Protein AF-A0A5C6D8H7-F1 (afdb_monomer)

Foldseek 3Di:
DDDDDDDDDDPDPPPPPPPPPPQDDWPWQQKCLRDVNFVDDPPDDADPDFDPVDPPTPSDQEDDDDAADEAADWGGTRQKIKAKHKAQPVNDFDAQPCPPVDFDADPRFWKMWIKIWMAGNRHRHTLDIDTLDITTDPEGAGRRHGQQYEYWGHDPFWTWGQRAQSWIWIAGNNRHTFEIERPHHLYYGAQAYWDDDDQWIWDWADDDDFTKIWTAGVNAGYYLHPDPDCVNRSTQDMDRDDGEHQAHWDDDDQWIWHAAQQQWIWIARNRRRHTLDIDHPDRQFGARYYWDDDPQWIWGFGQVQWTFIFGHDSDTDTPDIDRNVGHFNYHWHDDPQWIWGDHPVDTDTDHDDPDPDDPPPPLQQFFAEEEAEPPDDPCDVCLPNPQFDQVLVNVVCVVDPDDNDDDFLAPDQAQRLVCQQLVHHCVQQVDDDDPDASCVSPVPRQTPLNVLVVVFAQEAEFDPSHHPVHDDQVSGNDGHDDFDDADDQDDPCQVVLQVVLLVPDDPPDPLNVQADGALEGAHQDDLCSDRLLVRLVVLLVVLLVQLPDPTHYHYYYYHHPPPTSLYAHNVLLVVGDLVPFDFDPDLADDPPDPPPPFDQCVVQCSYSVCVVPGGSPDPDDDDSVVRSRRRSSRSSRSNSNSVSSVSNVVSCVVSVSPVRYDYD

Secondary structure (DSSP, 8-state):
------------------------S---B-STTSGGGS---SS----S---TT-TT-TT-----PPPSB--PPPEEETTEEEEEEEEETTS-------TTS--SPP---S-EEEEEEEEETTT--EEEEEEEEEES-SSPPPTT--SS-SPPEE-SS-EEEE-GGG-EEEE-TT--EEEEE------SPP-SPPEEETTEEEEE--SSS---EEEEETT--EETTS-S-TTTTTEEEEESS---SSSPPEEETTEEEEE-TTSEEEEEETTT--EEEEEE--TT----SPPEEETTEEEEE-TTSEEEEEEPSSS--EEEEEE-SS---SPPEEETTEEEEE-SS-EEEEEPP---S------PPPEEEEEEETT--S-SGGGT-TT---HHHHHHHHTS---TT---SSSSHHHHHHHHHHT--HHHHT--SSS--HHHH-TT---HHHHHHHTT-EEEEEESSS-TTS--GGGSSSPPPPPPP---SSPTTHHHHHHHHHHHS-TT-GGGGS-BS-SEE-----GGGSHHHHHHHHHHHHHHHHTTSSS-EEEEEEE-TTSSSEE--HHHHTTS-GGGS---S--PPPTT--TTSS---TTGGGBGGGTTPPPTTSS----HHHHHHHHHHHHHHHHHHHHHHHHHHHHHHHTT-GGGEEE-

Sequence (664 aa):
MIKLITSSTAFLLATSLFASAFGGENSDWPGFRGPGGRGIATDQVTAKSWDATNPNDKAILWKTDVPGLGHASPTIIGDKIFLATAVAASGKAPLNVGRNGNIDAADDNGEQTWWVLCYDKATGEEKWRKTARKGDPKATRHAKATHANTTIAADANHVVAFFGSEGLYCYDHEGNLLWQRDLGVINDNPTPTPFVHQDRIYITNAHGGPSPIYAIATHARGNLSESDSAAEQGVVWKVDRGGSYMSTPVAWGDYLYLGNTNGIVRCFHAETGEKVYEERLGSGASITASLVASDDKIYCPSEDGMMYVLQAGPDFKILAENEMGSPCFATPAISDGVLYARTTQTLMAIQSEPESGTKTASPSRPNLLFIAVDDLRPSMGCYGDPRAITPNMDGLAANGVLFNRAYCQVAVCNPSRASLMTGLRPDNLGVWTLPIHFREAMPDAVTMPQWFRKFGYTAVSHGKVYHNPTPDPQSWSEPIRDLRSLPDPYPEGTREAVQAAMKELAPSDWRKNNLRNPSTAAPDLADNELLDGARTDMAIEDLRRLGKQSEPFFLAMGYIRPHLAWVAPKKYWDMHDPSKLPVLEDQHVIPNTPAYAPSNNSELSHYVDLINMPKPWDDEELTLEKRRQLVHGYYACASYVDAQIGRLLNALDEEGLAKTSSIA

Structure (mmCIF, N/CA/C/O backbone):
data_AF-A0A5C6D8H7-F1
#
_entry.id   AF-A0A5C6D8H7-F1
#
loop_
_atom_site.group_PDB
_atom_site.id
_atom_site.type_symbol
_atom_site.label_atom_id
_atom_site.label_alt_id
_atom_site.label_comp_id
_atom_site.label_asym_id
_atom_site.label_entity_id
_atom_site.label_seq_id
_atom_site.pdbx_PDB_ins_code
_atom_site.Cartn_x
_atom_site.Cartn_y
_atom_site.Cartn_z
_atom_site.occupancy
_atom_site.B_iso_or_equiv
_atom_site.auth_seq_id
_atom_site.auth_comp_id
_atom_site.auth_asym_id
_atom_site.auth_atom_id
_atom_site.pdbx_PDB_model_num
ATOM 1 N N . MET A 1 1 ? 24.242 77.949 -6.168 1.00 35.06 1 MET A N 1
ATOM 2 C CA . MET A 1 1 ? 23.298 77.289 -7.099 1.00 35.06 1 MET A CA 1
ATOM 3 C C . MET A 1 1 ? 22.975 75.926 -6.498 1.00 35.06 1 MET A C 1
ATOM 5 O O . MET A 1 1 ? 23.869 75.103 -6.450 1.00 35.06 1 MET A O 1
ATOM 9 N N . ILE A 1 2 ? 21.924 75.807 -5.671 1.00 31.92 2 ILE A N 1
ATOM 10 C CA . ILE A 1 2 ? 20.533 75.438 -6.052 1.00 31.92 2 ILE A CA 1
ATOM 11 C C . ILE A 1 2 ? 20.546 74.053 -6.730 1.00 31.92 2 ILE A C 1
ATOM 13 O O . ILE A 1 2 ? 21.121 73.953 -7.800 1.00 31.92 2 ILE A O 1
ATOM 17 N N . LYS A 1 3 ? 19.958 72.956 -6.234 1.00 27.36 3 LYS A N 1
ATOM 18 C CA . LYS A 1 3 ? 19.039 72.656 -5.118 1.00 27.36 3 LYS A CA 1
ATOM 19 C C . LYS A 1 3 ? 19.213 71.154 -4.802 1.00 27.36 3 LYS A C 1
ATOM 21 O O . LYS A 1 3 ? 19.147 70.350 -5.726 1.00 27.36 3 LYS A O 1
ATOM 26 N N . LEU A 1 4 ? 19.393 70.785 -3.531 1.00 27.03 4 LEU A N 1
ATOM 27 C CA . LEU A 1 4 ? 19.162 69.418 -3.044 1.00 27.03 4 LEU A CA 1
ATOM 28 C C . LEU A 1 4 ? 17.652 69.239 -2.826 1.00 27.03 4 LEU A C 1
ATOM 30 O O . LEU A 1 4 ? 17.032 70.081 -2.178 1.00 27.03 4 LEU A O 1
ATOM 34 N N . ILE A 1 5 ? 17.079 68.151 -3.341 1.00 31.70 5 ILE A N 1
ATOM 35 C CA . ILE A 1 5 ? 15.740 67.681 -2.972 1.00 31.70 5 ILE A CA 1
ATOM 36 C C . ILE A 1 5 ? 15.928 66.441 -2.101 1.00 31.70 5 ILE A C 1
ATOM 38 O O . ILE A 1 5 ? 16.517 65.448 -2.517 1.00 31.70 5 ILE A O 1
ATOM 42 N N . THR A 1 6 ? 15.449 66.549 -0.870 1.00 34.09 6 THR A N 1
ATOM 43 C CA . THR A 1 6 ? 15.317 65.494 0.132 1.00 34.09 6 THR A CA 1
ATOM 44 C C . THR A 1 6 ? 14.140 64.581 -0.196 1.00 34.09 6 THR A C 1
ATOM 46 O O . THR A 1 6 ? 13.046 65.077 -0.453 1.00 34.09 6 THR A O 1
ATOM 49 N N . SER A 1 7 ? 14.328 63.268 -0.078 1.00 26.61 7 SER A N 1
ATOM 50 C CA . SER A 1 7 ? 13.232 62.326 0.160 1.00 26.61 7 SER A CA 1
ATOM 51 C C . SER A 1 7 ? 13.728 61.187 1.040 1.00 26.61 7 SER A C 1
ATOM 53 O O . SER A 1 7 ? 14.523 60.346 0.624 1.00 26.61 7 SER A O 1
ATOM 55 N N . SER A 1 8 ? 13.259 61.208 2.281 1.00 31.05 8 SER A N 1
ATOM 56 C CA . SER A 1 8 ? 13.367 60.147 3.271 1.00 31.05 8 SER A CA 1
ATOM 57 C C . SER A 1 8 ? 12.709 58.871 2.750 1.00 31.05 8 SER A C 1
ATOM 59 O O . SER A 1 8 ? 11.559 58.914 2.320 1.00 31.05 8 SER A O 1
ATOM 61 N N . THR A 1 9 ? 13.391 57.731 2.852 1.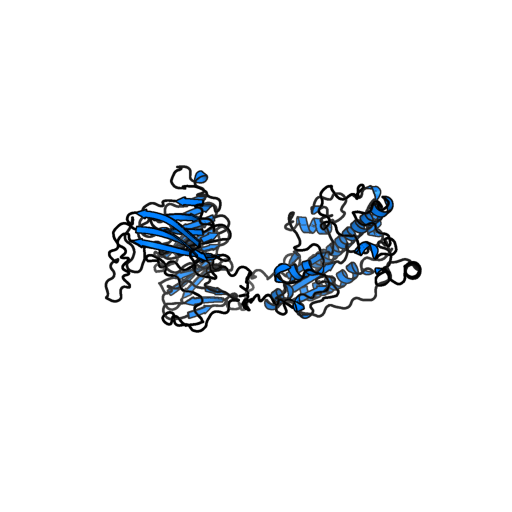00 30.52 9 THR A N 1
ATOM 62 C CA . THR A 1 9 ? 12.732 56.423 2.737 1.00 30.52 9 THR A CA 1
ATOM 63 C C . THR A 1 9 ? 13.110 55.603 3.958 1.00 30.52 9 THR A C 1
ATOM 65 O O . THR A 1 9 ? 14.285 55.350 4.216 1.00 30.52 9 THR A O 1
ATOM 68 N N . ALA A 1 10 ? 12.093 55.294 4.758 1.00 27.95 10 ALA A N 1
ATOM 69 C CA . ALA A 1 10 ? 12.189 54.502 5.965 1.00 27.95 10 ALA A CA 1
ATOM 70 C C . ALA A 1 10 ? 12.632 53.072 5.632 1.00 27.95 10 ALA A C 1
ATOM 72 O O . ALA A 1 10 ? 12.134 52.449 4.696 1.00 27.95 10 ALA A O 1
ATOM 73 N N . PHE A 1 11 ? 13.563 52.563 6.432 1.00 27.66 11 PHE A N 1
ATOM 74 C CA . PHE A 1 11 ? 14.000 51.176 6.427 1.00 27.66 11 PHE A CA 1
ATOM 75 C C . PHE A 1 11 ? 12.874 50.326 7.042 1.00 27.66 11 PHE A C 1
ATOM 77 O O . PHE A 1 11 ? 12.795 50.167 8.259 1.00 27.66 11 PHE A O 1
ATOM 84 N N . LEU A 1 12 ? 11.947 49.840 6.215 1.00 25.64 12 LEU A N 1
ATOM 85 C CA . LEU A 1 12 ? 11.002 48.802 6.619 1.00 25.64 12 LEU A CA 1
ATOM 86 C C . LEU A 1 12 ? 11.730 47.460 6.531 1.00 25.64 12 LEU A C 1
ATOM 88 O O . LEU A 1 12 ? 11.932 46.907 5.452 1.00 25.64 12 LEU A O 1
ATOM 92 N N . LEU A 1 13 ? 12.153 46.968 7.694 1.00 27.20 13 LEU A N 1
ATOM 93 C CA . LEU A 1 13 ? 12.559 45.585 7.898 1.00 27.20 13 LEU A CA 1
ATOM 94 C C . LEU A 1 13 ? 11.328 44.709 7.611 1.00 27.20 13 LEU A C 1
ATOM 96 O O . LEU A 1 13 ? 10.459 44.538 8.463 1.00 27.20 13 LEU A O 1
ATOM 100 N N . ALA A 1 14 ? 11.213 44.201 6.387 1.00 26.47 14 ALA A N 1
ATOM 101 C CA . ALA A 1 14 ? 10.270 43.141 6.079 1.00 26.47 14 ALA A CA 1
ATOM 102 C C . ALA A 1 14 ? 10.816 41.852 6.707 1.00 26.47 14 ALA A C 1
ATOM 104 O O . ALA A 1 14 ? 11.605 41.133 6.099 1.00 26.47 14 ALA A O 1
ATOM 105 N N . THR A 1 15 ? 10.439 41.578 7.955 1.00 28.27 15 THR A N 1
ATOM 106 C CA . THR A 1 15 ? 10.500 40.225 8.509 1.00 28.27 15 THR A CA 1
ATOM 107 C C . THR A 1 15 ? 9.514 39.371 7.726 1.00 28.27 15 THR A C 1
ATOM 109 O O . THR A 1 15 ? 8.324 39.329 8.033 1.00 28.27 15 THR A O 1
ATOM 112 N N . SER A 1 16 ? 10.007 38.727 6.673 1.00 27.12 16 SER A N 1
ATOM 113 C CA . SER A 1 16 ? 9.348 37.606 6.022 1.00 27.12 16 SER A CA 1
ATOM 114 C C . SER A 1 16 ? 9.262 36.458 7.027 1.00 27.12 16 SER A C 1
ATOM 116 O O . SER A 1 16 ? 10.190 35.671 7.198 1.00 27.12 16 SER A O 1
ATOM 118 N N . LEU A 1 17 ? 8.131 36.387 7.730 1.00 27.81 17 LEU A N 1
ATOM 119 C CA . LEU A 1 17 ? 7.649 35.155 8.338 1.00 27.81 17 LEU A CA 1
ATOM 120 C C . LEU A 1 17 ? 7.498 34.135 7.205 1.00 27.81 17 LEU A C 1
ATOM 122 O O . LEU A 1 17 ? 6.520 34.152 6.462 1.00 27.81 17 LEU A O 1
ATOM 126 N N . PHE A 1 18 ? 8.505 33.279 7.044 1.00 29.11 18 PHE A N 1
ATOM 127 C CA . PHE A 1 18 ? 8.352 32.023 6.329 1.00 29.11 18 PHE A CA 1
ATOM 128 C C . PHE A 1 18 ? 7.317 31.204 7.101 1.00 29.11 18 PHE A C 1
ATOM 130 O O . PHE A 1 18 ? 7.629 30.559 8.099 1.00 29.11 18 PHE A O 1
ATOM 137 N N . ALA A 1 19 ? 6.062 31.273 6.662 1.00 28.02 19 ALA A N 1
ATOM 138 C CA . ALA A 1 19 ? 5.100 30.227 6.940 1.00 28.02 19 ALA A CA 1
ATOM 139 C C . ALA A 1 19 ? 5.620 28.978 6.223 1.00 28.02 19 ALA A C 1
ATOM 141 O O . ALA A 1 19 ? 5.493 28.839 5.007 1.00 28.02 19 ALA A O 1
ATOM 142 N N . SER A 1 20 ? 6.298 28.115 6.973 1.00 28.70 20 SER A N 1
ATOM 143 C CA . SER A 1 20 ? 6.646 26.773 6.536 1.00 28.70 20 SER A CA 1
ATOM 144 C C . SER A 1 20 ? 5.345 26.041 6.220 1.00 28.70 20 SER A C 1
ATOM 146 O O . SER A 1 20 ? 4.656 25.566 7.121 1.00 28.70 20 SER A O 1
ATOM 148 N N . ALA A 1 21 ? 4.978 25.984 4.942 1.00 29.45 21 ALA A N 1
ATOM 149 C CA . ALA A 1 21 ? 3.945 25.084 4.465 1.00 29.45 21 ALA A CA 1
ATOM 150 C C . ALA A 1 21 ? 4.498 23.655 4.567 1.00 29.45 21 ALA A C 1
ATOM 152 O O . ALA A 1 21 ? 5.076 23.119 3.625 1.00 29.45 21 ALA A O 1
ATOM 153 N N . PHE A 1 22 ? 4.378 23.063 5.755 1.00 30.72 22 PHE A N 1
ATOM 154 C CA . PHE A 1 22 ? 4.551 21.633 5.973 1.00 30.72 22 PHE A CA 1
ATOM 155 C C . PHE A 1 22 ? 3.371 20.904 5.318 1.00 30.72 22 PHE A C 1
ATOM 157 O O . PHE A 1 22 ? 2.375 20.593 5.968 1.00 30.72 22 PHE A O 1
ATOM 164 N N . GLY A 1 23 ? 3.467 20.654 4.013 1.00 27.86 23 GLY A N 1
ATOM 165 C CA . GLY A 1 23 ? 2.635 19.665 3.330 1.00 27.86 23 GLY A CA 1
ATOM 166 C C . GLY A 1 23 ? 3.134 18.269 3.687 1.00 27.86 23 GLY A C 1
ATOM 167 O O . GLY A 1 23 ? 3.904 17.685 2.936 1.00 27.86 23 GLY A O 1
ATOM 168 N N . GLY A 1 24 ? 2.786 17.792 4.883 1.00 32.38 24 GLY A N 1
ATOM 169 C CA . GLY A 1 24 ? 3.145 16.459 5.358 1.00 32.38 24 GLY A CA 1
ATOM 170 C C . GLY A 1 24 ? 2.297 15.367 4.706 1.00 32.38 24 GLY A C 1
ATOM 171 O O . GLY A 1 24 ? 1.098 15.543 4.496 1.00 32.38 24 GLY A O 1
ATOM 172 N N . GLU A 1 25 ? 2.936 14.229 4.444 1.00 44.50 25 GLU A N 1
ATOM 173 C CA . GLU A 1 25 ? 2.309 12.921 4.238 1.00 44.50 25 GLU A CA 1
ATOM 174 C C . GLU A 1 25 ? 1.186 12.679 5.274 1.00 44.50 25 GLU A C 1
ATOM 176 O O . GLU A 1 25 ? 1.317 13.097 6.428 1.00 44.50 25 GLU A O 1
ATOM 181 N N . ASN A 1 26 ? 0.067 12.055 4.867 1.00 55.84 26 ASN A N 1
ATOM 182 C CA . ASN A 1 26 ? -1.176 11.934 5.654 1.00 55.84 26 ASN A CA 1
ATOM 183 C C . ASN A 1 26 ? -0.952 11.431 7.096 1.00 55.84 26 ASN A C 1
ATOM 185 O O . ASN A 1 26 ? -0.930 10.233 7.373 1.00 55.84 26 ASN A O 1
ATOM 189 N N . SER A 1 27 ? -0.876 12.380 8.029 1.00 71.62 27 SER A N 1
ATOM 190 C CA . SER A 1 27 ? -0.901 12.205 9.489 1.00 71.62 27 SER A CA 1
ATOM 191 C C . SER A 1 27 ? -2.334 12.337 10.009 1.00 71.62 27 SER A C 1
ATOM 193 O O . SER A 1 27 ? -2.620 13.066 10.961 1.00 71.62 27 SER A O 1
ATOM 195 N N . ASP A 1 28 ? -3.255 11.671 9.322 1.00 88.00 28 ASP A N 1
ATOM 196 C CA . ASP A 1 28 ? -4.676 11.760 9.621 1.00 88.00 28 ASP A CA 1
ATOM 197 C C . ASP A 1 28 ? -5.007 11.041 10.935 1.00 88.00 28 ASP A C 1
ATOM 199 O O . ASP A 1 28 ? -4.411 10.028 11.305 1.00 88.00 28 ASP A O 1
ATOM 203 N N . TRP A 1 29 ? -6.011 11.555 11.638 1.00 89.56 29 TRP A N 1
ATOM 204 C CA . TRP A 1 29 ? -6.627 10.934 12.805 1.00 89.56 29 TRP A CA 1
ATOM 205 C C . TRP A 1 29 ? -8.132 10.789 12.528 1.00 89.56 29 TRP A C 1
ATOM 207 O O . TRP A 1 29 ? -8.929 11.577 13.039 1.00 89.56 29 TRP A O 1
ATOM 217 N N . PRO A 1 30 ? -8.534 9.817 11.683 1.00 89.00 30 PRO A N 1
ATOM 218 C CA . PRO A 1 30 ? -9.839 9.793 11.007 1.00 89.00 30 PRO A CA 1
ATOM 219 C C . PRO A 1 30 ? -11.053 9.505 11.906 1.00 89.00 30 PRO A C 1
ATOM 221 O O . PRO A 1 30 ? -12.183 9.480 11.430 1.00 89.00 30 PRO A O 1
ATOM 224 N N . GLY A 1 31 ? -10.860 9.293 13.206 1.00 87.75 31 GLY A N 1
ATOM 225 C CA . GLY A 1 31 ? -11.968 9.088 14.131 1.00 87.75 31 GLY A CA 1
ATOM 226 C C . GLY A 1 31 ? -11.506 8.721 15.532 1.00 87.75 31 GLY A C 1
ATOM 227 O O . GLY A 1 31 ? -10.362 8.977 15.928 1.00 87.75 31 GLY A O 1
ATOM 228 N N . PHE A 1 32 ? -12.399 8.103 16.307 1.00 83.44 32 PHE A N 1
ATOM 229 C CA . PHE A 1 32 ? -12.080 7.673 17.665 1.00 83.44 32 PHE A CA 1
ATOM 230 C C . PHE A 1 32 ? -10.887 6.714 17.642 1.00 83.44 32 PHE A C 1
ATOM 232 O O . PHE A 1 32 ? -10.902 5.703 16.947 1.00 83.44 32 PHE A O 1
ATOM 239 N N . ARG A 1 33 ? -9.839 7.053 18.402 1.00 79.00 33 ARG A N 1
ATOM 240 C CA . ARG A 1 33 ? -8.558 6.327 18.428 1.00 79.00 33 ARG A CA 1
ATOM 241 C C . ARG A 1 33 ? -7.788 6.301 17.087 1.00 79.00 33 ARG A C 1
ATOM 243 O O . ARG A 1 33 ? -6.882 5.491 16.934 1.00 79.00 33 ARG A O 1
ATOM 250 N N . GLY A 1 34 ? -8.053 7.203 16.146 1.00 80.75 34 GLY A N 1
ATOM 251 C CA . GLY A 1 34 ? -7.143 7.462 15.023 1.00 80.75 34 GLY A CA 1
ATOM 252 C C . GLY A 1 34 ? -7.047 6.328 13.990 1.00 80.75 34 GLY A C 1
ATOM 253 O O . GLY A 1 34 ? -8.013 5.582 13.817 1.00 80.75 34 GLY A O 1
ATOM 254 N N . PRO A 1 35 ? -5.912 6.191 13.272 1.00 72.44 35 PRO A N 1
ATOM 255 C CA . PRO A 1 35 ? -5.765 5.240 12.167 1.00 72.44 35 PRO A CA 1
ATOM 256 C C . PRO A 1 35 ? -6.045 3.788 12.572 1.00 72.44 35 PRO A C 1
ATOM 258 O O . PRO A 1 35 ? -5.367 3.212 13.433 1.00 72.44 35 PRO A O 1
ATOM 261 N N . GLY A 1 36 ? -7.065 3.194 11.948 1.00 69.38 36 GLY A N 1
ATOM 262 C CA . GLY A 1 36 ? -7.529 1.839 12.257 1.00 69.38 36 GLY A CA 1
ATOM 263 C C . GLY A 1 36 ? -8.081 1.664 13.680 1.00 69.38 36 GLY A C 1
ATOM 264 O O . GLY A 1 36 ? -8.119 0.541 14.169 1.00 69.38 36 GLY A O 1
ATOM 265 N N . GLY A 1 37 ? -8.436 2.748 14.387 1.00 70.31 37 GLY A N 1
ATOM 266 C CA . GLY A 1 37 ? -9.021 2.700 15.737 1.00 70.31 37 GLY A CA 1
ATOM 267 C C . GLY A 1 37 ? -8.056 2.278 16.858 1.00 70.31 37 GLY A C 1
ATOM 268 O O . GLY A 1 37 ? -8.480 1.955 17.971 1.00 70.31 37 GLY A O 1
ATOM 269 N N . ARG A 1 38 ? -6.743 2.268 16.603 1.00 63.97 38 ARG A N 1
ATOM 270 C CA . ARG A 1 38 ? -5.749 1.672 17.519 1.00 63.97 38 ARG A CA 1
ATOM 271 C C . ARG A 1 38 ? -5.339 2.587 18.673 1.00 63.97 38 ARG A C 1
ATOM 273 O O . ARG A 1 38 ? -5.026 2.117 19.765 1.00 63.97 38 ARG A O 1
ATOM 280 N N . GLY A 1 39 ? -5.397 3.894 18.467 1.00 68.62 39 GLY A N 1
ATOM 281 C CA . GLY A 1 39 ? -4.928 4.927 19.392 1.00 68.62 39 GLY A CA 1
ATOM 282 C C . GLY A 1 39 ? -3.413 5.108 19.332 1.00 68.62 39 GLY A C 1
ATOM 283 O O . GLY A 1 39 ? -2.822 5.566 20.302 1.00 68.62 39 GLY A O 1
ATOM 284 N N . ILE A 1 40 ? -2.791 4.698 18.224 1.00 66.75 40 ILE A N 1
ATOM 285 C CA . ILE A 1 40 ? -1.341 4.670 18.027 1.00 66.75 40 ILE A CA 1
ATOM 286 C C . ILE A 1 40 ? -1.010 5.470 16.766 1.00 66.75 40 ILE A C 1
ATOM 288 O O . ILE A 1 40 ? -1.546 5.179 15.697 1.00 66.75 40 ILE A O 1
ATOM 292 N N . ALA A 1 41 ? -0.093 6.427 16.898 1.00 68.81 41 ALA A N 1
ATOM 293 C CA . ALA A 1 41 ? 0.632 7.038 15.789 1.00 68.81 41 ALA A CA 1
ATOM 294 C C . ALA A 1 41 ? 2.109 6.643 15.925 1.00 68.81 41 ALA A C 1
ATOM 296 O O . ALA A 1 41 ? 2.697 6.844 16.985 1.00 68.81 41 ALA A O 1
ATOM 297 N N . THR A 1 42 ? 2.681 6.023 14.894 1.00 59.12 42 THR A N 1
ATOM 298 C CA . THR A 1 42 ? 4.016 5.403 14.958 1.00 59.12 42 THR A CA 1
ATOM 299 C C . THR A 1 42 ? 5.158 6.398 14.772 1.00 59.12 42 THR A C 1
ATOM 301 O O . THR A 1 42 ? 6.239 6.170 15.302 1.00 59.12 42 THR A O 1
ATOM 304 N N . ASP A 1 43 ? 4.896 7.532 14.115 1.00 67.00 43 ASP A N 1
ATOM 305 C CA . ASP A 1 43 ? 5.939 8.438 13.612 1.00 67.00 43 ASP A CA 1
ATOM 306 C C . ASP A 1 43 ? 5.657 9.910 13.966 1.00 67.00 43 ASP A C 1
ATOM 308 O O . ASP A 1 43 ? 5.908 10.824 13.185 1.00 67.00 43 ASP A O 1
ATOM 312 N N . GLN A 1 44 ? 5.074 10.155 15.146 1.00 71.31 44 GLN A N 1
ATOM 313 C CA . GLN A 1 44 ? 4.690 11.495 15.602 1.00 71.31 44 GLN A CA 1
ATOM 314 C C . GLN A 1 44 ? 5.373 11.831 16.930 1.00 71.31 44 GLN A C 1
ATOM 316 O O . GLN A 1 44 ? 5.113 11.206 17.958 1.00 71.31 44 GLN A O 1
ATOM 321 N N . VAL A 1 45 ? 6.240 12.846 16.924 1.00 77.19 45 VAL A N 1
ATOM 322 C CA . VAL A 1 45 ? 6.860 13.370 18.149 1.00 77.19 45 VAL A CA 1
ATOM 323 C C . VAL A 1 45 ? 5.909 14.378 18.786 1.00 77.19 45 VAL A C 1
ATOM 325 O O . VAL A 1 45 ? 5.718 15.478 18.274 1.00 77.19 45 VAL A O 1
ATOM 328 N N . THR A 1 46 ? 5.312 14.016 19.919 1.00 82.50 46 THR A N 1
ATOM 329 C CA . THR A 1 46 ? 4.378 14.881 20.653 1.00 82.50 46 THR A CA 1
ATOM 330 C C . THR A 1 46 ? 5.052 15.583 21.831 1.00 82.50 46 THR A C 1
ATOM 332 O O . THR A 1 46 ? 6.048 15.102 22.377 1.00 82.50 46 THR A O 1
ATOM 335 N N . ALA A 1 47 ? 4.491 16.714 22.268 1.00 78.75 47 ALA A N 1
ATOM 336 C CA . ALA A 1 47 ? 4.970 17.421 23.454 1.00 78.75 47 ALA A CA 1
ATOM 337 C C . ALA A 1 47 ? 4.973 16.498 24.689 1.00 78.75 47 ALA A C 1
ATOM 339 O O . ALA A 1 47 ? 4.046 15.720 24.898 1.00 78.75 47 ALA A O 1
ATOM 340 N N . LYS A 1 48 ? 6.020 16.587 25.518 1.00 81.44 48 LYS A N 1
ATOM 341 C CA . LYS A 1 48 ? 6.155 15.788 26.752 1.00 81.44 48 LYS A CA 1
ATOM 342 C C . LYS A 1 48 ? 5.482 16.439 27.967 1.00 81.44 48 LYS A C 1
ATOM 344 O O . LYS A 1 48 ? 5.105 15.740 28.901 1.00 81.44 48 LYS A O 1
ATOM 349 N N . SER A 1 49 ? 5.388 17.768 27.987 1.00 82.44 49 SER A N 1
ATOM 350 C CA . SER A 1 49 ? 4.835 18.555 29.093 1.00 82.44 49 SER A CA 1
ATOM 351 C C . SER A 1 49 ? 4.266 19.862 28.554 1.00 82.44 49 SER A C 1
ATOM 353 O O . SER A 1 49 ? 4.883 20.470 27.682 1.00 82.44 49 SER A O 1
ATOM 355 N N . TRP A 1 50 ? 3.124 20.281 29.091 1.00 90.69 50 TRP A N 1
ATOM 356 C CA . TRP A 1 50 ? 2.446 21.545 28.797 1.00 90.69 50 TRP A CA 1
ATOM 357 C C . TRP A 1 50 ? 1.539 21.928 29.977 1.00 90.69 50 TRP A C 1
ATOM 359 O O . TRP A 1 50 ? 1.096 21.057 30.728 1.00 90.69 50 TRP A O 1
ATOM 369 N N . ASP A 1 51 ? 1.227 23.212 30.124 1.00 86.12 51 ASP A N 1
ATOM 370 C CA . ASP A 1 51 ? 0.268 23.752 31.089 1.00 86.12 51 ASP A CA 1
ATOM 371 C C . ASP A 1 51 ? -0.809 24.578 30.370 1.00 86.12 51 ASP A C 1
ATOM 373 O O . ASP A 1 51 ? -0.602 25.732 29.998 1.00 86.12 51 ASP A O 1
ATOM 377 N N . ALA A 1 52 ? -2.002 23.994 30.219 1.00 80.81 52 ALA A N 1
ATOM 378 C CA . ALA A 1 52 ? -3.147 24.619 29.546 1.00 80.81 52 ALA A CA 1
ATOM 379 C C . ALA A 1 52 ? -3.730 25.857 30.257 1.00 80.81 52 ALA A C 1
ATOM 381 O O . ALA A 1 52 ? -4.610 26.529 29.696 1.00 80.81 52 ALA A O 1
ATOM 382 N N . THR A 1 53 ? -3.274 26.142 31.481 1.00 87.94 53 THR A N 1
ATOM 383 C CA . THR A 1 53 ? -3.642 27.333 32.257 1.00 87.94 53 THR A CA 1
ATOM 384 C C . THR A 1 53 ? -2.634 28.470 32.110 1.00 87.94 53 THR A C 1
ATOM 386 O O . THR A 1 53 ? -2.993 29.624 32.345 1.00 87.94 53 THR A O 1
ATOM 389 N N . ASN A 1 54 ? -1.410 28.177 31.662 1.00 86.94 54 ASN A N 1
ATOM 390 C CA . ASN A 1 54 ? -0.395 29.178 31.370 1.00 86.94 54 ASN A CA 1
ATOM 391 C C . ASN A 1 54 ? -0.528 29.655 29.911 1.00 86.94 54 ASN A C 1
ATOM 393 O O . ASN A 1 54 ? -0.159 28.922 28.993 1.00 86.94 54 ASN A O 1
ATOM 397 N N . PRO A 1 55 ? -0.983 30.895 29.655 1.00 84.50 55 PRO A N 1
ATOM 398 C CA . PRO A 1 55 ? -1.169 31.392 28.290 1.00 84.50 55 PRO A CA 1
ATOM 399 C C . PRO A 1 55 ? 0.146 31.573 27.513 1.00 84.50 55 PRO A C 1
ATOM 401 O O . PRO A 1 55 ? 0.106 31.794 26.309 1.00 84.50 55 PRO A O 1
ATOM 404 N N . ASN A 1 56 ? 1.301 31.499 28.185 1.00 89.69 56 ASN A N 1
ATOM 405 C CA . ASN A 1 56 ? 2.623 31.653 27.576 1.00 89.69 56 ASN A CA 1
ATOM 406 C C . ASN A 1 56 ? 3.359 30.314 27.383 1.00 89.69 56 ASN A C 1
ATOM 408 O O . ASN A 1 56 ? 4.558 30.318 27.086 1.00 89.69 56 ASN A O 1
ATOM 412 N N . ASP A 1 57 ? 2.698 29.173 27.605 1.00 86.62 57 ASP A N 1
ATOM 413 C CA . ASP A 1 57 ? 3.317 27.869 27.378 1.00 86.62 57 ASP A CA 1
ATOM 414 C C . ASP A 1 57 ? 3.548 27.636 25.878 1.00 86.62 57 ASP A C 1
ATOM 416 O O . ASP A 1 57 ? 2.613 27.541 25.087 1.00 86.62 57 ASP A O 1
ATOM 420 N N . LYS A 1 58 ? 4.821 27.518 25.486 1.00 87.94 58 LYS A N 1
ATOM 421 C CA . LYS A 1 58 ? 5.234 27.358 24.085 1.00 87.94 58 LYS A CA 1
ATOM 422 C C . LYS A 1 58 ? 4.859 26.001 23.484 1.00 87.94 58 LYS A C 1
ATOM 424 O O . LYS A 1 58 ? 4.938 25.859 22.268 1.00 87.94 58 LYS A O 1
ATOM 429 N N . ALA A 1 59 ? 4.503 25.008 24.302 1.00 83.38 59 ALA A N 1
ATOM 430 C CA . ALA A 1 59 ? 4.006 23.723 23.817 1.00 83.38 59 ALA A CA 1
ATOM 431 C C . ALA A 1 59 ? 2.557 23.815 23.304 1.00 83.38 59 ALA A C 1
ATOM 433 O O . ALA A 1 59 ? 2.115 22.932 22.570 1.00 83.38 59 ALA A O 1
ATOM 434 N N . ILE A 1 60 ? 1.821 24.873 23.666 1.00 85.94 60 ILE A N 1
ATOM 435 C CA . ILE A 1 60 ? 0.459 25.129 23.195 1.00 85.94 60 ILE A CA 1
ATOM 436 C C . ILE A 1 60 ? 0.536 26.045 21.978 1.00 85.94 60 ILE A C 1
ATOM 438 O O . ILE A 1 60 ? 0.829 27.231 22.098 1.00 85.94 60 ILE A O 1
ATOM 442 N N . LEU A 1 61 ? 0.275 25.486 20.796 1.00 87.81 61 LEU A N 1
ATOM 443 C CA . LEU A 1 61 ? 0.363 26.225 19.533 1.00 87.81 61 LEU A CA 1
ATOM 444 C C . LEU A 1 61 ? -0.761 27.258 19.383 1.00 87.81 61 LEU A C 1
ATOM 446 O O . LEU A 1 61 ? -0.527 28.373 18.926 1.00 87.81 61 LEU A O 1
ATOM 450 N N . TRP A 1 62 ? -1.974 26.883 19.780 1.00 94.00 62 TRP A N 1
ATOM 451 C CA . TRP A 1 62 ? -3.164 27.726 19.756 1.00 94.00 62 TRP A CA 1
ATOM 452 C C . TRP A 1 62 ? -4.213 27.171 20.725 1.00 94.00 62 TRP A C 1
ATOM 454 O O . TRP A 1 62 ? -4.126 26.027 21.182 1.00 94.00 62 TRP A O 1
ATOM 464 N N . LYS A 1 63 ? -5.207 27.997 21.060 1.00 88.69 63 LYS A N 1
ATOM 465 C CA . LYS A 1 63 ? -6.347 27.624 21.902 1.00 88.69 63 LYS A CA 1
ATOM 466 C C . LYS A 1 63 ? -7.600 28.306 21.368 1.00 88.69 63 LYS A C 1
ATOM 468 O O . LYS A 1 63 ? -7.640 29.531 21.294 1.00 88.69 63 LYS A O 1
ATOM 473 N N . THR A 1 64 ? -8.609 27.506 21.045 1.00 90.44 64 THR A N 1
ATOM 474 C CA . THR A 1 64 ? -9.881 27.978 20.490 1.00 90.44 64 THR A CA 1
ATOM 475 C C . THR A 1 64 ? -11.017 27.562 21.408 1.00 90.44 64 THR A C 1
ATOM 477 O O . THR A 1 64 ? -11.105 26.398 21.803 1.00 90.44 64 THR A O 1
ATOM 480 N N . ASP A 1 65 ? -11.890 28.508 21.744 1.00 92.12 65 ASP A N 1
ATOM 481 C CA . ASP A 1 65 ? -13.090 28.215 22.520 1.00 92.12 65 ASP A CA 1
ATOM 482 C C . ASP A 1 65 ? -14.107 27.473 21.642 1.00 92.12 65 ASP A C 1
ATOM 484 O O . ASP A 1 65 ? -14.557 27.973 20.608 1.00 92.12 65 ASP A O 1
ATOM 488 N N . VAL A 1 66 ? -14.481 26.266 22.064 1.00 92.44 66 VAL A N 1
ATOM 489 C CA . VAL A 1 66 ? -15.530 25.475 21.412 1.00 92.44 66 VAL A CA 1
ATOM 490 C C . VAL A 1 66 ? -16.877 25.843 22.044 1.00 92.44 66 VAL A C 1
ATOM 492 O O . VAL A 1 66 ? -17.012 25.761 23.266 1.00 92.44 66 VAL A O 1
ATOM 495 N N . PRO A 1 67 ? -17.891 26.248 21.260 1.00 91.19 67 PRO A N 1
ATOM 496 C CA . PRO A 1 67 ? -19.192 26.606 21.809 1.00 91.19 67 PRO A CA 1
ATOM 497 C C . PRO A 1 67 ? -19.941 25.380 22.345 1.00 91.19 67 PRO A C 1
ATOM 499 O O . PRO A 1 67 ? -19.884 24.298 21.760 1.00 91.19 67 PRO A O 1
ATOM 502 N N . GLY A 1 68 ? -20.727 25.578 23.403 1.00 91.81 68 GLY A N 1
ATOM 503 C CA . GLY A 1 68 ? -21.600 24.543 23.960 1.00 91.81 68 GLY A CA 1
ATOM 504 C C . GLY A 1 68 ? -20.871 23.508 24.811 1.00 91.81 68 GLY A C 1
ATOM 505 O O . GLY A 1 68 ? -19.914 23.826 25.514 1.00 91.81 68 GLY A O 1
ATOM 506 N N . LEU A 1 69 ? -21.375 22.274 24.779 1.00 90.50 69 LEU A N 1
ATOM 507 C CA . LEU A 1 69 ? -20.852 21.136 25.525 1.00 90.50 69 LEU A CA 1
ATOM 508 C C . LEU A 1 69 ? -20.819 19.891 24.627 1.00 90.50 69 LEU A C 1
ATOM 510 O O . LEU A 1 69 ? -21.825 19.519 24.020 1.00 90.50 69 LEU A O 1
ATOM 514 N N . GLY A 1 70 ? -19.673 19.215 24.590 1.00 89.50 70 GLY A N 1
ATOM 515 C CA . GLY A 1 70 ? -19.472 17.980 23.835 1.00 89.50 70 GLY A CA 1
ATOM 516 C C . GLY A 1 70 ? -18.358 17.126 24.435 1.00 89.50 70 GLY A C 1
ATOM 517 O O . GLY A 1 70 ? -17.464 17.641 25.107 1.00 89.50 70 GLY A O 1
ATOM 518 N N . HIS A 1 71 ? -18.426 15.815 24.200 1.00 88.00 71 HIS A N 1
ATOM 519 C CA . HIS A 1 71 ? -17.385 14.845 24.574 1.00 88.00 71 HIS A CA 1
ATOM 520 C C . HIS A 1 71 ? -16.702 14.200 23.360 1.00 88.00 71 HIS A C 1
ATOM 522 O O . HIS A 1 71 ? -15.750 13.437 23.535 1.00 88.00 71 HIS A O 1
ATOM 528 N N . ALA A 1 72 ? -17.175 14.498 22.147 1.00 86.56 72 ALA A N 1
ATOM 529 C CA . ALA A 1 72 ? -16.588 14.011 20.910 1.00 86.56 72 ALA A CA 1
ATOM 530 C C . ALA A 1 72 ? -15.076 14.287 20.870 1.00 86.56 72 ALA A C 1
ATOM 532 O O . ALA A 1 72 ? -14.627 15.414 21.080 1.00 86.56 72 ALA A O 1
ATOM 533 N N . SER A 1 73 ? -14.282 13.252 20.590 1.00 90.06 73 SER A N 1
ATOM 534 C CA . SER A 1 73 ? -12.851 13.445 20.325 1.00 90.06 73 SER A CA 1
ATOM 535 C C . SER A 1 73 ? -12.655 14.176 18.987 1.00 90.06 73 SER A C 1
ATOM 537 O O . SER A 1 73 ? -13.474 13.998 18.081 1.00 90.06 73 SER A O 1
ATOM 539 N N . PRO A 1 74 ? -11.577 14.961 18.823 1.00 92.19 74 PRO A N 1
ATOM 540 C CA . PRO A 1 74 ? -11.273 15.593 17.545 1.00 92.19 74 PRO A CA 1
ATOM 541 C C . PRO A 1 74 ? -10.947 14.544 16.475 1.00 92.19 74 PRO A C 1
ATOM 543 O O . PRO A 1 74 ? -10.309 13.528 16.755 1.00 92.19 74 PRO A O 1
ATOM 546 N N . THR A 1 75 ? -11.378 14.818 15.246 1.00 93.75 75 THR A N 1
ATOM 547 C CA . THR A 1 75 ? -11.054 14.039 14.042 1.00 93.75 75 THR A CA 1
ATOM 548 C C . THR A 1 75 ? -10.236 14.901 13.101 1.00 93.75 75 THR A C 1
ATOM 550 O O . THR A 1 75 ? -10.583 16.057 12.895 1.00 93.75 75 THR A O 1
ATOM 553 N N . ILE A 1 76 ? -9.149 14.374 12.547 1.00 94.38 76 ILE A N 1
ATOM 554 C CA . ILE A 1 76 ? -8.197 15.146 11.744 1.00 94.38 76 ILE A CA 1
ATOM 555 C C . ILE A 1 76 ? -8.065 14.498 10.373 1.00 94.38 76 ILE A C 1
ATOM 557 O O . ILE A 1 76 ? -7.701 13.327 10.303 1.00 94.38 76 ILE A O 1
ATOM 561 N N . ILE A 1 77 ? -8.324 15.259 9.310 1.00 91.44 77 ILE A N 1
ATOM 562 C CA . ILE A 1 77 ? -8.016 14.868 7.929 1.00 91.44 77 ILE A CA 1
ATOM 563 C C . ILE A 1 77 ? -7.302 16.037 7.251 1.00 91.44 77 ILE A C 1
ATOM 565 O O . ILE A 1 77 ? -7.819 17.157 7.225 1.00 91.44 77 ILE A O 1
ATOM 569 N N . GLY A 1 78 ? -6.097 15.797 6.736 1.00 89.81 78 GLY A N 1
ATOM 570 C CA . GLY A 1 78 ? -5.275 16.811 6.085 1.00 89.81 78 GLY A CA 1
ATOM 571 C C . GLY A 1 78 ? -5.013 18.023 6.986 1.00 89.81 78 GLY A C 1
ATOM 572 O O . GLY A 1 78 ? -4.376 17.922 8.040 1.00 89.81 78 GLY A O 1
ATOM 573 N N . ASP A 1 79 ? -5.488 19.192 6.558 1.00 93.38 79 ASP A N 1
ATOM 574 C CA . ASP A 1 79 ? -5.359 20.486 7.240 1.00 93.38 79 ASP A CA 1
ATOM 575 C C . ASP A 1 79 ? -6.580 20.853 8.109 1.00 93.38 79 ASP A C 1
ATOM 577 O O . ASP A 1 79 ? -6.690 21.997 8.565 1.00 93.38 79 ASP A O 1
ATOM 581 N N . LYS A 1 80 ? -7.518 19.919 8.323 1.00 95.75 80 LYS A N 1
ATOM 582 C CA . LYS A 1 80 ? -8.797 20.180 8.998 1.00 95.75 80 LYS A CA 1
ATOM 583 C C . LYS A 1 80 ? -8.967 19.349 10.261 1.00 95.75 80 LYS A C 1
ATOM 585 O O . LYS A 1 80 ? -8.584 18.181 10.312 1.00 95.75 80 LYS A O 1
ATOM 590 N N . ILE A 1 81 ? -9.586 19.962 11.266 1.00 96.25 81 ILE A N 1
ATOM 591 C CA . ILE A 1 81 ? -10.055 19.307 12.487 1.00 96.25 81 ILE A CA 1
ATOM 592 C C . ILE A 1 81 ? -11.579 19.385 12.514 1.00 96.25 81 ILE A C 1
ATOM 594 O O . ILE A 1 81 ? -12.134 20.482 12.537 1.00 96.25 81 ILE A O 1
ATOM 598 N N . PHE A 1 82 ? -12.250 18.240 12.566 1.00 96.81 82 PHE A N 1
ATOM 599 C CA . PHE A 1 82 ? -13.698 18.133 12.708 1.00 96.81 82 PHE A CA 1
ATOM 600 C C . PHE A 1 82 ? -14.083 17.808 14.152 1.00 96.81 82 PHE A C 1
ATOM 602 O O . PHE A 1 82 ? -13.460 16.960 14.801 1.00 96.81 82 PHE A O 1
ATOM 609 N N . LEU A 1 83 ? -15.129 18.469 14.651 1.00 94.81 83 LEU A N 1
ATOM 610 C CA . LEU A 1 83 ? -15.636 18.287 16.010 1.00 94.81 83 LEU A CA 1
ATOM 611 C C . LEU A 1 83 ? -17.167 18.372 16.055 1.00 94.81 83 LEU A C 1
ATOM 613 O O . LEU A 1 83 ? -17.779 19.132 15.306 1.00 94.81 83 LEU A O 1
ATOM 617 N N . ALA A 1 84 ? -17.786 17.611 16.955 1.00 94.38 84 ALA A N 1
ATOM 618 C CA . ALA A 1 84 ? -19.221 17.655 17.217 1.00 94.38 84 ALA A CA 1
ATOM 619 C C . ALA A 1 84 ? -19.502 18.355 18.557 1.00 94.38 84 ALA A C 1
ATOM 621 O O . ALA A 1 84 ? -18.828 18.086 19.551 1.00 94.38 84 ALA A O 1
ATOM 622 N N . THR A 1 85 ? -20.507 19.235 18.601 1.00 95.06 85 THR A N 1
ATOM 623 C CA . THR A 1 85 ? -20.942 19.915 19.837 1.00 95.06 85 THR A CA 1
ATOM 624 C C . THR A 1 85 ? -22.456 20.132 19.873 1.00 95.06 85 THR A C 1
ATOM 626 O O . THR A 1 85 ? -23.122 20.103 18.835 1.00 95.06 85 THR A O 1
ATOM 629 N N . ALA A 1 86 ? -23.000 20.379 21.064 1.00 94.31 86 ALA A N 1
ATOM 630 C CA . ALA A 1 86 ? -24.381 20.798 21.269 1.00 94.31 86 ALA A CA 1
ATOM 631 C C . ALA A 1 86 ? -24.442 22.071 22.125 1.00 94.31 86 ALA A C 1
ATOM 633 O O . ALA A 1 86 ? -23.756 22.191 23.142 1.00 94.31 86 ALA A O 1
ATOM 634 N N . VAL A 1 87 ? -25.274 23.027 21.713 1.00 94.75 87 VAL A N 1
ATOM 635 C CA . VAL A 1 87 ? -25.422 24.333 22.365 1.00 94.75 87 VAL A CA 1
ATOM 636 C C . VAL A 1 87 ? -26.851 24.521 22.850 1.00 94.75 87 VAL A C 1
ATOM 638 O O . VAL A 1 87 ? -27.777 24.574 22.041 1.00 94.75 87 VAL A O 1
ATOM 641 N N . ALA A 1 88 ? -27.016 24.700 24.159 1.00 93.88 88 ALA A N 1
ATOM 642 C CA . ALA A 1 88 ? -28.306 25.009 24.761 1.00 93.88 88 ALA A CA 1
ATOM 643 C C . ALA A 1 88 ? -28.719 26.450 24.455 1.00 93.88 88 ALA A C 1
ATOM 645 O O . ALA A 1 88 ? -27.935 27.379 24.667 1.00 93.88 88 ALA A O 1
ATOM 646 N N . ALA A 1 89 ? -29.972 26.661 24.046 1.00 92.69 89 ALA A N 1
ATOM 647 C CA . ALA A 1 89 ? -30.530 27.997 23.821 1.00 92.69 89 ALA A CA 1
ATOM 648 C C . ALA A 1 89 ? -30.507 28.863 25.096 1.00 92.69 89 ALA A C 1
ATOM 650 O O . ALA A 1 89 ? -30.382 30.083 25.026 1.00 92.69 89 ALA A O 1
ATOM 651 N N . SER A 1 90 ? -30.563 28.230 26.272 1.00 89.44 90 SER A N 1
ATOM 652 C CA . SER A 1 90 ? -30.428 28.888 27.578 1.00 89.44 90 SER A CA 1
ATOM 653 C C . SER A 1 90 ? -29.010 29.407 27.870 1.00 89.44 90 SER A C 1
ATOM 655 O O . SER A 1 90 ? -28.813 30.124 28.852 1.00 89.44 90 SER A O 1
ATOM 657 N N . GLY A 1 91 ? -28.010 28.991 27.083 1.00 83.50 91 GLY A N 1
ATOM 658 C CA . GLY A 1 91 ? -26.584 29.204 27.345 1.00 83.50 91 GLY A CA 1
ATOM 659 C C . GLY A 1 91 ? -26.020 28.352 28.489 1.00 83.50 91 GLY A C 1
ATOM 660 O O . GLY A 1 91 ? -24.821 28.407 28.757 1.00 83.50 91 GLY A O 1
ATOM 661 N N . LYS A 1 92 ? -26.854 27.555 29.170 1.00 80.06 92 LYS A N 1
ATOM 662 C CA . LYS A 1 92 ? -26.445 26.658 30.256 1.00 80.06 92 LYS A CA 1
ATOM 663 C C . LYS A 1 92 ? -26.417 25.219 29.754 1.00 80.06 92 LYS A C 1
ATOM 665 O O . LYS A 1 92 ? -27.459 24.665 29.429 1.00 80.06 92 LYS A O 1
ATOM 670 N N . ALA A 1 93 ? -25.239 24.606 29.768 1.00 80.38 93 ALA A N 1
ATOM 671 C CA . ALA A 1 93 ? -25.054 23.185 29.485 1.00 80.38 93 ALA A CA 1
ATOM 672 C C . ALA A 1 93 ? -24.393 22.507 30.702 1.00 80.38 93 ALA A C 1
ATOM 674 O O . ALA A 1 93 ? -23.169 22.365 30.745 1.00 80.38 93 ALA A O 1
ATOM 675 N N . PRO A 1 94 ? -25.159 22.185 31.762 1.00 85.75 94 PRO A N 1
ATOM 676 C CA . PRO A 1 94 ? -24.601 21.594 32.972 1.00 85.75 94 PRO A CA 1
ATOM 677 C C . PRO A 1 94 ? -24.070 20.176 32.716 1.00 85.75 94 PRO A C 1
ATOM 679 O O . PRO A 1 94 ? -24.731 19.351 32.092 1.00 85.75 94 PRO A O 1
ATOM 682 N N . LEU A 1 95 ? -22.898 19.851 33.262 1.00 83.94 95 LEU A N 1
ATOM 683 C CA . LEU A 1 95 ? -22.341 18.496 33.242 1.00 83.94 95 LEU A CA 1
ATOM 684 C C . LEU A 1 95 ? -22.355 17.905 34.656 1.00 83.94 95 LEU A C 1
ATOM 686 O O . LEU A 1 95 ? -21.710 18.439 35.560 1.00 83.94 95 LEU A O 1
ATOM 690 N N . ASN A 1 96 ? -23.047 16.778 34.846 1.00 81.25 96 ASN A N 1
ATOM 691 C CA . ASN A 1 96 ? -22.984 16.023 36.094 1.00 81.25 96 ASN A CA 1
ATOM 692 C C . ASN A 1 96 ? -21.927 14.913 35.987 1.00 81.25 96 ASN A C 1
ATOM 694 O O . ASN A 1 96 ? -22.147 13.851 35.418 1.00 81.25 96 ASN A O 1
ATOM 698 N N . VAL A 1 97 ? -20.756 15.140 36.580 1.00 75.19 97 VAL A N 1
ATOM 699 C CA . VAL A 1 97 ? -19.677 14.136 36.616 1.00 75.19 97 VAL A CA 1
ATOM 700 C C . VAL A 1 97 ? -19.843 13.099 37.740 1.00 75.19 97 VAL A C 1
ATOM 702 O O . VAL A 1 97 ? -18.972 12.247 37.922 1.00 75.19 97 VAL A O 1
ATOM 705 N N . GLY A 1 98 ? -20.937 13.155 38.512 1.00 71.12 98 GLY A N 1
ATOM 706 C CA . GLY A 1 98 ? -21.272 12.186 39.563 1.00 71.12 98 GLY A CA 1
ATOM 707 C C . GLY A 1 98 ? -20.418 12.275 40.834 1.00 71.12 98 GLY A C 1
ATOM 708 O O . GLY A 1 98 ? -20.482 11.386 41.679 1.00 71.12 98 GLY A O 1
ATOM 709 N N . ARG A 1 99 ? -19.620 13.340 41.006 1.00 66.88 99 ARG A N 1
ATOM 710 C CA . ARG A 1 99 ? -18.697 13.510 42.153 1.00 66.88 99 ARG A CA 1
ATOM 711 C C . ARG A 1 99 ? -19.390 13.565 43.521 1.00 66.88 99 ARG A C 1
ATOM 713 O O . ARG A 1 99 ? -18.741 13.307 44.526 1.00 66.88 99 ARG A O 1
ATOM 720 N N . ASN A 1 100 ? -20.691 13.848 43.548 1.00 73.56 100 ASN A N 1
ATOM 721 C CA . ASN A 1 100 ? -21.475 14.007 44.775 1.00 73.56 100 ASN A CA 1
ATOM 722 C C . ASN A 1 100 ? -22.427 12.821 45.032 1.00 73.56 100 ASN A C 1
ATOM 724 O O . ASN A 1 100 ? -23.355 12.951 45.822 1.00 73.56 100 ASN A O 1
ATOM 728 N N . GLY A 1 101 ? -22.260 11.697 44.321 1.00 73.88 101 GLY A N 1
ATOM 729 C CA . GLY A 1 101 ? -23.161 10.537 44.406 1.00 73.88 101 GLY A CA 1
ATOM 730 C C . GLY A 1 101 ? -24.482 10.688 43.639 1.00 73.88 101 GLY A C 1
ATOM 731 O O . GLY A 1 101 ? -25.249 9.735 43.570 1.00 73.88 101 GLY A O 1
ATOM 732 N N . ASN A 1 102 ? -24.735 11.851 43.027 1.00 76.94 102 ASN A N 1
ATOM 733 C CA . ASN A 1 102 ? -25.877 12.058 42.140 1.00 76.94 102 ASN A CA 1
ATOM 734 C C . ASN A 1 102 ? -25.636 11.367 40.784 1.00 76.94 102 ASN A C 1
ATOM 736 O O . ASN A 1 102 ? -24.744 11.778 40.037 1.00 76.94 102 ASN A O 1
ATOM 740 N N . ILE A 1 103 ? -26.442 10.348 40.482 1.00 76.56 103 ILE A N 1
ATOM 741 C CA . ILE A 1 103 ? -26.407 9.568 39.235 1.00 76.56 103 ILE A CA 1
ATOM 742 C C . ILE A 1 103 ? -27.454 10.019 38.209 1.00 76.56 103 ILE A C 1
ATOM 744 O O . ILE A 1 103 ? -27.557 9.404 37.150 1.00 76.56 103 ILE A O 1
ATOM 748 N N . ASP A 1 104 ? -28.206 11.076 38.506 1.00 82.31 104 ASP A N 1
ATOM 749 C CA . ASP A 1 104 ? -29.209 11.625 37.604 1.00 82.31 104 ASP A CA 1
ATOM 750 C C . ASP A 1 104 ? -28.557 12.453 36.492 1.00 82.31 104 ASP A C 1
ATOM 752 O O . ASP A 1 104 ? -27.495 13.076 36.662 1.00 82.31 104 ASP A O 1
ATOM 756 N N . ALA A 1 105 ? -29.226 12.481 35.340 1.00 79.69 105 ALA A N 1
ATOM 757 C CA . ALA A 1 105 ? -28.910 13.405 34.261 1.00 79.69 105 ALA A CA 1
ATOM 758 C C . ALA A 1 105 ? -28.953 14.854 34.756 1.00 79.69 105 ALA A C 1
ATOM 760 O O . ALA A 1 105 ? -29.786 15.213 35.590 1.00 79.69 105 ALA A O 1
ATOM 761 N N . ALA A 1 106 ? -28.041 15.693 34.259 1.00 83.31 106 ALA A N 1
ATOM 762 C CA . ALA A 1 106 ? -28.160 17.118 34.533 1.00 83.31 106 ALA A CA 1
ATOM 763 C C . ALA A 1 106 ? -29.391 17.668 33.800 1.00 83.31 106 ALA A C 1
ATOM 765 O O . ALA A 1 106 ? -29.718 17.197 32.715 1.00 83.31 106 ALA A O 1
ATOM 766 N N . ASP A 1 107 ? -30.056 18.656 34.392 1.00 84.00 107 ASP A N 1
ATOM 767 C CA . ASP A 1 107 ? -31.221 19.284 33.774 1.00 84.00 107 ASP A CA 1
ATOM 768 C C . ASP A 1 107 ? -30.781 20.248 32.664 1.00 84.00 107 ASP A C 1
ATOM 770 O O . ASP A 1 107 ? -30.428 21.403 32.911 1.00 84.00 107 ASP A O 1
ATOM 774 N N . ASP A 1 108 ? -30.743 19.733 31.439 1.00 83.25 108 ASP A N 1
ATOM 775 C CA . ASP A 1 108 ? -30.553 20.480 30.196 1.00 83.25 108 ASP A CA 1
ATOM 776 C C . ASP A 1 108 ? -31.736 20.310 29.234 1.00 83.25 108 ASP A C 1
ATOM 778 O O . ASP A 1 108 ? -31.595 20.444 28.016 1.00 83.25 108 ASP A O 1
ATOM 782 N N . ASN A 1 109 ? -32.923 20.075 29.804 1.00 80.38 109 ASN A N 1
ATOM 783 C CA . ASN A 1 109 ? -34.175 20.053 29.063 1.00 80.38 109 ASN A CA 1
ATOM 784 C C . ASN A 1 109 ? -34.449 21.432 28.435 1.00 80.38 109 ASN A C 1
ATOM 786 O O . ASN A 1 109 ? -34.366 22.470 29.097 1.00 80.38 109 ASN A O 1
ATOM 790 N N . GLY A 1 110 ? -34.797 21.435 27.149 1.00 87.38 110 GLY A N 1
ATOM 791 C CA . GLY A 1 110 ? -35.066 22.636 26.358 1.00 87.38 110 GLY A CA 1
ATOM 792 C C . GLY A 1 110 ? -34.211 22.713 25.096 1.00 87.38 110 GLY A C 1
ATOM 793 O O . GLY A 1 110 ? -33.315 21.896 24.889 1.00 87.38 110 GLY A O 1
ATOM 794 N N . GLU A 1 111 ? -34.509 23.697 24.249 1.00 95.31 111 GLU A N 1
ATOM 795 C CA . GLU A 1 111 ? -33.993 23.763 22.881 1.00 95.31 111 GLU A CA 1
ATOM 796 C C . GLU A 1 111 ? -32.457 23.722 22.826 1.00 95.31 111 GLU A C 1
ATOM 798 O O . GLU A 1 111 ? -31.763 24.529 23.453 1.00 95.31 111 GLU A O 1
ATOM 803 N N . GLN A 1 112 ? -31.929 22.804 22.016 1.00 95.19 112 GLN A N 1
ATOM 804 C CA . GLN A 1 112 ? -30.509 22.664 21.714 1.00 95.19 112 GLN A CA 1
ATOM 805 C C . GLN A 1 112 ? -30.258 22.892 20.219 1.00 95.19 112 GLN A C 1
ATOM 807 O O . GLN A 1 112 ? -31.139 22.722 19.372 1.00 95.19 112 GLN A O 1
ATOM 812 N N . THR A 1 113 ? -29.024 23.251 19.878 1.00 97.00 113 THR A N 1
ATOM 813 C CA . THR A 1 113 ? -28.521 23.247 18.500 1.00 97.00 113 THR A CA 1
ATOM 814 C C . THR A 1 113 ? -27.300 22.339 18.405 1.00 97.00 113 THR A C 1
ATOM 816 O O . THR A 1 113 ? -26.311 22.565 19.100 1.00 97.00 113 THR A O 1
ATOM 819 N N . TRP A 1 114 ? -27.362 21.328 17.541 1.00 96.62 114 TRP A N 1
ATOM 820 C CA . TRP A 1 114 ? -26.271 20.397 17.262 1.00 96.62 114 TRP A CA 1
ATOM 821 C C . TRP A 1 114 ? -25.451 20.890 16.080 1.00 96.62 114 TRP A C 1
ATOM 823 O O . TRP A 1 114 ? -25.981 21.110 14.984 1.00 96.62 114 TRP A O 1
ATOM 833 N N . TRP A 1 115 ? -24.151 21.047 16.309 1.00 97.38 115 TRP A N 1
ATOM 834 C CA . TRP A 1 115 ? -23.209 21.550 15.322 1.00 97.38 115 TRP A CA 1
ATOM 835 C C . TRP A 1 115 ? -22.133 20.534 14.980 1.00 97.38 115 TRP A C 1
ATOM 837 O O . TRP A 1 115 ? -21.584 19.859 15.852 1.00 97.38 115 TRP A O 1
ATOM 847 N N . VAL A 1 116 ? -21.800 20.510 13.691 1.00 97.81 116 VAL A N 1
ATOM 848 C CA . VAL A 1 116 ? -20.530 19.996 13.183 1.00 97.81 116 VAL A CA 1
ATOM 849 C C . VAL A 1 116 ? -19.641 21.197 12.896 1.00 97.81 116 VAL A C 1
ATOM 851 O O . VAL A 1 116 ? -20.046 22.133 12.200 1.00 97.81 116 VAL A O 1
ATOM 854 N N . LEU A 1 117 ? -18.453 21.189 13.481 1.00 97.88 117 LEU A N 1
ATOM 855 C CA . LEU A 1 117 ? -17.479 22.269 13.438 1.00 97.88 117 LEU A CA 1
ATOM 856 C C . LEU A 1 117 ? -16.258 21.809 12.648 1.00 97.88 117 LEU A C 1
ATOM 858 O O . LEU A 1 117 ? -15.849 20.654 12.775 1.00 97.88 117 LEU A O 1
ATOM 862 N N . CYS A 1 118 ? -15.660 22.721 11.888 1.00 98.19 118 CYS A N 1
ATOM 863 C CA . CYS A 1 118 ? -14.380 22.516 11.228 1.00 98.19 118 CYS A CA 1
ATOM 864 C C . CYS A 1 118 ? -13.418 23.643 11.587 1.00 98.19 118 CYS A C 1
ATOM 866 O O . CYS A 1 118 ? -13.713 24.818 11.361 1.00 98.19 118 CYS A O 1
ATOM 868 N N . TYR A 1 119 ? -12.238 23.268 12.062 1.00 97.12 119 TYR A N 1
ATOM 869 C CA . TYR A 1 119 ? -11.143 24.173 12.387 1.00 97.12 119 TYR A CA 1
ATOM 870 C C . TYR A 1 119 ? -9.943 23.930 11.474 1.00 97.12 119 TYR A C 1
ATOM 872 O O . TYR A 1 119 ? -9.732 22.820 10.980 1.00 97.12 119 TYR A O 1
ATOM 880 N N . ASP A 1 120 ? -9.146 24.967 11.251 1.00 95.88 120 ASP A N 1
ATOM 881 C CA . ASP A 1 120 ? -7.817 24.837 10.672 1.00 95.88 120 ASP A CA 1
ATOM 882 C C . ASP A 1 120 ? -6.869 24.154 11.667 1.00 95.88 120 ASP A C 1
ATOM 884 O O . ASP A 1 120 ? -6.760 24.567 12.821 1.00 95.88 120 ASP A O 1
ATOM 888 N N . LYS A 1 121 ? -6.166 23.106 11.229 1.00 92.38 121 LYS A N 1
ATOM 889 C CA . LYS A 1 121 ? -5.250 22.349 12.093 1.00 92.38 121 LYS A CA 1
ATOM 890 C C . LYS A 1 121 ? -4.066 23.187 12.586 1.00 92.38 121 LYS A C 1
ATOM 892 O O . LYS A 1 121 ? -3.578 22.966 13.694 1.00 92.38 121 LYS A O 1
ATOM 897 N N . ALA A 1 122 ? -3.569 24.106 11.763 1.00 90.69 122 ALA A N 1
ATOM 898 C CA . ALA A 1 122 ? -2.366 24.873 12.052 1.00 90.69 122 ALA A CA 1
ATOM 899 C C . ALA A 1 122 ? -2.655 26.097 12.927 1.00 90.69 122 ALA A C 1
ATOM 901 O O . ALA A 1 122 ? -1.833 26.420 13.783 1.00 90.69 122 ALA A O 1
ATOM 902 N N . THR A 1 123 ? -3.800 26.756 12.737 1.00 95.00 123 THR A N 1
ATOM 903 C CA . THR A 1 123 ? -4.136 28.006 13.440 1.00 95.00 123 THR A CA 1
ATOM 904 C C . THR A 1 123 ? -5.197 27.846 14.526 1.00 95.00 123 THR A C 1
ATOM 906 O O . THR A 1 123 ? -5.298 28.701 15.403 1.00 95.00 123 THR A O 1
ATOM 909 N N . GLY A 1 124 ? -6.000 26.778 14.482 1.00 91.25 124 GLY A N 1
ATOM 910 C CA . GLY A 1 124 ? -7.163 26.603 15.351 1.00 91.25 124 GLY A CA 1
ATOM 911 C C . GLY A 1 124 ? -8.354 27.492 14.983 1.00 91.25 124 GLY A C 1
ATOM 912 O O . GLY A 1 124 ? -9.369 27.460 15.681 1.00 91.25 124 GLY A O 1
ATOM 913 N N . GLU A 1 125 ? -8.266 28.290 13.917 1.00 96.88 125 GLU A N 1
ATOM 914 C CA . GLU A 1 125 ? -9.356 29.159 13.471 1.00 96.88 125 GLU A CA 1
ATOM 915 C C . GLU A 1 125 ? -10.516 28.340 12.899 1.00 96.88 125 GLU A C 1
ATOM 917 O O . GLU A 1 125 ? -10.319 27.330 12.223 1.00 96.88 125 GLU A O 1
ATOM 922 N N . GLU A 1 126 ? -11.751 28.770 13.157 1.00 97.94 126 GLU A N 1
ATOM 923 C CA . GLU A 1 126 ? -12.923 28.109 12.589 1.00 97.94 126 GLU A CA 1
ATOM 924 C C . GLU A 1 126 ? -13.021 28.386 11.085 1.00 97.94 126 GLU A C 1
ATOM 926 O O . GLU A 1 126 ? -13.132 29.536 10.662 1.00 97.94 126 GLU A O 1
ATOM 931 N N . LYS A 1 127 ? -13.031 27.321 10.279 1.00 97.06 127 LYS A N 1
ATOM 932 C CA . LYS A 1 127 ? -13.253 27.390 8.828 1.00 97.06 127 LYS A CA 1
ATOM 933 C C . LYS A 1 127 ? -14.738 27.444 8.503 1.00 97.06 127 LYS A C 1
ATOM 935 O O . LYS A 1 127 ? -15.172 28.237 7.671 1.00 97.06 127 LYS A O 1
ATOM 940 N N . TRP A 1 128 ? -15.519 26.583 9.148 1.00 98.25 128 TRP A N 1
ATOM 941 C CA . TRP A 1 128 ? -16.966 26.556 8.996 1.00 98.25 128 TRP A CA 1
ATOM 942 C C . TRP A 1 128 ? -17.637 25.867 10.182 1.00 98.25 128 TRP A C 1
ATOM 944 O O . TRP A 1 128 ? -17.045 25.044 10.881 1.00 98.25 128 TRP A O 1
ATOM 954 N N . ARG A 1 129 ? -18.929 26.156 10.352 1.00 97.75 129 ARG A N 1
ATOM 955 C CA . ARG A 1 129 ? -19.843 25.399 11.211 1.00 97.75 129 ARG A CA 1
ATOM 956 C C . ARG A 1 129 ? -21.137 25.095 10.475 1.00 97.75 129 ARG A C 1
ATOM 958 O O . ARG A 1 129 ? -21.613 25.913 9.685 1.00 97.75 129 ARG A O 1
ATOM 965 N N . LYS A 1 130 ? -21.722 23.930 10.739 1.00 98.25 130 LYS A N 1
ATOM 966 C CA . LYS A 1 130 ? -22.981 23.491 10.127 1.00 98.25 130 LYS A CA 1
ATOM 967 C C . LYS A 1 130 ? -23.965 23.049 11.193 1.00 98.25 130 LYS A C 1
ATOM 969 O O . LYS A 1 130 ? -23.608 22.335 12.126 1.00 98.25 130 LYS A O 1
ATOM 974 N N . THR A 1 131 ? -25.213 23.486 11.035 1.00 97.88 131 THR A N 1
ATOM 975 C CA . THR A 1 131 ? -26.325 23.024 11.870 1.00 97.88 131 THR A CA 1
ATOM 976 C C . THR A 1 131 ? -26.803 21.683 11.359 1.00 97.88 131 THR A C 1
ATOM 978 O O . THR A 1 131 ? -27.349 21.609 10.264 1.00 97.88 131 THR A O 1
ATOM 981 N N . ALA A 1 132 ? -26.563 20.644 12.156 1.00 96.44 132 ALA A N 1
ATOM 982 C CA . ALA A 1 132 ? -27.091 19.310 11.924 1.00 96.44 132 ALA A CA 1
ATOM 983 C C . ALA A 1 132 ? -28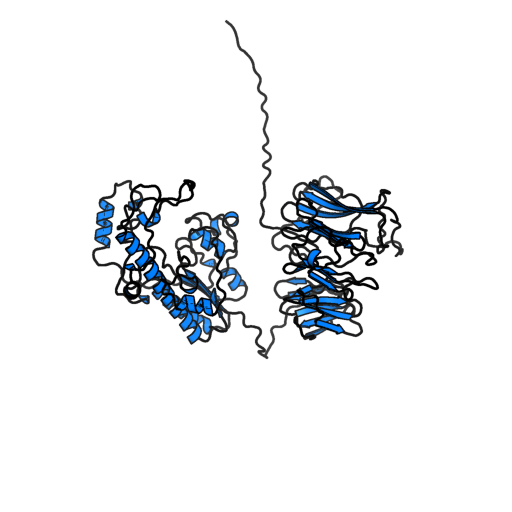.572 19.276 12.320 1.00 96.44 132 ALA A C 1
ATOM 985 O O . ALA A 1 132 ? -29.440 19.003 11.501 1.00 96.44 132 ALA A O 1
ATOM 986 N N . ARG A 1 133 ? -28.877 19.677 13.560 1.00 95.12 133 ARG A N 1
ATOM 987 C CA . ARG A 1 133 ? -30.249 19.771 14.066 1.00 95.12 133 ARG A CA 1
ATOM 988 C C . ARG A 1 133 ? -30.414 20.963 14.996 1.00 95.12 133 ARG A C 1
ATOM 990 O O . ARG A 1 133 ? -29.470 21.369 15.671 1.00 95.12 133 ARG A O 1
ATOM 997 N N . LYS A 1 134 ? -31.638 21.475 15.080 1.00 96.62 134 LYS A N 1
ATOM 998 C CA . LYS A 1 134 ? -32.080 22.378 16.139 1.00 96.62 134 LYS A CA 1
ATOM 999 C C . LYS A 1 134 ? -33.434 21.916 16.683 1.00 96.62 134 LYS A C 1
ATOM 1001 O O . LYS A 1 134 ? -34.307 21.551 15.898 1.00 96.62 134 LYS A O 1
ATOM 1006 N N . GLY A 1 135 ? -33.597 21.923 18.000 1.00 95.06 135 GLY A N 1
ATOM 1007 C CA . GLY A 1 135 ? -34.852 21.583 18.669 1.00 95.06 135 GLY A CA 1
ATOM 1008 C C . GLY A 1 135 ? -34.636 21.026 20.070 1.00 95.06 135 GLY A C 1
ATOM 1009 O O . GLY A 1 135 ? -33.505 20.899 20.534 1.00 95.06 135 GLY A O 1
ATOM 1010 N N . ASP A 1 136 ? -35.725 20.664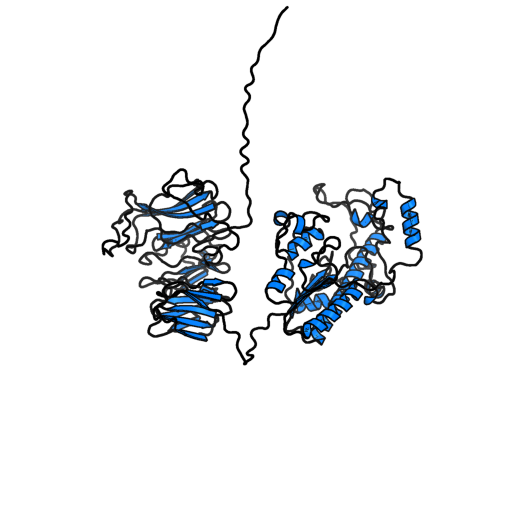 20.738 1.00 93.44 136 ASP A N 1
ATOM 1011 C CA . ASP A 1 136 ? -35.638 19.973 22.024 1.00 93.44 136 ASP A CA 1
ATOM 1012 C C . ASP A 1 136 ? -35.010 18.574 21.839 1.00 93.44 136 ASP A C 1
ATOM 1014 O O . ASP A 1 136 ? -35.258 17.928 20.803 1.00 93.44 136 ASP A O 1
ATOM 1018 N N . PRO A 1 137 ? -34.190 18.098 22.799 1.00 90.94 137 PRO A N 1
ATOM 1019 C CA . PRO A 1 137 ? -33.696 16.727 22.815 1.00 90.94 137 PRO A CA 1
ATOM 1020 C C . PRO A 1 137 ? -34.848 15.727 22.811 1.00 90.94 137 PRO A C 1
ATOM 1022 O O . PRO A 1 137 ? -35.779 15.826 23.608 1.00 90.94 137 PRO A O 1
ATOM 1025 N N . LYS A 1 138 ? -34.777 14.732 21.928 1.00 88.44 138 LYS A N 1
ATOM 1026 C CA . LYS A 1 138 ? -35.793 13.679 21.813 1.00 88.44 138 LYS A CA 1
ATOM 1027 C C . LYS A 1 138 ? -35.692 12.629 22.924 1.00 88.44 138 LYS A C 1
ATOM 1029 O O . LYS A 1 138 ? -36.627 11.853 23.107 1.00 88.44 138 LYS A O 1
ATOM 1034 N N . ALA A 1 139 ? -34.564 12.569 23.632 1.00 83.62 139 ALA A N 1
ATOM 1035 C CA . ALA A 1 139 ? -34.315 11.623 24.714 1.00 83.62 139 ALA A CA 1
ATOM 1036 C C . ALA A 1 139 ? -33.433 12.233 25.814 1.00 83.62 139 ALA A C 1
ATOM 1038 O O . ALA A 1 139 ? -32.565 13.069 25.550 1.00 83.62 139 ALA A O 1
ATOM 1039 N N . THR A 1 140 ? -33.631 11.768 27.049 1.00 83.50 140 THR A N 1
ATOM 1040 C CA . THR A 1 140 ? -32.754 12.088 28.180 1.00 83.50 140 THR A CA 1
ATOM 1041 C C . THR A 1 140 ? -31.404 11.393 28.006 1.00 83.50 140 THR A C 1
ATOM 1043 O O . THR A 1 140 ? -31.338 10.208 27.679 1.00 83.50 140 THR A O 1
ATOM 1046 N N . ARG A 1 141 ? -30.310 12.122 28.237 1.00 82.62 141 ARG A N 1
ATOM 1047 C CA . ARG A 1 141 ? -28.949 11.572 28.179 1.00 82.62 141 ARG A CA 1
ATOM 1048 C C . ARG A 1 141 ? -28.546 10.878 29.481 1.00 82.62 141 ARG A C 1
ATOM 1050 O O . ARG A 1 141 ? -29.048 11.203 30.552 1.00 82.62 141 ARG A O 1
ATOM 1057 N N . HIS A 1 142 ? -27.551 9.995 29.409 1.00 80.38 142 HIS A N 1
ATOM 1058 C CA . HIS A 1 142 ? -26.885 9.457 30.597 1.00 80.38 142 HIS A CA 1
ATOM 1059 C C . HIS A 1 142 ? -26.210 10.577 31.419 1.00 80.38 142 HIS A C 1
ATOM 1061 O O . HIS A 1 142 ? -25.705 11.551 30.855 1.00 80.38 142 HIS A O 1
ATOM 1067 N N . ALA A 1 143 ? -26.120 10.421 32.746 1.00 80.56 143 ALA A N 1
ATOM 1068 C CA . ALA A 1 143 ? -25.597 11.451 33.654 1.00 80.56 143 ALA A CA 1
ATOM 1069 C C . ALA A 1 143 ? -24.221 12.006 33.271 1.00 80.56 143 ALA A C 1
ATOM 1071 O O . ALA A 1 143 ? -24.002 13.216 33.295 1.00 80.56 143 ALA A O 1
ATOM 1072 N N . LYS A 1 144 ? -23.325 11.115 32.837 1.00 79.06 144 LYS A N 1
ATOM 1073 C CA . LYS A 1 144 ? -21.959 11.448 32.399 1.00 79.06 144 LYS A CA 1
ATOM 1074 C C . LYS A 1 144 ? -21.826 11.738 30.895 1.00 79.06 144 LYS A C 1
ATOM 1076 O O . LYS A 1 144 ? -20.707 11.856 30.408 1.00 79.06 144 LYS A O 1
ATOM 1081 N N . ALA A 1 145 ? -22.923 11.787 30.143 1.00 82.31 145 ALA A N 1
ATOM 1082 C CA . ALA A 1 145 ? -22.919 12.088 28.710 1.00 82.31 145 ALA A CA 1
ATOM 1083 C C . ALA A 1 145 ? -23.158 13.584 28.442 1.00 82.31 145 ALA A C 1
ATOM 1085 O O . ALA A 1 145 ? -23.409 14.355 29.355 1.00 82.31 145 ALA A O 1
ATOM 1086 N N . THR A 1 146 ? -23.112 13.980 27.180 1.00 88.19 146 THR A N 1
ATOM 1087 C CA . THR A 1 146 ? -23.462 15.286 26.603 1.00 88.19 146 THR A CA 1
ATOM 1088 C C . THR A 1 146 ? -24.311 15.026 25.367 1.00 88.19 146 THR A C 1
ATOM 1090 O O . THR A 1 146 ? -24.245 13.930 24.813 1.00 88.19 146 THR A O 1
ATOM 1093 N N . HIS A 1 147 ? -25.049 16.017 24.873 1.00 89.06 147 HIS A N 1
ATOM 1094 C CA . HIS A 1 147 ? -25.812 15.881 23.628 1.00 89.06 147 HIS A CA 1
ATOM 1095 C C . HIS A 1 147 ? -24.944 15.731 22.355 1.00 89.06 147 HIS A C 1
ATOM 1097 O O . HIS A 1 147 ? -25.494 15.513 21.280 1.00 89.06 147 HIS A O 1
ATOM 1103 N N . ALA A 1 148 ? -23.610 15.777 22.467 1.00 90.19 148 ALA A N 1
ATOM 1104 C CA . ALA A 1 148 ? -22.649 15.537 21.387 1.00 90.19 148 ALA A CA 1
ATOM 1105 C C . ALA A 1 148 ? -21.518 14.597 21.855 1.00 90.19 148 ALA A C 1
ATOM 1107 O O . ALA A 1 148 ? -20.363 14.993 22.035 1.00 90.19 148 ALA A O 1
ATOM 1108 N N . ASN A 1 149 ? -21.886 13.342 22.124 1.00 85.69 149 ASN A N 1
ATOM 1109 C CA . ASN A 1 149 ? -20.984 12.339 22.694 1.00 85.69 149 ASN A CA 1
ATOM 1110 C C . ASN A 1 149 ? -20.103 11.619 21.673 1.00 85.69 149 ASN A C 1
ATOM 1112 O O . ASN A 1 149 ? -18.962 11.288 21.982 1.00 85.69 149 ASN A O 1
ATOM 1116 N N . THR A 1 150 ? -20.649 11.315 20.501 1.00 85.88 150 THR A N 1
ATOM 1117 C CA . THR A 1 150 ? -19.978 10.467 19.519 1.00 85.88 150 THR A CA 1
ATOM 1118 C C . THR A 1 150 ? -18.869 11.245 18.821 1.00 85.88 150 THR A C 1
ATOM 1120 O O . THR A 1 150 ? -19.031 12.397 18.416 1.00 85.88 150 THR A O 1
ATOM 1123 N N . THR A 1 151 ? -17.716 10.605 18.672 1.00 89.75 151 THR A N 1
ATOM 1124 C CA . THR A 1 151 ? -16.652 11.130 17.822 1.00 89.75 151 THR A CA 1
ATOM 1125 C C . THR A 1 151 ? -17.080 11.045 16.360 1.00 89.75 151 THR A C 1
ATOM 1127 O O . THR A 1 151 ? -17.637 10.034 15.931 1.00 89.75 151 THR A O 1
ATOM 1130 N N . ILE A 1 152 ? -16.803 12.110 15.608 1.00 91.69 152 ILE A N 1
ATOM 1131 C CA . ILE A 1 152 ? -16.958 12.134 14.152 1.00 91.69 152 ILE A CA 1
ATOM 1132 C C . ILE A 1 152 ? -16.087 11.036 13.528 1.00 91.69 152 ILE A C 1
ATOM 1134 O O . ILE A 1 152 ? -14.994 10.756 14.007 1.00 91.69 152 ILE A O 1
ATOM 1138 N N . ALA A 1 153 ? -16.570 10.407 12.463 1.00 90.44 153 ALA A N 1
ATOM 1139 C CA . ALA A 1 153 ? -15.755 9.539 11.622 1.00 90.44 153 ALA A CA 1
ATOM 1140 C C . ALA A 1 153 ? -15.551 10.226 10.274 1.00 90.44 153 ALA A C 1
ATOM 1142 O O . ALA A 1 153 ? -16.510 10.744 9.704 1.00 90.44 153 ALA A O 1
ATOM 1143 N N . ALA A 1 154 ? -14.325 10.248 9.769 1.00 90.31 154 ALA A N 1
ATOM 1144 C CA . ALA A 1 154 ? -14.011 10.864 8.493 1.00 90.31 154 ALA A CA 1
ATOM 1145 C C . ALA A 1 154 ? -13.096 9.979 7.645 1.00 90.31 154 ALA A C 1
ATOM 1147 O O . ALA A 1 154 ? -12.269 9.231 8.163 1.00 90.31 154 ALA A O 1
ATOM 1148 N N . ASP A 1 155 ? -13.249 10.084 6.332 1.00 84.06 155 ASP A N 1
ATOM 1149 C CA . ASP A 1 155 ? -12.355 9.485 5.344 1.00 84.06 155 ASP A CA 1
ATOM 1150 C C . ASP A 1 155 ? -11.877 10.565 4.355 1.00 84.06 155 ASP A C 1
ATOM 1152 O O . ASP A 1 155 ? -12.017 11.762 4.612 1.00 84.06 155 ASP A O 1
ATOM 1156 N N . ALA A 1 156 ? -11.311 10.156 3.219 1.00 84.44 156 ALA A N 1
ATOM 1157 C CA . ALA A 1 156 ? -10.819 11.073 2.192 1.00 84.44 156 ALA A CA 1
ATOM 1158 C C . ALA A 1 156 ? -11.890 12.018 1.605 1.00 84.44 156 ALA A C 1
ATOM 1160 O O . ALA A 1 156 ? -11.526 13.036 1.029 1.00 84.44 156 ALA A O 1
ATOM 1161 N N . ASN A 1 157 ? -13.181 11.696 1.728 1.00 84.50 157 ASN A N 1
ATOM 1162 C CA . ASN A 1 157 ? -14.282 12.421 1.087 1.00 84.50 157 ASN A CA 1
ATOM 1163 C C . ASN A 1 157 ? -15.428 12.790 2.044 1.00 84.50 157 ASN A C 1
ATOM 1165 O O . ASN A 1 157 ? -16.223 13.672 1.728 1.00 84.50 157 ASN A O 1
ATOM 1169 N N . HIS A 1 158 ? -15.551 12.112 3.185 1.00 89.19 158 HIS A N 1
ATOM 1170 C CA . HIS A 1 158 ? -16.738 12.160 4.035 1.00 89.19 158 HIS A CA 1
ATOM 1171 C C . HIS A 1 158 ? -16.397 12.550 5.472 1.00 89.19 158 HIS A C 1
ATOM 1173 O O . HIS A 1 158 ? -15.354 12.176 6.002 1.00 89.19 158 HIS A O 1
ATOM 1179 N N . VAL A 1 159 ? -17.331 13.247 6.120 1.00 94.38 159 VAL A N 1
ATOM 1180 C CA . VAL A 1 159 ? -17.340 13.598 7.545 1.00 94.38 159 VAL A CA 1
ATOM 1181 C C . VAL A 1 159 ? -18.701 13.210 8.110 1.00 94.38 159 VAL A C 1
ATOM 1183 O O . VAL A 1 159 ? -19.708 13.847 7.805 1.00 94.38 159 VAL A O 1
ATOM 1186 N N . VAL A 1 160 ? -18.753 12.156 8.918 1.00 93.19 160 VAL A N 1
ATOM 1187 C CA . VAL A 1 160 ? -19.986 11.568 9.453 1.00 93.19 160 VAL A CA 1
ATOM 1188 C C . VAL A 1 160 ? -20.129 11.903 10.935 1.00 93.19 160 VAL A C 1
ATOM 1190 O O . VAL A 1 160 ? -19.291 11.528 11.756 1.00 93.19 160 VAL A O 1
ATOM 1193 N N . ALA A 1 161 ? -21.222 12.578 11.284 1.00 93.00 161 ALA A N 1
ATOM 1194 C CA . ALA A 1 161 ? -21.583 12.940 12.649 1.00 93.00 161 ALA A CA 1
ATOM 1195 C C . ALA A 1 161 ? -22.877 12.232 13.072 1.00 93.00 161 ALA A C 1
ATOM 1197 O O . ALA A 1 161 ? -23.896 12.315 12.381 1.00 93.00 161 ALA A O 1
ATOM 1198 N N . PHE A 1 162 ? -22.848 11.555 14.224 1.00 90.19 162 PHE A N 1
ATOM 1199 C CA . PHE A 1 162 ? -23.972 10.764 14.728 1.00 90.19 162 PHE A CA 1
ATOM 1200 C C . PHE A 1 162 ? -24.483 11.277 16.078 1.00 90.19 162 PHE A C 1
ATOM 1202 O O . PHE A 1 162 ? -23.934 10.960 17.125 1.00 90.19 162 PHE A O 1
ATOM 1209 N N . PHE A 1 163 ? -25.593 12.005 16.098 1.00 89.69 163 PHE A N 1
ATOM 1210 C CA . PHE A 1 163 ? -26.125 12.620 17.318 1.00 89.69 163 PHE A CA 1
ATOM 1211 C C . PHE A 1 163 ? -27.212 11.778 18.009 1.00 89.69 163 PHE A C 1
ATOM 1213 O O . PHE A 1 163 ? -28.119 12.308 18.646 1.00 89.69 163 PHE A O 1
ATOM 1220 N N . GLY A 1 164 ? -27.154 10.449 17.892 1.00 85.06 164 GLY A N 1
ATOM 1221 C CA . GLY A 1 164 ? -28.144 9.568 18.515 1.00 85.06 164 GLY A CA 1
ATOM 1222 C C . GLY A 1 164 ? -29.548 9.767 17.948 1.00 85.06 164 GLY A C 1
ATOM 1223 O O . GLY A 1 164 ? -29.740 9.760 16.732 1.00 85.06 164 GLY A O 1
ATOM 1224 N N . SER A 1 165 ? -30.527 9.962 18.836 1.00 86.50 165 SER A N 1
ATOM 1225 C CA . SER A 1 165 ? -31.925 10.247 18.462 1.00 86.50 165 SER A CA 1
ATOM 1226 C C . SER A 1 165 ? -32.076 11.520 17.613 1.00 86.50 165 SER A C 1
ATOM 1228 O O . SER A 1 165 ? -33.082 11.721 16.931 1.00 86.50 165 SER A O 1
ATOM 1230 N N . GLU A 1 166 ? -31.054 12.372 17.602 1.00 90.44 166 GLU A N 1
ATOM 1231 C CA . GLU A 1 166 ? -31.041 13.631 16.858 1.00 90.44 166 GLU A CA 1
ATOM 1232 C C . GLU A 1 166 ? -30.614 13.467 15.399 1.00 90.44 166 GLU A C 1
ATOM 1234 O O . GLU A 1 166 ? -30.663 14.426 14.626 1.00 90.44 166 GLU A O 1
ATOM 1239 N N . GLY A 1 167 ? -30.266 12.244 15.003 1.00 89.94 167 GLY A N 1
ATOM 1240 C CA . GLY A 1 167 ? -30.035 11.862 13.621 1.00 89.94 167 GLY A CA 1
ATOM 1241 C C . GLY A 1 167 ? -28.565 11.735 13.251 1.00 89.94 167 GLY A C 1
ATOM 1242 O O . GLY A 1 167 ? -27.649 11.829 14.075 1.00 89.94 167 GLY A O 1
ATOM 1243 N N . LEU A 1 168 ? -28.369 11.486 11.967 1.00 90.44 168 LEU A N 1
ATOM 1244 C CA . LEU A 1 168 ? -27.097 11.176 11.349 1.00 90.44 168 LEU A CA 1
ATOM 1245 C C . LEU A 1 168 ? -26.878 12.089 10.150 1.00 90.44 168 LEU A C 1
ATOM 1247 O O . LEU A 1 168 ? -27.777 12.255 9.328 1.00 90.44 168 LEU A O 1
ATOM 1251 N N . TYR A 1 169 ? -25.683 12.653 10.050 1.00 94.19 169 TYR A N 1
ATOM 1252 C CA . TYR A 1 169 ? -25.374 13.692 9.078 1.00 94.19 169 TYR A CA 1
ATOM 1253 C C . TYR A 1 169 ? -24.008 13.419 8.468 1.00 94.19 169 TYR A C 1
ATOM 1255 O O . TYR A 1 169 ? -23.053 13.136 9.192 1.00 94.19 169 TYR A O 1
ATOM 1263 N N . CYS A 1 170 ? -23.914 13.517 7.148 1.00 94.38 170 CYS A N 1
ATOM 1264 C CA . CYS A 1 170 ? -22.666 13.372 6.421 1.00 94.38 170 CYS A CA 1
ATOM 1265 C C . CYS A 1 170 ? -22.397 14.603 5.575 1.00 94.38 170 CYS A C 1
ATOM 1267 O O . CYS A 1 170 ? -23.245 15.026 4.789 1.00 94.38 170 CYS A O 1
ATOM 1269 N N . TYR A 1 171 ? -21.200 15.148 5.731 1.00 96.12 171 TYR A N 1
ATOM 1270 C CA . TYR A 1 171 ? -20.709 16.300 4.998 1.00 96.12 171 TYR A CA 1
ATOM 1271 C C . TYR A 1 171 ? -19.482 15.914 4.172 1.00 96.12 171 TYR A C 1
ATOM 1273 O O . TYR A 1 171 ? -18.834 14.908 4.462 1.00 96.12 171 TYR A O 1
ATOM 1281 N N . ASP A 1 172 ? -19.149 16.720 3.170 1.00 95.19 172 ASP A N 1
ATOM 1282 C CA . ASP A 1 172 ? -17.783 16.761 2.645 1.00 95.19 172 ASP A CA 1
ATOM 1283 C C . ASP A 1 172 ? -16.877 17.618 3.552 1.00 95.19 172 ASP A C 1
ATOM 1285 O O . ASP A 1 172 ? -17.304 18.154 4.584 1.00 95.19 172 ASP A O 1
ATOM 1289 N N . HIS A 1 173 ? -15.599 17.740 3.194 1.00 95.44 173 HIS A N 1
ATOM 1290 C CA . HIS A 1 173 ? -14.610 18.473 3.995 1.00 95.44 173 HIS A CA 1
ATOM 1291 C C . HIS A 1 173 ? -14.808 20.000 3.937 1.00 95.44 173 HIS A C 1
ATOM 1293 O O . HIS A 1 173 ? -14.300 20.733 4.793 1.00 95.44 173 HIS A O 1
ATOM 1299 N N . GLU A 1 174 ? -15.587 20.486 2.971 1.00 96.62 174 GLU A N 1
ATOM 1300 C CA . GLU A 1 174 ? -16.019 21.877 2.802 1.00 96.62 174 GLU A CA 1
ATOM 1301 C C . GLU A 1 174 ? -17.307 22.191 3.592 1.00 96.62 174 GLU A C 1
ATOM 1303 O O . GLU A 1 174 ? -17.743 23.346 3.669 1.00 96.62 174 GLU A O 1
ATOM 1308 N N . GLY A 1 175 ? -17.907 21.180 4.225 1.00 96.50 175 GLY A N 1
ATOM 1309 C CA . GLY A 1 175 ? -19.108 21.314 5.039 1.00 96.50 175 GLY A CA 1
ATOM 1310 C C . GLY A 1 175 ? -20.395 21.390 4.214 1.00 96.50 175 GLY A C 1
ATOM 1311 O O . GLY A 1 175 ? -21.410 21.904 4.701 1.00 96.50 175 GLY A O 1
ATOM 1312 N N . ASN A 1 176 ? -20.388 20.924 2.968 1.00 96.94 176 ASN A N 1
ATOM 1313 C CA . ASN A 1 176 ? -21.612 20.709 2.207 1.00 96.94 176 ASN A CA 1
ATOM 1314 C C . ASN A 1 176 ? -22.282 19.432 2.709 1.00 96.94 1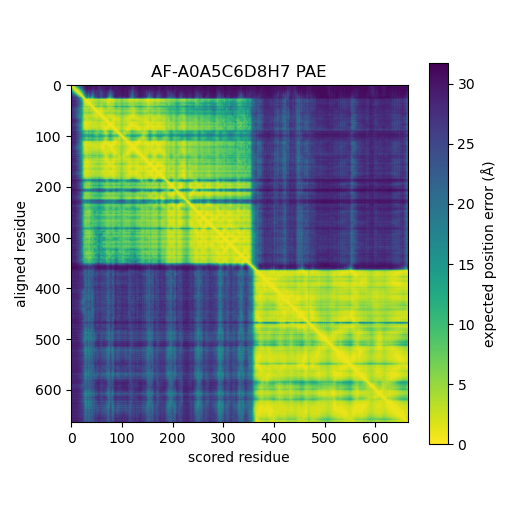76 ASN A C 1
ATOM 1316 O O . ASN A 1 176 ? -21.643 18.392 2.835 1.00 96.94 176 ASN A O 1
ATOM 1320 N N . LEU A 1 177 ? -23.577 19.515 3.018 1.00 95.94 177 LEU A N 1
ATOM 1321 C CA . LEU A 1 177 ? -24.354 18.357 3.446 1.00 95.94 177 LEU A CA 1
ATOM 1322 C C . LEU A 1 177 ? -24.518 17.405 2.258 1.00 95.94 177 LEU A C 1
ATOM 1324 O O . LEU A 1 177 ? -25.174 17.748 1.276 1.00 95.94 177 LEU A O 1
ATOM 1328 N N . LEU A 1 178 ? -23.931 16.216 2.360 1.00 92.75 178 LEU A N 1
ATOM 1329 C CA . LEU A 1 178 ? -24.058 15.164 1.358 1.00 92.75 178 LEU A CA 1
ATOM 1330 C C . LEU A 1 178 ? -25.352 14.399 1.572 1.00 92.75 178 LEU A C 1
ATOM 1332 O O . LEU A 1 178 ? -26.129 14.237 0.633 1.00 92.75 178 LEU A O 1
ATOM 1336 N N . TRP A 1 179 ? -25.594 13.957 2.805 1.00 92.00 179 TRP A N 1
ATOM 1337 C CA . TRP A 1 179 ? -26.828 13.282 3.175 1.00 92.00 179 TRP A CA 1
ATOM 1338 C C . TRP A 1 179 ? -27.131 13.398 4.670 1.00 92.00 179 TRP A C 1
ATOM 1340 O O . TRP A 1 179 ? -26.245 13.647 5.489 1.00 92.00 179 TRP A O 1
ATOM 1350 N N . GLN A 1 180 ? -28.401 13.209 5.030 1.00 92.56 180 GLN A N 1
ATOM 1351 C CA . GLN A 1 180 ? -28.859 13.157 6.421 1.00 92.56 180 GLN A CA 1
ATOM 1352 C C . GLN A 1 180 ? -29.918 12.078 6.624 1.00 92.56 180 GLN A C 1
ATOM 1354 O O . GLN A 1 180 ? -30.646 11.743 5.691 1.00 92.56 180 GLN A O 1
ATOM 1359 N N . ARG A 1 181 ? -30.046 11.566 7.847 1.00 87.38 181 ARG A N 1
ATOM 1360 C CA . ARG A 1 181 ? -31.069 10.587 8.215 1.00 87.38 181 ARG A CA 1
ATOM 1361 C C . ARG A 1 181 ? -31.587 10.818 9.631 1.00 87.38 181 ARG A C 1
ATOM 1363 O O . ARG A 1 181 ? -30.809 10.800 10.585 1.00 87.38 181 ARG A O 1
ATOM 1370 N N . ASP A 1 182 ? -32.902 10.955 9.775 1.00 87.31 182 ASP A N 1
ATOM 1371 C CA . ASP A 1 182 ? -33.573 10.844 11.068 1.00 87.31 182 ASP A CA 1
ATOM 1372 C C . ASP A 1 182 ? -33.759 9.358 11.404 1.00 87.31 182 ASP A C 1
ATOM 1374 O O . ASP A 1 182 ? -34.321 8.584 10.628 1.00 87.31 182 ASP A O 1
ATOM 1378 N N . LEU A 1 183 ? -33.249 8.945 12.562 1.00 78.56 183 LEU A N 1
ATOM 1379 C CA . LEU A 1 183 ? -33.354 7.568 13.044 1.00 78.56 183 LEU A CA 1
ATOM 1380 C C . LEU A 1 183 ? -34.559 7.362 13.973 1.00 78.56 183 LEU A C 1
ATOM 1382 O O . LEU A 1 183 ? -34.788 6.245 14.436 1.00 78.56 183 LEU A O 1
ATOM 1386 N N . GLY A 1 184 ? -35.326 8.420 14.244 1.00 80.69 184 GLY A N 1
ATOM 1387 C CA . GLY A 1 184 ? -36.350 8.441 15.277 1.00 80.69 184 GLY A CA 1
ATOM 1388 C C . GLY A 1 184 ? -35.746 8.435 16.682 1.00 80.69 184 GLY A C 1
ATOM 1389 O O . GLY A 1 184 ? -34.565 8.710 16.888 1.00 80.69 184 GLY A O 1
ATOM 1390 N N . VAL A 1 185 ? -36.577 8.126 17.677 1.00 81.62 185 VAL A N 1
ATOM 1391 C CA . VAL A 1 185 ? -36.120 7.979 19.063 1.00 81.62 185 VAL A CA 1
ATOM 1392 C C . VAL A 1 185 ? -35.445 6.617 19.213 1.00 81.62 185 VAL A C 1
ATOM 1394 O O . VAL A 1 185 ? -36.117 5.588 19.244 1.00 81.62 185 VAL A O 1
ATOM 1397 N N . ILE A 1 186 ? -34.115 6.613 19.313 1.00 72.75 186 ILE A N 1
ATOM 1398 C CA . ILE A 1 186 ? -33.291 5.407 19.500 1.00 72.75 186 ILE A CA 1
ATOM 1399 C C . ILE A 1 186 ? -32.782 5.252 20.946 1.00 72.75 186 ILE A C 1
ATOM 1401 O O . ILE A 1 186 ? -31.887 4.449 21.186 1.00 72.75 186 ILE A O 1
ATOM 1405 N N . ASN A 1 187 ? -33.420 5.961 21.892 1.00 67.06 187 ASN A N 1
ATOM 1406 C CA . ASN A 1 187 ? -33.146 6.008 23.340 1.00 67.06 187 ASN A CA 1
ATOM 1407 C C . ASN A 1 187 ? -31.904 6.855 23.716 1.00 67.06 187 ASN A C 1
ATOM 1409 O O . ASN A 1 187 ? -31.570 7.767 22.954 1.00 67.06 187 ASN A O 1
ATOM 1413 N N . ASP A 1 188 ? -31.312 6.650 24.906 1.00 64.06 188 ASP A N 1
ATOM 1414 C CA . ASP A 1 188 ? -30.174 7.431 25.426 1.00 64.06 188 ASP A CA 1
ATOM 1415 C C . ASP A 1 188 ? -28.966 7.478 24.462 1.00 64.06 188 ASP A C 1
ATOM 1417 O O . ASP A 1 188 ? -28.908 6.794 23.436 1.00 64.06 188 ASP A O 1
ATOM 1421 N N . ASN A 1 189 ? -28.015 8.378 24.741 1.00 62.53 189 ASN A N 1
ATOM 1422 C CA . ASN A 1 189 ? -26.961 8.707 23.782 1.00 62.53 189 ASN A CA 1
ATOM 1423 C C . ASN A 1 189 ? -26.112 7.482 23.400 1.00 62.53 189 ASN A C 1
ATOM 1425 O O . ASN A 1 189 ? -25.565 6.823 24.287 1.00 62.53 189 ASN A O 1
ATOM 1429 N N . PRO A 1 190 ? -25.922 7.227 22.093 1.00 66.12 190 PRO A N 1
ATOM 1430 C CA . PRO A 1 190 ? -25.160 6.083 21.618 1.00 66.12 190 PRO A CA 1
ATOM 1431 C C . PRO A 1 190 ? -23.697 6.183 22.059 1.00 66.12 190 PRO A C 1
ATOM 1433 O O . PRO A 1 190 ? -23.054 7.228 21.924 1.00 66.12 190 PRO A O 1
ATOM 1436 N N . THR A 1 191 ? -23.174 5.068 22.562 1.00 71.06 191 THR A N 1
ATOM 1437 C CA . THR A 1 191 ? -21.740 4.864 22.812 1.00 71.06 191 THR A CA 1
ATOM 1438 C C . THR A 1 191 ? -20.975 4.382 21.565 1.00 71.06 191 THR A C 1
ATOM 1440 O O . THR A 1 191 ? -19.847 4.843 21.378 1.00 71.06 191 THR A O 1
ATOM 1443 N N . PRO A 1 192 ? -21.528 3.521 20.679 1.00 77.69 192 PRO A N 1
ATOM 1444 C CA . PRO A 1 192 ? -20.800 3.030 19.518 1.00 77.69 192 PRO A CA 1
ATOM 1445 C C . PRO A 1 192 ? -20.577 4.148 18.502 1.00 77.69 192 PRO A C 1
ATOM 1447 O O . PRO A 1 192 ? -21.471 4.946 18.208 1.00 77.69 192 PRO A O 1
ATOM 1450 N N . THR A 1 193 ? -19.375 4.187 17.942 1.00 78.25 193 THR A N 1
ATOM 1451 C CA . THR A 1 193 ? -18.994 5.169 16.926 1.00 78.25 193 THR A CA 1
ATOM 1452 C C . THR A 1 193 ? -19.244 4.616 15.523 1.00 78.25 193 THR A C 1
ATOM 1454 O O . THR A 1 193 ? -18.965 3.434 15.297 1.00 78.25 193 THR A O 1
ATOM 1457 N N . PRO A 1 194 ? -19.704 5.437 14.561 1.00 82.19 194 PRO A N 1
ATOM 1458 C CA . PRO A 1 194 ? -19.728 5.043 13.157 1.00 82.19 194 PRO A CA 1
ATOM 1459 C C . PRO A 1 194 ? -18.334 4.636 12.669 1.00 82.19 194 PRO A C 1
ATOM 1461 O O . PRO A 1 194 ? -17.334 5.219 13.092 1.00 82.19 194 PRO A O 1
ATOM 1464 N N . PHE A 1 195 ? -18.265 3.669 11.759 1.00 82.12 195 PHE A N 1
ATOM 1465 C CA . PHE A 1 195 ? -17.022 3.306 11.080 1.00 82.12 195 PHE A CA 1
ATOM 1466 C C . PHE A 1 195 ? -17.287 2.905 9.630 1.00 82.12 195 PHE A C 1
ATOM 1468 O O . PHE A 1 195 ? -18.397 2.511 9.269 1.00 82.12 195 PHE A O 1
ATOM 1475 N N . VAL A 1 196 ? -16.258 3.026 8.795 1.00 80.94 196 VAL A N 1
ATOM 1476 C CA . VAL A 1 196 ? -16.309 2.658 7.378 1.00 80.94 196 VAL A CA 1
ATOM 1477 C C . VAL A 1 196 ? -15.653 1.294 7.201 1.00 80.94 196 VAL A C 1
ATOM 1479 O O . VAL A 1 196 ? -14.563 1.063 7.723 1.00 80.94 196 VAL A O 1
ATOM 1482 N N . HIS A 1 197 ? -16.299 0.401 6.457 1.00 79.81 197 HIS A N 1
ATOM 1483 C CA . HIS A 1 197 ? -15.694 -0.836 5.960 1.00 79.81 197 HIS A CA 1
ATOM 1484 C C . HIS A 1 197 ? -16.144 -1.053 4.518 1.00 79.81 197 HIS A C 1
ATOM 1486 O O . HIS A 1 197 ? -17.340 -1.002 4.226 1.00 79.81 197 HIS A O 1
ATOM 1492 N N . GLN A 1 198 ? -15.181 -1.262 3.617 1.00 81.56 198 GLN A N 1
ATOM 1493 C CA . GLN A 1 198 ? -15.400 -1.233 2.167 1.00 81.56 198 GLN A CA 1
ATOM 1494 C C . GLN A 1 198 ? -16.083 0.084 1.729 1.00 81.56 198 GLN A C 1
ATOM 1496 O O . GLN A 1 198 ? -15.607 1.170 2.050 1.00 81.56 198 GLN A O 1
ATOM 1501 N N . ASP A 1 199 ? -17.192 0.009 1.001 1.00 82.75 199 ASP A N 1
ATOM 1502 C CA . ASP A 1 199 ? -17.982 1.124 0.474 1.00 82.75 199 ASP A CA 1
ATOM 1503 C C . ASP A 1 199 ? -19.195 1.482 1.358 1.00 82.75 199 ASP A C 1
ATOM 1505 O O . ASP A 1 199 ? -20.150 2.115 0.893 1.00 82.75 199 ASP A O 1
ATOM 1509 N N . ARG A 1 200 ? -19.172 1.085 2.640 1.00 86.94 200 ARG A N 1
ATOM 1510 C CA . ARG A 1 200 ? -20.312 1.198 3.560 1.00 86.94 200 ARG A CA 1
ATOM 1511 C C . ARG A 1 200 ? -19.921 1.825 4.897 1.00 86.94 200 ARG A C 1
ATOM 1513 O O . ARG A 1 200 ? -18.853 1.568 5.448 1.00 86.94 200 ARG A O 1
ATOM 1520 N N . ILE A 1 201 ? -20.833 2.627 5.431 1.00 86.81 201 ILE A N 1
ATOM 1521 C CA . ILE A 1 201 ? -20.776 3.268 6.743 1.00 86.81 201 ILE A CA 1
ATOM 1522 C C . ILE A 1 201 ? -21.695 2.482 7.676 1.00 86.81 201 ILE A C 1
ATOM 1524 O O . ILE A 1 201 ? -22.905 2.422 7.445 1.00 86.81 201 ILE A O 1
ATOM 1528 N N . TYR A 1 202 ? -21.123 1.894 8.724 1.00 88.00 202 TYR A N 1
ATOM 1529 C CA . TYR A 1 202 ? -21.832 1.061 9.692 1.00 88.00 202 TYR A CA 1
ATOM 1530 C C . TYR A 1 202 ? -22.158 1.840 10.950 1.00 88.00 202 TYR A C 1
ATOM 1532 O O . TYR A 1 202 ? -21.300 2.509 11.532 1.00 88.00 202 TYR A O 1
ATOM 1540 N N . ILE A 1 203 ? -23.413 1.738 11.377 1.00 86.25 203 ILE A N 1
ATOM 1541 C CA . ILE A 1 203 ? -23.924 2.421 12.562 1.00 86.25 203 ILE A CA 1
ATOM 1542 C C . ILE A 1 203 ? -24.785 1.455 13.343 1.00 86.25 203 ILE A C 1
ATOM 1544 O O . ILE A 1 203 ? -25.642 0.769 12.788 1.00 86.25 203 ILE A O 1
ATOM 1548 N N . THR A 1 204 ? -24.570 1.437 14.649 1.00 84.88 204 THR A N 1
ATOM 1549 C CA . THR A 1 204 ? -25.321 0.605 15.576 1.00 84.88 204 THR A CA 1
ATOM 1550 C C . THR A 1 204 ? -25.657 1.392 16.831 1.00 84.88 204 THR A C 1
ATOM 1552 O O . THR A 1 204 ? -24.899 2.259 17.268 1.00 84.88 204 THR A O 1
ATOM 1555 N N . ASN A 1 205 ? -26.799 1.069 17.422 1.00 75.25 205 ASN A N 1
ATOM 1556 C CA . ASN A 1 205 ? -27.172 1.484 18.766 1.00 75.25 205 ASN A CA 1
ATOM 1557 C C . ASN A 1 205 ? -28.029 0.374 19.383 1.00 75.25 205 ASN A C 1
ATOM 1559 O O . ASN A 1 205 ? -28.740 -0.311 18.649 1.00 75.25 205 ASN A O 1
ATOM 1563 N N . ALA A 1 206 ? -28.000 0.187 20.704 1.00 66.50 206 ALA A N 1
ATOM 1564 C CA . ALA A 1 206 ? -28.800 -0.859 21.342 1.00 66.50 206 ALA A CA 1
ATOM 1565 C C . ALA A 1 206 ? -29.323 -0.570 22.746 1.00 66.50 206 ALA A C 1
ATOM 1567 O O . ALA A 1 206 ? -29.580 -1.513 23.497 1.00 66.50 206 ALA A O 1
ATOM 1568 N N . HIS A 1 207 ? -29.547 0.691 23.114 1.00 63.25 207 HIS A N 1
ATOM 1569 C CA . HIS A 1 207 ? -30.297 0.938 24.342 1.00 63.25 207 HIS A CA 1
ATOM 1570 C C . HIS A 1 207 ? -31.813 0.851 24.108 1.00 63.25 207 HIS A C 1
ATOM 1572 O O . HIS A 1 207 ? -32.405 1.661 23.403 1.00 63.25 207 HIS A O 1
ATOM 1578 N N . GLY A 1 208 ? -32.485 -0.118 24.733 1.00 56.66 208 GLY A N 1
ATOM 1579 C CA . GLY A 1 208 ? -33.938 -0.300 24.614 1.00 56.66 208 GLY A CA 1
ATOM 1580 C C . GLY A 1 208 ? -34.402 -1.045 23.350 1.00 56.66 208 GLY A C 1
ATOM 1581 O O . GLY A 1 208 ? -33.622 -1.689 22.658 1.00 56.66 208 GLY A O 1
ATOM 1582 N N . GLY A 1 209 ? -35.716 -1.007 23.097 1.00 64.31 209 GLY A N 1
ATOM 1583 C CA . GLY A 1 209 ? -36.430 -1.960 22.232 1.00 64.31 209 GLY A CA 1
ATOM 1584 C C . GLY A 1 209 ? -35.922 -2.141 20.789 1.00 64.31 209 GLY A C 1
ATOM 1585 O O . GLY A 1 209 ? -35.719 -3.290 20.399 1.00 64.31 209 GLY A O 1
ATOM 1586 N N . PRO A 1 210 ? -35.775 -1.081 19.965 1.00 68.69 210 PRO A N 1
ATOM 1587 C CA . PRO A 1 210 ? -35.441 -1.236 18.548 1.00 68.69 210 PRO A CA 1
ATOM 1588 C C . PRO A 1 210 ? -34.018 -1.763 18.330 1.00 68.69 210 PRO A C 1
ATOM 1590 O O . PRO A 1 210 ? -33.871 -2.854 17.822 1.00 68.69 210 PRO A O 1
ATOM 1593 N N . SER A 1 211 ? -32.961 -1.103 18.804 1.00 81.94 211 SER A N 1
ATOM 1594 C CA . SER A 1 211 ? -31.556 -1.524 18.595 1.00 81.94 211 SER A CA 1
ATOM 1595 C C . SER A 1 211 ? -31.112 -1.754 17.124 1.00 81.94 211 SER A C 1
ATOM 1597 O O . SER A 1 211 ? -30.659 -2.852 16.782 1.00 81.94 211 SER A O 1
ATOM 1599 N N . PRO A 1 212 ? -31.265 -0.765 16.222 1.00 85.06 212 PRO A N 1
ATOM 1600 C CA . PRO A 1 212 ? -31.042 -0.972 14.795 1.00 85.06 212 PRO A CA 1
ATOM 1601 C C . PRO A 1 212 ? -29.557 -1.003 14.399 1.00 85.06 212 PRO A C 1
ATOM 1603 O O . PRO A 1 212 ? -28.713 -0.357 15.027 1.00 85.06 212 PRO A O 1
ATOM 1606 N N . ILE A 1 213 ? -29.279 -1.683 13.285 1.00 89.31 213 ILE A N 1
ATOM 1607 C CA . ILE A 1 213 ? -28.006 -1.643 12.556 1.00 89.31 213 ILE A CA 1
ATOM 1608 C C . ILE A 1 213 ? -28.281 -1.069 11.166 1.00 89.31 213 ILE A C 1
ATOM 1610 O O . ILE A 1 213 ? -29.202 -1.516 10.479 1.00 89.31 213 ILE A O 1
ATOM 1614 N N . TYR A 1 214 ? -27.479 -0.098 10.747 1.00 88.31 214 TYR A N 1
ATOM 1615 C CA . TYR A 1 214 ? -27.546 0.496 9.417 1.00 88.31 214 TYR A CA 1
ATOM 1616 C C . TYR A 1 214 ? -26.223 0.309 8.688 1.00 88.31 214 TYR A C 1
ATOM 1618 O O . TYR A 1 214 ? -25.168 0.567 9.271 1.00 88.31 214 TYR A O 1
ATOM 1626 N N . ALA A 1 215 ? -26.305 -0.053 7.408 1.00 90.88 215 ALA A N 1
ATOM 1627 C CA . ALA A 1 215 ? -25.219 0.099 6.454 1.00 90.88 215 ALA A CA 1
ATOM 1628 C C . ALA A 1 215 ? -25.640 1.113 5.389 1.00 90.88 215 ALA A C 1
ATOM 1630 O O . ALA A 1 215 ? -26.587 0.892 4.631 1.00 90.88 215 ALA A O 1
ATOM 1631 N N . ILE A 1 216 ? -24.954 2.250 5.358 1.00 89.00 216 ILE A N 1
ATOM 1632 C CA . ILE A 1 216 ? -25.224 3.341 4.419 1.00 89.00 216 ILE A CA 1
ATOM 1633 C C . ILE A 1 216 ? -24.099 3.374 3.400 1.00 89.00 216 ILE A C 1
ATOM 1635 O O . ILE A 1 216 ? -22.928 3.312 3.766 1.00 89.00 216 ILE A O 1
ATOM 1639 N N . ALA A 1 217 ? -24.437 3.463 2.123 1.00 87.62 217 ALA A N 1
ATOM 1640 C CA . ALA A 1 217 ? -23.447 3.536 1.071 1.00 87.62 217 ALA A CA 1
ATOM 1641 C C . ALA A 1 217 ? -22.662 4.849 1.177 1.00 87.62 217 ALA A C 1
ATOM 1643 O O . ALA A 1 217 ? -23.241 5.917 1.380 1.00 87.62 217 ALA A O 1
ATOM 1644 N N . THR A 1 218 ? -21.349 4.804 0.971 1.00 83.75 218 THR A N 1
ATOM 1645 C CA . THR A 1 218 ? -20.506 6.016 0.974 1.00 83.75 218 THR A CA 1
ATOM 1646 C C . THR A 1 218 ? -20.934 7.026 -0.101 1.00 83.75 218 THR A C 1
ATOM 1648 O O . THR A 1 218 ? -20.789 8.235 0.061 1.00 83.75 218 THR A O 1
ATOM 1651 N N . HIS A 1 219 ? -21.557 6.559 -1.184 1.00 84.31 219 HIS A N 1
ATOM 1652 C CA . HIS A 1 219 ? -22.067 7.397 -2.269 1.00 84.31 219 HIS A CA 1
ATOM 1653 C C . HIS A 1 219 ? -23.513 7.900 -2.070 1.00 84.31 219 HIS A C 1
ATOM 1655 O O . HIS A 1 219 ? -24.042 8.551 -2.971 1.00 84.31 219 HIS A O 1
ATOM 1661 N N . ALA A 1 220 ? -24.156 7.647 -0.920 1.00 87.25 220 ALA A N 1
ATOM 1662 C CA . ALA A 1 220 ? -25.509 8.136 -0.623 1.00 87.25 220 ALA A CA 1
ATOM 1663 C C . ALA A 1 220 ? -25.600 9.671 -0.718 1.00 87.25 220 ALA A C 1
ATOM 1665 O O . ALA A 1 220 ? -24.620 10.366 -0.449 1.00 87.25 220 ALA A O 1
ATOM 1666 N N . ARG A 1 221 ? -26.756 10.226 -1.104 1.00 86.94 221 ARG A N 1
ATOM 1667 C CA . ARG A 1 221 ? -26.978 11.682 -1.213 1.00 86.94 221 ARG A CA 1
ATOM 1668 C C . ARG A 1 221 ? -28.413 12.055 -0.814 1.00 86.94 221 ARG A C 1
ATOM 1670 O O . ARG A 1 221 ? -29.329 11.270 -1.025 1.00 86.94 221 ARG A O 1
ATOM 1677 N N . GLY A 1 222 ? -28.611 13.268 -0.296 1.00 88.25 222 GLY A N 1
ATOM 1678 C CA . GLY A 1 222 ? -29.930 13.839 0.013 1.00 88.25 222 GLY A CA 1
ATOM 1679 C C . GLY A 1 222 ? -30.487 13.493 1.402 1.00 88.25 222 GLY A C 1
ATOM 1680 O O . GLY A 1 222 ? -29.775 13.023 2.289 1.00 88.25 222 GLY A O 1
ATOM 1681 N N . ASN A 1 223 ? -31.776 13.770 1.626 1.00 87.62 223 ASN A N 1
ATOM 1682 C CA . ASN A 1 223 ? -32.450 13.384 2.864 1.00 87.62 223 ASN A CA 1
ATOM 1683 C C . ASN A 1 223 ? -32.912 11.927 2.774 1.00 87.62 223 ASN A C 1
ATOM 1685 O O . ASN A 1 223 ? -33.910 11.607 2.133 1.00 87.62 223 ASN A O 1
ATOM 1689 N N . LEU A 1 224 ? -32.211 11.047 3.482 1.00 85.81 224 LEU A N 1
ATOM 1690 C CA . LEU A 1 224 ? -32.457 9.609 3.482 1.00 85.81 224 LEU A CA 1
ATOM 1691 C C . LEU A 1 224 ? -33.729 9.224 4.256 1.00 85.81 224 LEU A C 1
ATOM 1693 O O . LEU A 1 224 ? -34.007 8.042 4.414 1.00 85.81 224 LEU A O 1
ATOM 1697 N N . SER A 1 225 ? -34.477 10.197 4.779 1.00 81.94 225 SER A N 1
ATOM 1698 C CA . SER A 1 225 ? -35.716 9.990 5.544 1.00 81.94 225 SER A CA 1
ATOM 1699 C C . SER A 1 225 ? -36.983 10.297 4.732 1.00 81.94 225 SER A C 1
ATOM 1701 O O . SER A 1 225 ? -38.076 10.106 5.249 1.00 81.94 225 SER A O 1
ATOM 1703 N N . GLU A 1 226 ? -36.849 10.813 3.503 1.00 75.56 226 GLU A N 1
ATOM 1704 C CA . GLU A 1 226 ? -37.967 11.339 2.691 1.00 75.56 226 GLU A CA 1
ATOM 1705 C C . GLU A 1 226 ? -38.433 10.411 1.557 1.00 75.56 226 GLU A C 1
ATOM 1707 O O . GLU A 1 226 ? -39.450 10.689 0.926 1.00 75.56 226 GLU A O 1
ATOM 1712 N N . SER A 1 227 ? -37.722 9.315 1.288 1.00 64.12 227 SER A N 1
ATOM 1713 C CA . SER A 1 227 ? -38.190 8.258 0.378 1.00 64.12 227 SER A CA 1
ATOM 1714 C C . SER A 1 227 ? -38.692 7.072 1.201 1.00 64.12 227 SER A C 1
ATOM 1716 O O . SER A 1 227 ? -38.241 6.884 2.324 1.00 64.12 227 SER A O 1
ATOM 1718 N N . ASP A 1 228 ? -39.578 6.243 0.657 1.00 59.97 228 ASP A N 1
ATOM 1719 C CA . ASP A 1 228 ? -39.940 4.942 1.243 1.00 59.97 228 ASP A CA 1
ATOM 1720 C C . ASP A 1 228 ? -39.057 3.796 0.694 1.00 59.97 228 ASP A C 1
ATOM 1722 O O . ASP A 1 228 ? -39.112 2.665 1.179 1.00 59.97 228 ASP A O 1
ATOM 1726 N N . SER A 1 229 ? -38.206 4.076 -0.303 1.00 62.19 229 SER A N 1
ATOM 1727 C CA . SER A 1 229 ? -37.306 3.109 -0.941 1.00 62.19 229 SER A CA 1
ATOM 1728 C C . SER A 1 229 ? -35.900 3.165 -0.337 1.00 62.19 229 SER A C 1
ATOM 1730 O O . SER A 1 229 ? -35.160 4.126 -0.539 1.00 62.19 229 SER A O 1
ATOM 1732 N N . ALA A 1 230 ? -35.484 2.105 0.364 1.00 60.44 230 ALA A N 1
ATOM 1733 C CA . ALA A 1 230 ? -34.153 2.014 0.980 1.00 60.44 230 ALA A CA 1
ATOM 1734 C C . ALA A 1 230 ? -32.996 2.194 -0.031 1.00 60.44 230 ALA A C 1
ATOM 1736 O O . ALA A 1 230 ? -31.993 2.833 0.289 1.00 60.44 230 ALA A O 1
ATOM 1737 N N . ALA A 1 231 ? -33.169 1.712 -1.268 1.00 58.72 231 ALA A N 1
ATOM 1738 C CA . ALA A 1 231 ? -32.179 1.850 -2.338 1.00 58.72 231 ALA A CA 1
ATOM 1739 C C . ALA A 1 231 ? -32.021 3.306 -2.814 1.00 58.72 231 ALA A C 1
ATOM 1741 O O . ALA A 1 231 ? -30.905 3.764 -3.046 1.00 58.72 231 ALA A O 1
ATOM 1742 N N . GLU A 1 232 ? -33.119 4.063 -2.903 1.00 59.59 232 GLU A N 1
ATOM 1743 C CA . GLU A 1 232 ? -33.087 5.493 -3.254 1.00 59.59 232 GLU A CA 1
ATOM 1744 C C . GLU A 1 232 ? -32.513 6.354 -2.120 1.00 59.59 232 GLU A C 1
ATOM 1746 O O . GLU A 1 232 ? -31.985 7.436 -2.364 1.00 59.59 232 GLU A O 1
ATOM 1751 N N . GLN A 1 233 ? -32.566 5.853 -0.882 1.00 65.50 233 GLN A N 1
ATOM 1752 C CA . GLN A 1 233 ? -31.970 6.474 0.301 1.00 65.50 233 GLN A CA 1
ATOM 1753 C C . GLN A 1 233 ? -30.472 6.162 0.461 1.00 65.50 233 GLN A C 1
ATOM 1755 O O . GLN A 1 233 ? -29.877 6.555 1.460 1.00 65.50 233 GLN A O 1
ATOM 1760 N N . GLY A 1 234 ? -29.848 5.384 -0.431 1.00 76.25 234 GLY A N 1
ATOM 1761 C CA . GLY A 1 234 ? -28.467 4.928 -0.230 1.00 76.25 234 GLY A CA 1
ATOM 1762 C C . GLY A 1 234 ? -28.263 4.111 1.058 1.00 76.25 234 GLY A C 1
ATOM 1763 O O . GLY A 1 234 ? -27.133 3.963 1.518 1.00 76.25 234 GLY A O 1
ATOM 1764 N N . VAL A 1 235 ? -29.338 3.580 1.652 1.00 84.25 235 VAL A N 1
ATOM 1765 C CA . VAL A 1 235 ? -29.276 2.585 2.724 1.00 84.25 235 VAL A CA 1
ATOM 1766 C C . VAL A 1 235 ? -29.107 1.239 2.037 1.00 84.25 235 VAL A C 1
ATOM 1768 O O . VAL A 1 235 ? -30.049 0.730 1.435 1.00 84.25 235 VAL A O 1
ATOM 1771 N N . VAL A 1 236 ? -27.902 0.668 2.107 1.00 85.25 236 VAL A N 1
ATOM 1772 C CA . VAL A 1 236 ? -27.617 -0.636 1.488 1.00 85.25 236 VAL A CA 1
ATOM 1773 C C . VAL A 1 236 ? -28.482 -1.704 2.143 1.00 85.25 236 VAL A C 1
ATOM 1775 O O . VAL A 1 236 ? -29.131 -2.491 1.461 1.00 85.25 236 VAL A O 1
ATOM 1778 N N . TRP A 1 237 ? -28.536 -1.684 3.473 1.00 90.00 237 TRP A N 1
ATOM 1779 C CA . TRP A 1 237 ? -29.434 -2.519 4.253 1.00 90.00 237 TRP A CA 1
ATOM 1780 C C . TRP A 1 237 ? -29.638 -1.949 5.657 1.00 90.00 237 TRP A C 1
ATOM 1782 O O . TRP A 1 237 ? -28.877 -1.112 6.156 1.00 90.00 237 TRP A O 1
ATOM 1792 N N . LYS A 1 238 ? -30.695 -2.435 6.309 1.00 87.75 238 LYS A N 1
ATOM 1793 C CA . LYS A 1 238 ? -31.028 -2.145 7.702 1.00 87.75 238 LYS A CA 1
ATOM 1794 C C . LYS A 1 238 ? -31.456 -3.433 8.389 1.00 87.75 238 LYS A C 1
ATOM 1796 O O . LYS A 1 238 ? -32.288 -4.166 7.863 1.00 87.75 238 LYS A O 1
ATOM 1801 N N . VAL A 1 239 ? -30.965 -3.636 9.604 1.00 89.06 239 VAL A N 1
ATOM 1802 C CA . VAL A 1 239 ? -31.522 -4.617 10.535 1.00 89.06 239 VAL A CA 1
ATOM 1803 C C . VAL A 1 239 ? -32.234 -3.856 11.648 1.00 89.06 239 VAL A C 1
ATOM 1805 O O . VAL A 1 239 ? -31.651 -2.977 12.279 1.00 89.06 239 VAL A O 1
ATOM 1808 N N . ASP A 1 240 ? -33.509 -4.168 11.887 1.00 84.44 240 ASP A N 1
ATOM 1809 C CA . ASP A 1 240 ? -34.323 -3.435 12.865 1.00 84.44 240 ASP A CA 1
ATOM 1810 C C . ASP A 1 240 ? -33.913 -3.688 14.314 1.00 84.44 240 ASP A C 1
ATOM 1812 O O . ASP A 1 240 ? -34.117 -2.798 15.134 1.00 84.44 240 ASP A O 1
ATOM 1816 N N . ARG A 1 241 ? -33.376 -4.882 14.618 1.00 84.81 241 ARG A N 1
ATOM 1817 C CA . ARG A 1 241 ? -32.963 -5.317 15.959 1.00 84.81 241 ARG A CA 1
ATOM 1818 C C . ARG A 1 241 ? -31.660 -6.102 15.946 1.00 84.81 241 ARG A C 1
ATOM 1820 O O . ARG A 1 241 ? -31.452 -6.928 15.064 1.00 84.81 241 ARG A O 1
ATOM 1827 N N . GLY A 1 242 ? -30.859 -5.948 16.997 1.00 82.50 242 GLY A N 1
ATOM 1828 C CA . GLY A 1 242 ? -29.653 -6.752 17.212 1.00 82.50 242 GLY A CA 1
ATOM 1829 C C . GLY A 1 242 ? -28.347 -5.963 17.219 1.00 82.50 242 GLY A C 1
ATOM 1830 O O . GLY A 1 242 ? -27.289 -6.585 17.274 1.00 82.50 242 GLY A O 1
ATOM 1831 N N . GLY A 1 243 ? -28.405 -4.629 17.202 1.00 87.50 243 GLY A N 1
ATOM 1832 C CA . GLY A 1 243 ? -27.240 -3.773 17.409 1.00 87.50 243 GLY A CA 1
ATOM 1833 C C . GLY A 1 243 ? -26.552 -3.987 18.763 1.00 87.50 243 GLY A C 1
ATOM 1834 O O . GLY A 1 243 ? -27.085 -4.633 19.673 1.00 87.50 243 GLY A O 1
ATOM 1835 N N . SER A 1 244 ? -25.366 -3.405 18.920 1.00 84.50 244 SER A N 1
ATOM 1836 C CA . SER A 1 244 ? -24.614 -3.311 20.178 1.00 84.50 244 SER A CA 1
ATOM 1837 C C . SER A 1 244 ? -24.860 -1.979 20.906 1.00 84.50 244 SER A C 1
ATOM 1839 O O . SER A 1 244 ? -25.088 -0.944 20.276 1.00 84.50 244 SER A O 1
ATOM 1841 N N . TYR A 1 245 ? -24.851 -2.012 22.249 1.00 79.19 245 TYR A N 1
ATOM 1842 C CA . TYR A 1 245 ? -25.123 -0.837 23.098 1.00 79.19 245 TYR A CA 1
ATOM 1843 C C . TYR A 1 245 ? -23.844 -0.080 23.452 1.00 79.19 245 TYR A C 1
ATOM 1845 O O . TYR A 1 245 ? -23.765 1.112 23.202 1.00 79.19 245 TYR A O 1
ATOM 1853 N N . MET A 1 246 ? -22.856 -0.761 24.039 1.00 81.19 246 MET A N 1
ATOM 1854 C CA . MET A 1 246 ? -21.604 -0.136 24.498 1.00 81.19 246 MET A CA 1
ATOM 1855 C C . MET A 1 246 ? -20.432 -0.436 23.562 1.00 81.19 246 MET A C 1
ATOM 1857 O O . MET A 1 246 ? -19.638 0.445 23.252 1.00 81.19 246 MET A O 1
ATOM 1861 N N . SER A 1 247 ? -20.353 -1.683 23.101 1.00 86.00 247 SER A N 1
ATOM 1862 C CA . SER A 1 247 ? -19.291 -2.193 22.238 1.00 86.00 247 SER A CA 1
ATOM 1863 C C . SER A 1 247 ? -19.428 -1.636 20.817 1.00 86.00 247 SER A C 1
ATOM 1865 O O . SER A 1 247 ? -20.501 -1.745 20.219 1.00 86.00 247 SER A O 1
ATOM 1867 N N . THR A 1 248 ? -18.362 -1.073 20.245 1.00 87.31 248 THR A N 1
ATOM 1868 C CA . THR A 1 248 ? -18.309 -0.840 18.793 1.00 87.31 248 THR A CA 1
ATOM 1869 C C . THR A 1 248 ? -18.081 -2.190 18.089 1.00 87.31 248 THR A C 1
ATOM 1871 O O . THR A 1 248 ? -17.182 -2.929 18.504 1.00 87.31 248 THR A O 1
ATOM 1874 N N . PRO A 1 249 ? -18.870 -2.533 17.050 1.00 90.25 249 PRO A N 1
ATOM 1875 C CA . PRO A 1 249 ? -18.660 -3.730 16.236 1.00 90.25 249 PRO A CA 1
ATOM 1876 C C . PRO A 1 249 ? -17.295 -3.757 15.550 1.00 90.25 249 PRO A C 1
ATOM 1878 O O . PRO A 1 249 ? -16.655 -2.720 15.382 1.00 90.25 249 PRO A O 1
ATOM 1881 N N . VAL A 1 250 ? -16.906 -4.933 15.062 1.00 91.31 250 VAL A N 1
ATOM 1882 C CA . VAL A 1 250 ? -15.752 -5.092 14.169 1.00 91.31 250 VAL A CA 1
ATOM 1883 C C . VAL A 1 250 ? -16.193 -5.747 12.865 1.00 91.31 250 VAL A C 1
ATOM 1885 O O . VAL A 1 250 ? -16.988 -6.685 12.882 1.00 91.31 250 VAL A O 1
ATOM 1888 N N . ALA A 1 251 ? -15.694 -5.253 11.735 1.00 91.25 251 ALA A N 1
ATOM 1889 C CA . ALA A 1 251 ? -15.839 -5.916 10.444 1.00 91.25 251 ALA A CA 1
ATOM 1890 C C . ALA A 1 251 ? -14.531 -6.636 10.083 1.00 91.25 251 ALA A C 1
ATOM 1892 O O . ALA A 1 251 ? -13.448 -6.077 10.257 1.00 91.25 251 ALA A O 1
ATOM 1893 N N . TRP A 1 252 ? -14.628 -7.876 9.602 1.00 87.50 252 TRP A N 1
ATOM 1894 C CA . TRP A 1 252 ? -13.489 -8.682 9.153 1.00 87.50 252 TRP A CA 1
ATOM 1895 C C . TRP A 1 252 ? -13.889 -9.509 7.933 1.00 87.50 252 TRP A C 1
ATOM 1897 O O . TRP A 1 252 ? -14.829 -10.305 8.001 1.00 87.50 252 TRP A O 1
ATOM 1907 N N . GLY A 1 253 ? -13.180 -9.309 6.818 1.00 87.06 253 GLY A N 1
ATOM 1908 C CA . GLY A 1 253 ? -13.572 -9.868 5.524 1.00 87.06 253 GLY A CA 1
ATOM 1909 C C . GLY A 1 253 ? -14.981 -9.415 5.132 1.00 87.06 253 GLY A C 1
ATOM 1910 O O . GLY A 1 253 ? -15.281 -8.218 5.166 1.00 87.06 253 GLY A O 1
ATOM 1911 N N . ASP A 1 254 ? -15.842 -10.382 4.825 1.00 91.88 254 ASP A N 1
ATOM 1912 C CA . ASP A 1 254 ? -17.225 -10.161 4.383 1.00 91.88 254 ASP A CA 1
ATOM 1913 C C . ASP A 1 254 ? -18.239 -10.118 5.539 1.00 91.88 254 ASP A C 1
ATOM 1915 O O . ASP A 1 254 ? -19.448 -10.124 5.311 1.00 91.88 254 ASP A O 1
ATOM 1919 N N . TYR A 1 255 ? -17.775 -10.070 6.793 1.00 94.88 255 TYR A N 1
ATOM 1920 C CA . TYR A 1 255 ? -18.620 -10.254 7.974 1.00 94.88 255 TYR A CA 1
ATOM 1921 C C . TYR A 1 255 ? -18.496 -9.113 8.988 1.00 94.88 255 TYR A C 1
ATOM 1923 O O . TYR A 1 255 ? -17.426 -8.533 9.186 1.00 94.88 255 TYR A O 1
ATOM 1931 N N . LEU A 1 256 ? -19.606 -8.823 9.666 1.00 95.19 256 LEU A N 1
ATOM 1932 C CA . LEU A 1 256 ? -19.748 -7.840 10.737 1.00 95.19 256 LEU A CA 1
ATOM 1933 C C . LEU A 1 256 ? -20.093 -8.551 12.052 1.00 95.19 256 LEU A C 1
ATOM 1935 O O . LEU A 1 256 ? -21.119 -9.224 12.131 1.00 95.19 256 LEU A O 1
ATOM 1939 N N . TYR A 1 257 ? -19.289 -8.337 13.094 1.00 95.75 257 TYR A N 1
ATOM 1940 C CA . TYR A 1 257 ? -19.421 -8.991 14.399 1.00 95.75 257 TYR A CA 1
ATOM 1941 C C . TYR A 1 257 ? -19.803 -7.988 15.484 1.00 95.75 257 TYR A C 1
ATOM 1943 O O . TYR A 1 257 ? -19.168 -6.941 15.632 1.00 95.75 257 TYR A O 1
ATOM 1951 N N . LEU A 1 258 ? -20.823 -8.324 16.273 1.00 94.00 258 LEU A N 1
ATOM 1952 C CA . LEU A 1 258 ? -21.340 -7.489 17.354 1.00 94.00 258 LEU A CA 1
ATOM 1953 C C . LEU A 1 258 ? -21.345 -8.266 18.666 1.00 94.00 258 LEU A C 1
ATOM 1955 O O . LEU A 1 258 ? -21.890 -9.366 18.727 1.00 94.00 258 LEU A O 1
ATOM 1959 N N . GLY A 1 259 ? -20.775 -7.667 19.713 1.00 90.94 259 GLY A N 1
ATOM 1960 C CA . GLY A 1 259 ? -20.852 -8.166 21.083 1.00 90.94 259 GLY A CA 1
ATOM 1961 C C . GLY A 1 259 ? -21.896 -7.404 21.895 1.00 90.94 259 GLY A C 1
ATOM 1962 O O . GLY A 1 259 ? -21.999 -6.176 21.803 1.00 90.94 259 GLY A O 1
ATOM 1963 N N . ASN A 1 260 ? -22.672 -8.125 22.705 1.00 89.56 260 ASN A N 1
ATOM 1964 C CA . ASN A 1 260 ? -23.730 -7.546 23.527 1.00 89.56 260 ASN A CA 1
ATOM 1965 C C . ASN A 1 260 ? -23.528 -7.802 25.028 1.00 89.56 260 ASN A C 1
ATOM 1967 O O . ASN A 1 260 ? -22.993 -8.823 25.457 1.00 89.56 260 ASN A O 1
ATOM 1971 N N . THR A 1 261 ? -24.074 -6.902 25.847 1.00 88.50 261 THR A N 1
ATOM 1972 C CA . THR A 1 261 ? -24.048 -6.969 27.322 1.00 88.50 261 THR A CA 1
ATOM 1973 C C . THR A 1 261 ? -24.789 -8.174 27.901 1.00 88.50 261 THR A C 1
ATOM 1975 O O . THR A 1 261 ? -24.585 -8.551 29.047 1.00 88.50 261 THR A O 1
ATOM 1978 N N . ASN A 1 262 ? -25.652 -8.818 27.117 1.00 88.12 262 ASN A N 1
ATOM 1979 C CA . ASN A 1 262 ? -26.321 -10.056 27.510 1.00 88.12 262 ASN A CA 1
ATOM 1980 C C . ASN A 1 262 ? -25.524 -11.322 27.139 1.00 88.12 262 ASN A C 1
ATOM 1982 O O . ASN A 1 262 ? -26.068 -12.420 27.271 1.00 88.12 262 ASN A O 1
ATOM 1986 N N . GLY A 1 263 ? -24.292 -11.178 26.640 1.00 90.31 263 GLY A N 1
ATOM 1987 C CA . GLY A 1 263 ? -23.385 -12.260 26.245 1.00 90.31 263 GLY A CA 1
ATOM 1988 C C . GLY A 1 263 ? -23.730 -12.996 24.962 1.00 90.31 263 GLY A C 1
ATOM 1989 O O . GLY A 1 263 ? -23.248 -14.107 24.739 1.00 90.31 263 GLY A O 1
ATOM 1990 N N . ILE A 1 264 ? -24.565 -12.384 24.124 1.00 93.38 264 ILE A N 1
ATOM 1991 C CA . ILE A 1 264 ? -24.815 -12.837 22.758 1.00 93.38 264 ILE A CA 1
ATOM 1992 C C . ILE A 1 264 ? -23.818 -12.151 21.819 1.00 93.38 264 ILE A C 1
ATOM 1994 O O . ILE A 1 264 ? -23.631 -10.936 21.900 1.00 93.38 264 ILE A O 1
ATOM 1998 N N . VAL A 1 265 ? -23.219 -12.925 20.915 1.00 94.94 265 VAL A N 1
ATOM 1999 C CA . VAL A 1 265 ? -22.500 -12.417 19.745 1.00 94.94 265 VAL A CA 1
ATOM 2000 C C . VAL A 1 265 ? -23.342 -12.662 18.505 1.00 94.94 265 VAL A C 1
ATOM 2002 O O . VAL A 1 265 ? -23.916 -13.736 18.319 1.00 94.94 265 VAL A O 1
ATOM 2005 N N . ARG A 1 266 ? -23.416 -11.651 17.643 1.00 95.25 266 ARG A N 1
ATOM 2006 C CA . ARG A 1 266 ? -24.090 -11.738 16.347 1.00 95.25 266 ARG A CA 1
ATOM 2007 C C . ARG A 1 266 ? -23.093 -11.537 15.228 1.00 95.25 266 ARG A C 1
ATOM 2009 O O . ARG A 1 266 ? -22.215 -10.683 15.340 1.00 95.25 266 ARG A O 1
ATOM 2016 N N . CYS A 1 267 ? -23.277 -12.291 14.155 1.00 96.44 267 CYS A N 1
ATOM 2017 C CA . CYS A 1 267 ? -22.576 -12.092 12.901 1.00 96.44 267 CYS A CA 1
ATOM 2018 C C . CYS A 1 267 ? -23.586 -11.814 11.793 1.00 96.44 267 CYS A C 1
ATOM 2020 O O . CYS A 1 267 ? -24.612 -12.491 11.685 1.00 96.44 267 CYS A O 1
ATOM 2022 N N . PHE A 1 268 ? -23.289 -10.809 10.981 1.00 96.44 268 PHE A N 1
ATOM 2023 C CA . PHE A 1 268 ? -24.052 -10.458 9.794 1.00 96.44 268 PHE A CA 1
ATOM 2024 C C . PHE A 1 268 ? -23.124 -10.438 8.586 1.00 96.44 268 PHE A C 1
ATOM 2026 O O . PHE A 1 268 ? -21.963 -10.044 8.705 1.00 96.44 268 PHE A O 1
ATOM 2033 N N . HIS A 1 269 ? -23.635 -10.809 7.417 1.00 95.44 269 HIS A N 1
ATOM 2034 C CA . HIS A 1 269 ? -22.927 -10.573 6.169 1.00 95.44 269 HIS A CA 1
ATOM 2035 C C . HIS A 1 269 ? -22.853 -9.059 5.944 1.00 95.44 269 HIS A C 1
ATOM 2037 O O . HIS A 1 269 ? -23.879 -8.376 5.884 1.00 95.44 269 HIS A O 1
ATOM 2043 N N . ALA A 1 270 ? -21.641 -8.520 5.857 1.00 90.69 270 ALA A N 1
ATOM 2044 C CA . ALA A 1 270 ? -21.383 -7.085 5.831 1.00 90.69 270 ALA A CA 1
ATOM 2045 C C . ALA A 1 270 ? -22.044 -6.414 4.613 1.00 90.69 270 ALA A C 1
ATOM 2047 O O . ALA A 1 270 ? -22.580 -5.313 4.709 1.00 90.69 270 ALA A O 1
ATOM 2048 N N . GLU A 1 271 ? -22.094 -7.107 3.474 1.00 89.38 271 GLU A N 1
ATOM 2049 C CA . GLU A 1 271 ? -22.687 -6.567 2.250 1.00 89.38 271 GLU A CA 1
ATOM 2050 C C . GLU A 1 271 ? -24.220 -6.572 2.235 1.00 89.38 271 GLU A C 1
ATOM 2052 O O . GLU A 1 271 ? -24.805 -5.643 1.682 1.00 89.38 271 GLU A O 1
ATOM 2057 N N . THR A 1 272 ? -24.875 -7.570 2.836 1.00 92.00 272 THR A N 1
ATOM 2058 C CA . THR A 1 272 ? -26.327 -7.787 2.668 1.00 92.00 272 THR A CA 1
ATOM 2059 C C . THR A 1 272 ? -27.134 -7.515 3.935 1.00 92.00 272 THR A C 1
ATOM 2061 O O . THR A 1 272 ? -28.348 -7.339 3.860 1.00 92.00 272 THR A O 1
ATOM 2064 N N . GLY A 1 273 ? -26.487 -7.501 5.103 1.00 92.50 273 GLY A N 1
ATOM 2065 C CA . GLY A 1 273 ? -27.160 -7.420 6.397 1.00 92.50 273 GLY A CA 1
ATOM 2066 C C . GLY A 1 273 ? -27.862 -8.718 6.797 1.00 92.50 273 GLY A C 1
ATOM 2067 O O . GLY A 1 273 ? -28.590 -8.734 7.789 1.00 92.50 273 GLY A O 1
ATOM 2068 N N . GLU A 1 274 ? -27.665 -9.809 6.051 1.00 95.38 274 GLU A N 1
ATOM 2069 C CA . GLU A 1 274 ? -28.198 -11.120 6.408 1.00 95.38 274 GLU A CA 1
ATOM 2070 C C . GLU A 1 274 ? -27.552 -11.607 7.705 1.00 95.38 274 GLU A C 1
ATOM 2072 O O . GLU A 1 274 ? -26.328 -11.603 7.845 1.00 95.38 274 GLU A O 1
ATOM 2077 N N . LYS A 1 275 ? -28.375 -12.022 8.672 1.00 96.50 275 LYS A N 1
ATOM 2078 C CA . LYS A 1 275 ? -27.873 -12.574 9.929 1.00 96.50 275 LYS A CA 1
ATOM 2079 C C . LYS A 1 275 ? -27.339 -13.979 9.686 1.00 96.50 275 LYS A C 1
ATOM 2081 O O . LYS A 1 275 ? -28.114 -14.883 9.396 1.00 96.50 275 LYS A O 1
ATOM 2086 N N . VAL A 1 276 ? -26.036 -14.142 9.868 1.00 97.06 276 VAL A N 1
ATOM 2087 C CA . VAL A 1 276 ? -25.324 -15.409 9.690 1.00 97.06 276 VAL A CA 1
ATOM 2088 C C . VAL A 1 276 ? -25.529 -16.296 10.913 1.00 97.06 276 VAL A C 1
ATOM 2090 O O . VAL A 1 276 ? -25.977 -17.431 10.794 1.00 97.06 276 VAL A O 1
ATOM 2093 N N . TYR A 1 277 ? -25.266 -15.758 12.107 1.00 97.56 277 TYR A N 1
ATOM 2094 C CA . TYR A 1 277 ? -25.516 -16.459 13.365 1.00 97.56 277 TYR A CA 1
ATOM 2095 C C . TYR A 1 277 ? -25.796 -15.493 14.522 1.00 97.56 277 TYR A C 1
ATOM 2097 O O . TYR A 1 277 ? -25.449 -14.309 14.489 1.00 97.56 277 TYR A O 1
ATOM 2105 N N . GLU A 1 278 ? -26.435 -16.018 15.567 1.00 96.19 278 GLU A N 1
ATOM 2106 C CA . GLU A 1 278 ? -26.690 -15.339 16.837 1.00 96.19 278 GLU A CA 1
ATOM 2107 C C . GLU A 1 278 ? -26.526 -16.350 17.967 1.00 96.19 278 GLU A C 1
ATOM 2109 O O . GLU A 1 278 ? -27.407 -17.175 18.190 1.00 96.19 278 GLU A O 1
ATOM 2114 N N . GLU A 1 279 ? -25.398 -16.282 18.667 1.00 96.81 279 GLU A N 1
ATOM 2115 C CA . GLU A 1 279 ? -24.984 -17.330 19.597 1.00 96.81 279 GLU A CA 1
ATOM 2116 C C . GLU A 1 279 ? -24.537 -16.750 20.933 1.00 96.81 279 GLU A C 1
ATOM 2118 O O . GLU A 1 279 ? -24.095 -15.603 21.035 1.00 96.81 279 GLU A O 1
ATOM 2123 N N . ARG A 1 280 ? -24.675 -17.548 21.992 1.00 95.00 280 ARG A N 1
ATOM 2124 C CA . ARG A 1 280 ? -24.261 -17.170 23.345 1.00 95.00 280 ARG A CA 1
ATOM 2125 C C . ARG A 1 280 ? -22.840 -17.659 23.599 1.00 95.00 280 ARG A C 1
ATOM 2127 O O . ARG A 1 280 ? -22.577 -18.843 23.439 1.00 95.00 280 ARG A O 1
ATOM 2134 N N . LEU A 1 281 ? -21.967 -16.764 24.062 1.00 93.06 281 LEU A N 1
ATOM 2135 C CA . LEU A 1 281 ? -20.606 -17.124 24.475 1.00 93.06 281 LEU A CA 1
ATOM 2136 C C . LEU A 1 281 ? -20.629 -17.936 25.776 1.00 93.06 281 LEU A C 1
ATOM 2138 O O . LEU A 1 281 ? -20.281 -19.107 25.798 1.00 93.06 281 LEU A O 1
ATOM 2142 N N . GLY A 1 282 ? -21.124 -17.320 26.850 1.00 86.31 282 GLY A N 1
ATOM 2143 C CA . GLY A 1 282 ? -21.207 -17.913 28.181 1.00 86.31 282 GLY A CA 1
ATOM 2144 C C . GLY A 1 282 ? -22.343 -17.303 29.000 1.00 86.31 282 GLY A C 1
ATOM 2145 O O . GLY A 1 282 ? -22.920 -16.272 28.636 1.00 86.31 282 GLY A O 1
ATOM 2146 N N . SER A 1 283 ? -22.706 -17.939 30.118 1.00 80.62 283 SER A N 1
ATOM 2147 C CA . SER A 1 283 ? -23.805 -17.468 30.979 1.00 80.62 283 SER A CA 1
ATOM 2148 C C . SER A 1 283 ? -23.513 -16.131 31.673 1.00 80.62 283 SER A C 1
ATOM 2150 O O . SER A 1 283 ? -24.457 -15.447 32.058 1.00 80.62 283 SER A O 1
ATOM 2152 N N . GLY A 1 284 ? -22.236 -15.752 31.812 1.00 82.50 284 GLY A N 1
ATOM 2153 C CA . GLY A 1 284 ? -21.779 -14.487 32.404 1.00 82.50 284 GLY A CA 1
ATOM 2154 C C . GLY A 1 284 ? -21.163 -13.494 31.412 1.00 82.50 284 GLY A C 1
ATOM 2155 O O . GLY A 1 284 ? -20.683 -12.447 31.836 1.00 82.50 284 GLY A O 1
ATOM 2156 N N . ALA A 1 285 ? -21.190 -13.799 30.110 1.00 89.19 285 ALA A N 1
ATOM 2157 C CA . ALA A 1 285 ? -20.300 -13.202 29.117 1.00 89.19 285 ALA A CA 1
ATOM 2158 C C . ALA A 1 285 ? -20.664 -11.769 28.660 1.00 89.19 285 ALA A C 1
ATOM 2160 O O . ALA A 1 285 ? -20.775 -11.517 27.466 1.00 89.19 285 ALA A O 1
ATOM 2161 N N . SER A 1 286 ? -20.932 -10.829 29.567 1.00 93.31 286 SER A N 1
ATOM 2162 C CA . SER A 1 286 ? -21.318 -9.455 29.205 1.00 93.31 286 SER A CA 1
ATOM 2163 C C . SER A 1 286 ? -20.204 -8.749 28.420 1.00 93.31 286 SER A C 1
ATOM 2165 O O . SER A 1 286 ? -19.096 -8.579 28.928 1.00 93.31 286 SER A O 1
ATOM 2167 N N . ILE A 1 287 ? -20.498 -8.319 27.185 1.00 92.06 287 ILE A N 1
ATOM 2168 C CA . ILE A 1 287 ? -19.548 -7.606 26.320 1.00 92.06 287 ILE A CA 1
ATOM 2169 C C . ILE A 1 287 ? -19.868 -6.109 26.306 1.00 92.06 287 ILE A C 1
ATOM 2171 O O . ILE A 1 287 ? -20.815 -5.660 25.650 1.00 92.06 287 ILE A O 1
ATOM 2175 N N . THR A 1 288 ? -19.056 -5.324 27.014 1.00 90.19 288 THR A N 1
ATOM 2176 C CA . THR A 1 288 ? -19.096 -3.850 26.972 1.00 90.19 288 THR A CA 1
ATOM 2177 C C . THR A 1 288 ? -17.922 -3.229 26.231 1.00 90.19 288 THR A C 1
ATOM 2179 O O . THR A 1 288 ? -18.091 -2.179 25.613 1.00 90.19 288 THR A O 1
ATOM 2182 N N . ALA A 1 289 ? -16.757 -3.873 26.243 1.00 89.44 289 ALA A N 1
ATOM 2183 C CA . ALA A 1 289 ? -15.613 -3.467 25.438 1.00 89.44 289 ALA A CA 1
ATOM 2184 C C . ALA A 1 289 ? -15.857 -3.729 23.940 1.00 89.44 289 ALA A C 1
ATOM 2186 O O . ALA A 1 289 ? -16.563 -4.668 23.561 1.00 89.44 289 ALA A O 1
ATOM 2187 N N . SER A 1 290 ? -15.276 -2.892 23.076 1.00 91.50 290 SER A N 1
ATOM 2188 C CA . SER A 1 290 ? -15.331 -3.095 21.626 1.00 91.50 290 SER A CA 1
ATOM 2189 C C . SER A 1 290 ? -14.593 -4.373 21.235 1.00 91.50 290 SER A C 1
ATOM 2191 O O . SER A 1 290 ? -13.576 -4.725 21.841 1.00 91.50 290 SER A O 1
ATOM 2193 N N . LEU A 1 291 ? -15.119 -5.065 20.227 1.00 93.19 291 LEU A N 1
ATOM 2194 C CA . LEU A 1 291 ? -14.460 -6.235 19.654 1.00 93.19 291 LEU A CA 1
ATOM 2195 C C . LEU A 1 291 ? -13.234 -5.799 18.844 1.00 93.19 291 LEU A C 1
ATOM 2197 O O . LEU A 1 291 ? -13.216 -4.708 18.272 1.00 93.19 291 LEU A O 1
ATOM 2201 N N . VAL A 1 292 ? -12.225 -6.664 18.756 1.00 93.00 292 VAL A N 1
ATOM 2202 C CA . VAL A 1 292 ? -11.089 -6.478 17.838 1.00 93.00 292 VAL A CA 1
ATOM 2203 C C . VAL A 1 292 ? -10.842 -7.750 17.043 1.00 93.00 292 VAL A C 1
ATOM 2205 O O . VAL A 1 292 ? -11.144 -8.845 17.515 1.00 93.00 292 VAL A O 1
ATOM 2208 N N . ALA A 1 293 ? -10.298 -7.611 15.838 1.00 90.81 293 ALA A N 1
ATOM 2209 C CA . ALA A 1 293 ? -10.067 -8.726 14.931 1.00 90.81 293 ALA A CA 1
ATOM 2210 C C . ALA A 1 293 ? -8.643 -8.708 14.367 1.00 90.81 293 ALA A C 1
ATOM 2212 O O . ALA A 1 293 ? -8.091 -7.639 14.104 1.00 90.81 293 ALA A O 1
ATOM 2213 N N . SER A 1 294 ? -8.051 -9.891 14.206 1.00 85.19 294 SER A N 1
ATOM 2214 C CA . SER A 1 294 ? -6.769 -10.115 13.527 1.00 85.19 294 SER A CA 1
ATOM 2215 C C . SER A 1 294 ? -6.583 -11.608 13.266 1.00 85.19 294 SER A C 1
ATOM 2217 O O . SER A 1 294 ? -7.019 -12.412 14.082 1.00 85.19 294 SER A O 1
ATOM 2219 N N . ASP A 1 295 ? -5.867 -11.980 12.199 1.00 83.38 295 ASP A N 1
ATOM 2220 C CA . ASP A 1 295 ? -5.453 -13.374 11.935 1.00 83.38 295 ASP A CA 1
ATOM 2221 C C . ASP A 1 295 ? -6.631 -14.371 11.983 1.00 83.38 295 ASP A C 1
ATOM 2223 O O . ASP A 1 295 ? -6.587 -15.391 12.678 1.00 83.38 295 ASP A O 1
ATOM 2227 N N . ASP A 1 296 ? -7.731 -13.994 11.318 1.00 87.00 296 ASP A N 1
ATOM 2228 C CA . ASP A 1 296 ? -9.011 -14.713 11.275 1.00 87.00 296 ASP A CA 1
ATOM 2229 C C . ASP A 1 296 ? -9.606 -15.041 12.653 1.00 87.00 296 ASP A C 1
ATOM 2231 O O . ASP A 1 296 ? -10.340 -16.016 12.822 1.00 87.00 296 ASP A O 1
ATOM 2235 N N . LYS A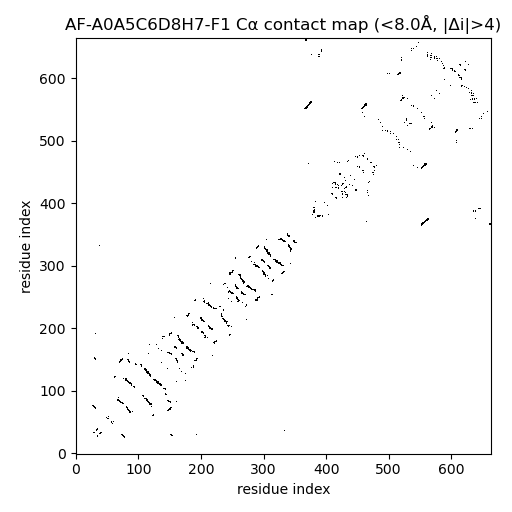 1 297 ? -9.309 -14.205 13.654 1.00 93.00 297 LYS A N 1
ATOM 2236 C CA . LYS A 1 297 ? -9.837 -14.309 15.016 1.00 93.00 297 LYS A CA 1
ATOM 2237 C C . LYS A 1 297 ? -10.574 -13.041 15.411 1.00 93.00 297 LYS A C 1
ATOM 2239 O O . LYS A 1 297 ? -10.092 -11.937 15.158 1.00 93.00 297 LYS A O 1
ATOM 2244 N N . ILE A 1 298 ? -11.702 -13.207 16.097 1.00 96.31 298 ILE A N 1
ATOM 2245 C CA . ILE A 1 298 ? -12.446 -12.125 16.751 1.00 96.31 298 ILE A CA 1
ATOM 2246 C C . ILE A 1 298 ? -12.275 -12.265 18.262 1.00 96.31 298 ILE A C 1
ATOM 2248 O O . ILE A 1 298 ? -12.654 -13.279 18.847 1.00 96.31 298 ILE A O 1
ATOM 2252 N N . TYR A 1 299 ? -11.715 -11.246 18.903 1.00 96.06 299 TYR A N 1
ATOM 2253 C CA . TYR A 1 299 ? -11.471 -11.220 20.342 1.00 96.06 299 TYR A CA 1
ATOM 2254 C C . TYR A 1 299 ? -12.614 -10.493 21.050 1.00 96.06 299 TYR A C 1
ATOM 2256 O O . TYR A 1 299 ? -12.868 -9.311 20.800 1.00 96.06 299 TYR A O 1
ATOM 2264 N N . CYS A 1 300 ? -13.288 -11.214 21.942 1.00 96.06 300 CYS A N 1
ATOM 2265 C CA . CYS A 1 300 ? -14.462 -10.772 22.685 1.00 96.06 300 CYS A CA 1
ATOM 2266 C C . CYS A 1 300 ? -14.131 -10.702 24.189 1.00 96.06 300 CYS A C 1
ATOM 2268 O O . CYS A 1 300 ? -14.323 -11.687 24.911 1.00 96.06 300 CYS A O 1
ATOM 2270 N N . PRO A 1 301 ? -13.598 -9.566 24.672 1.00 94.56 301 PRO A N 1
ATOM 2271 C CA . PRO A 1 301 ? -13.361 -9.330 26.097 1.00 94.56 301 PRO A CA 1
ATOM 2272 C C . PRO A 1 301 ? -14.681 -9.232 26.869 1.00 94.56 301 PRO A C 1
ATOM 2274 O O . PRO A 1 301 ? -15.583 -8.495 26.469 1.00 94.56 301 PRO A O 1
ATOM 2277 N N . SER A 1 302 ? -14.770 -9.931 27.997 1.00 94.44 302 SER A N 1
ATOM 2278 C CA . SER A 1 302 ? -15.998 -10.044 28.781 1.00 94.44 302 SER A CA 1
ATOM 2279 C C . SER A 1 302 ? -15.837 -9.609 30.243 1.00 94.44 302 SER A C 1
ATOM 2281 O O . SER A 1 302 ? -14.777 -9.748 30.864 1.00 94.44 302 SER A O 1
ATOM 2283 N N . GLU A 1 303 ? -16.917 -9.084 30.821 1.00 94.56 303 GLU A N 1
ATOM 2284 C CA . GLU A 1 303 ? -16.971 -8.611 32.209 1.00 94.56 303 GLU A CA 1
ATOM 2285 C C . GLU A 1 303 ? -16.896 -9.736 33.249 1.00 94.56 303 GLU A C 1
ATOM 2287 O O . GLU A 1 303 ? -16.513 -9.481 34.387 1.00 94.56 303 GLU A O 1
ATOM 2292 N N . ASP A 1 304 ? -17.194 -10.983 32.878 1.00 92.81 304 ASP A N 1
ATOM 2293 C CA . ASP A 1 304 ? -16.948 -12.156 33.736 1.00 92.81 304 ASP A CA 1
ATOM 2294 C C . ASP A 1 304 ? -15.454 -12.496 33.886 1.00 92.81 304 ASP A C 1
ATOM 2296 O O . ASP A 1 304 ? -15.096 -13.388 34.652 1.00 92.81 304 ASP A O 1
ATOM 2300 N N . GLY A 1 305 ? -14.571 -11.759 33.206 1.00 90.88 305 GLY A N 1
ATOM 2301 C CA . GLY A 1 305 ? -13.131 -11.981 33.242 1.00 90.88 305 GLY A CA 1
ATOM 2302 C C . GLY A 1 305 ? -12.653 -13.019 32.237 1.00 90.88 305 GLY A C 1
ATOM 2303 O O . GLY A 1 305 ? -11.520 -13.477 32.355 1.00 90.88 305 GLY A O 1
ATOM 2304 N N . MET A 1 306 ? -13.472 -13.358 31.241 1.00 95.69 306 MET A N 1
ATOM 2305 C CA . MET A 1 306 ? -13.073 -14.193 30.111 1.00 95.69 306 MET A CA 1
ATOM 2306 C C . MET A 1 306 ? -12.680 -13.350 28.889 1.00 95.69 306 MET A C 1
ATOM 2308 O O . MET A 1 306 ? -13.201 -12.257 28.652 1.00 95.69 306 MET A O 1
ATOM 2312 N N . MET A 1 307 ? -11.768 -13.879 28.076 1.00 94.94 307 MET A N 1
ATOM 2313 C CA . MET A 1 307 ? -11.526 -13.451 26.698 1.00 94.94 307 MET A CA 1
ATOM 2314 C C . MET A 1 307 ? -11.898 -14.603 25.768 1.00 94.94 307 MET A C 1
ATOM 2316 O O . MET A 1 307 ? -11.142 -15.571 25.632 1.00 94.94 307 MET A O 1
ATOM 2320 N N . TYR A 1 308 ? -13.054 -14.482 25.121 1.00 96.75 308 TYR A N 1
ATOM 2321 C CA . TYR A 1 308 ? -13.496 -15.444 24.117 1.00 96.75 308 TYR A CA 1
ATOM 2322 C C . TYR A 1 308 ? -12.834 -15.107 22.779 1.00 96.75 308 TYR A C 1
ATOM 2324 O O . TYR A 1 308 ? -12.845 -13.954 22.345 1.00 96.75 308 TYR A O 1
ATOM 2332 N N . VAL A 1 309 ? -12.253 -16.105 22.123 1.00 96.19 309 VAL A N 1
ATOM 2333 C CA . VAL A 1 309 ? -11.635 -15.973 20.801 1.00 96.19 309 VAL A CA 1
ATOM 2334 C C . VAL A 1 309 ? -12.477 -16.766 19.823 1.00 96.19 309 VAL A C 1
ATOM 2336 O O . VAL A 1 309 ? -12.592 -17.980 19.960 1.00 96.19 309 VAL A O 1
ATOM 2339 N N . LEU A 1 310 ? -13.079 -16.092 18.852 1.00 96.62 310 LEU A N 1
ATOM 2340 C CA . LEU A 1 310 ? -13.918 -16.718 17.833 1.00 96.62 310 LEU A CA 1
ATOM 2341 C C . LEU A 1 310 ? -13.146 -16.863 16.531 1.00 96.62 310 LEU A C 1
ATOM 2343 O O . LEU A 1 310 ? -12.330 -16.004 16.205 1.00 96.62 310 LEU A O 1
ATOM 2347 N N . GLN A 1 311 ? -13.444 -17.909 15.770 1.00 94.88 311 GLN A N 1
ATOM 2348 C CA . GLN A 1 311 ? -13.062 -17.993 14.366 1.00 94.88 311 GLN A CA 1
ATOM 2349 C C . GLN A 1 311 ? -13.852 -16.940 13.587 1.00 94.88 311 GLN A C 1
ATOM 2351 O O . GLN A 1 311 ? -15.075 -16.882 13.698 1.00 94.88 311 GLN A O 1
ATOM 2356 N N . ALA A 1 312 ? -13.166 -16.121 12.795 1.00 89.44 312 ALA A N 1
ATOM 2357 C CA . ALA A 1 312 ? -13.832 -15.276 11.818 1.00 89.44 312 ALA A CA 1
ATOM 2358 C C . ALA A 1 312 ? -14.331 -16.144 10.653 1.00 89.44 312 ALA A C 1
ATOM 2360 O O . ALA A 1 312 ? -13.599 -17.009 10.162 1.00 89.44 312 ALA A O 1
ATOM 2361 N N . GLY A 1 313 ? -15.564 -15.913 10.214 1.00 91.44 313 GLY A N 1
ATOM 2362 C CA . GLY A 1 313 ? -16.201 -16.619 9.113 1.00 91.44 313 GLY A CA 1
ATOM 2363 C C . GLY A 1 313 ? -17.699 -16.846 9.339 1.00 91.44 313 GLY A C 1
ATOM 2364 O O . GLY A 1 313 ? -18.276 -16.318 10.294 1.00 91.44 313 GLY A O 1
ATOM 2365 N N . PRO A 1 314 ? -18.331 -17.640 8.458 1.00 93.38 314 PRO A N 1
ATOM 2366 C CA . PRO A 1 314 ? -19.761 -17.915 8.528 1.00 93.38 314 PRO A CA 1
ATOM 2367 C C . PRO A 1 314 ? -20.140 -18.896 9.645 1.00 93.38 314 PRO A C 1
ATOM 2369 O O . PRO A 1 314 ? -21.287 -18.918 10.084 1.00 93.38 314 PRO A O 1
ATOM 2372 N N . ASP A 1 315 ? -19.187 -19.698 10.118 1.00 93.88 315 ASP A N 1
ATOM 2373 C CA . ASP A 1 315 ? -19.424 -20.705 11.145 1.00 93.88 315 ASP A CA 1
ATOM 2374 C C . ASP A 1 315 ? -19.117 -20.140 12.532 1.00 93.88 315 ASP A C 1
ATOM 2376 O O . ASP A 1 315 ? -17.989 -19.729 12.820 1.00 93.88 315 ASP A O 1
ATOM 2380 N N . PHE A 1 316 ? -20.101 -20.179 13.434 1.00 97.00 316 PHE A N 1
ATOM 2381 C CA . PHE A 1 316 ? -19.843 -19.860 14.833 1.00 97.00 316 PHE A CA 1
ATOM 2382 C C . PHE A 1 316 ? -18.951 -20.935 15.460 1.00 97.00 316 PHE A C 1
ATOM 2384 O O . PHE A 1 316 ? -19.360 -22.082 15.653 1.00 97.00 316 PHE A O 1
ATOM 2391 N N . LYS A 1 317 ? -17.725 -20.548 15.812 1.00 96.50 317 LYS A N 1
ATOM 2392 C CA . LYS A 1 317 ? -16.774 -21.421 16.498 1.00 96.50 317 LYS A CA 1
ATOM 2393 C C . LYS A 1 317 ? -15.957 -20.631 17.509 1.00 96.50 317 LYS A C 1
ATOM 2395 O O . LYS A 1 317 ? -15.180 -19.753 17.136 1.00 96.50 317 LYS A O 1
ATOM 2400 N N . ILE A 1 318 ? -16.088 -20.990 18.784 1.00 96.38 318 ILE A N 1
ATOM 2401 C CA . ILE A 1 318 ? -15.168 -20.547 19.834 1.00 96.38 318 ILE A CA 1
ATOM 2402 C C . ILE A 1 318 ? -13.868 -21.342 19.669 1.00 96.38 318 ILE A C 1
ATOM 2404 O O . ILE A 1 318 ? -13.860 -22.568 19.755 1.00 96.38 318 ILE A O 1
ATOM 2408 N N . LEU A 1 319 ? -12.776 -20.644 19.370 1.00 92.31 319 LEU A N 1
ATOM 2409 C CA . LEU A 1 319 ? -11.432 -21.209 19.269 1.00 92.31 319 LEU A CA 1
ATOM 2410 C C . LEU A 1 319 ? -10.785 -21.365 20.645 1.00 92.31 319 LEU A C 1
ATOM 2412 O O . LEU A 1 319 ? -10.077 -22.342 20.871 1.00 92.31 319 LEU A O 1
ATOM 2416 N N . ALA A 1 320 ? -11.011 -20.404 21.543 1.00 93.69 320 ALA A N 1
ATOM 2417 C CA . ALA A 1 320 ? -10.482 -20.434 22.901 1.00 93.69 320 ALA A CA 1
ATOM 2418 C C . ALA A 1 320 ? -11.326 -19.593 23.865 1.00 93.69 320 ALA A C 1
ATOM 2420 O O . ALA A 1 320 ? -11.902 -18.571 23.484 1.00 93.69 320 ALA A O 1
ATOM 2421 N N . GLU A 1 321 ? -11.316 -19.997 25.132 1.00 95.12 321 GLU A N 1
ATOM 2422 C CA . GLU A 1 321 ? -11.867 -19.258 26.266 1.00 95.12 321 GLU A CA 1
ATOM 2423 C C . GLU A 1 321 ? -10.727 -19.034 27.258 1.00 95.12 321 GLU A C 1
ATOM 2425 O O . GLU A 1 321 ? -10.261 -19.974 27.898 1.00 95.12 321 GLU A O 1
ATOM 2430 N N . ASN A 1 322 ? -10.220 -17.804 27.343 1.00 94.50 322 ASN A N 1
ATOM 2431 C CA . ASN A 1 322 ? -9.050 -17.508 28.167 1.00 94.50 322 ASN A CA 1
ATOM 2432 C C . ASN A 1 322 ? -9.482 -16.810 29.453 1.00 94.50 322 ASN A C 1
ATOM 2434 O O . ASN A 1 322 ? -10.079 -15.732 29.399 1.00 94.50 322 ASN A O 1
ATOM 2438 N N . GLU A 1 323 ? -9.158 -17.401 30.602 1.00 94.56 323 GLU A N 1
ATOM 2439 C CA . GLU A 1 323 ? -9.324 -16.746 31.897 1.00 94.56 323 GLU A CA 1
ATOM 2440 C C . GLU A 1 323 ? -8.347 -15.572 32.016 1.00 94.56 323 GLU A C 1
ATOM 2442 O O . GLU A 1 323 ? -7.129 -15.735 31.955 1.00 94.56 323 GLU A O 1
ATOM 2447 N N . MET A 1 324 ? -8.882 -14.372 32.226 1.00 92.31 324 MET A N 1
ATOM 2448 C CA . MET A 1 324 ? -8.098 -13.141 32.366 1.00 92.31 324 MET A CA 1
ATOM 2449 C C . MET A 1 324 ? -7.859 -12.774 33.840 1.00 92.31 324 MET A C 1
ATOM 2451 O O . MET A 1 324 ? -7.209 -11.773 34.141 1.00 92.31 324 MET A O 1
ATOM 2455 N N . GLY A 1 325 ? -8.416 -13.553 34.777 1.00 87.81 325 GLY A N 1
ATOM 2456 C CA . GLY A 1 325 ? -8.274 -13.393 36.231 1.00 87.81 325 GLY A CA 1
ATOM 2457 C C . GLY A 1 325 ? -9.034 -12.209 36.845 1.00 87.81 325 GLY A C 1
ATOM 2458 O O . GLY A 1 325 ? -9.120 -12.090 38.067 1.00 87.81 325 GLY A O 1
ATOM 2459 N N . SER A 1 326 ? -9.586 -11.304 36.036 1.00 88.56 326 SER A N 1
ATOM 2460 C CA . SER A 1 326 ? -10.415 -10.172 36.468 1.00 88.56 326 SER A CA 1
ATOM 2461 C C . SER A 1 326 ? -11.262 -9.642 35.304 1.00 88.56 326 SER A C 1
ATOM 2463 O O . SER A 1 326 ? -10.844 -9.790 34.157 1.00 88.56 326 SER A O 1
ATOM 2465 N N . PRO A 1 327 ? -12.404 -8.978 35.574 1.00 93.62 327 PRO A N 1
ATOM 2466 C CA . PRO A 1 327 ? -13.285 -8.411 34.548 1.00 93.62 327 PRO A CA 1
ATOM 2467 C C . PRO A 1 327 ? -12.575 -7.569 33.474 1.00 93.62 327 PRO A C 1
ATOM 2469 O O . PRO A 1 327 ? -11.706 -6.748 33.796 1.00 93.62 327 PRO A O 1
ATOM 2472 N N . CYS A 1 328 ? -12.987 -7.713 32.211 1.00 88.94 328 CYS A N 1
ATOM 2473 C CA . CYS A 1 328 ? -12.461 -6.956 31.072 1.00 88.94 328 CYS A CA 1
ATOM 2474 C C . CYS A 1 328 ? -13.456 -5.884 30.598 1.00 88.94 328 CYS A C 1
ATOM 2476 O O . CYS A 1 328 ? -14.419 -6.192 29.907 1.00 88.94 328 CYS A O 1
ATOM 2478 N N . PHE A 1 329 ? -13.186 -4.611 30.905 1.00 88.69 329 PHE A N 1
ATOM 2479 C CA . PHE A 1 329 ? -13.983 -3.469 30.409 1.00 88.69 329 PHE A CA 1
ATOM 2480 C C . PHE A 1 329 ? -13.267 -2.651 29.324 1.00 88.69 329 PHE A C 1
ATOM 2482 O O . PHE A 1 329 ? -13.863 -1.776 28.698 1.00 88.69 329 PHE A O 1
ATOM 2489 N N . ALA A 1 330 ? -11.965 -2.875 29.126 1.00 85.88 330 ALA A N 1
ATOM 2490 C CA . ALA A 1 330 ? -11.162 -2.125 28.170 1.00 85.88 330 ALA A CA 1
ATOM 2491 C C . ALA A 1 330 ? -11.101 -2.848 26.820 1.00 85.88 330 ALA A C 1
ATOM 2493 O O . ALA A 1 330 ? -10.857 -4.051 26.768 1.00 85.88 330 ALA A O 1
ATOM 2494 N N . THR A 1 331 ? -11.259 -2.090 25.731 1.00 91.19 331 THR A N 1
ATOM 2495 C CA . THR A 1 331 ? -11.024 -2.593 24.366 1.00 91.19 331 THR A CA 1
ATOM 2496 C C . THR A 1 331 ? -9.541 -2.969 24.212 1.00 91.19 331 THR A C 1
ATOM 2498 O O . THR A 1 331 ? -8.692 -2.108 24.480 1.00 91.19 331 THR A O 1
ATOM 2501 N N . PRO A 1 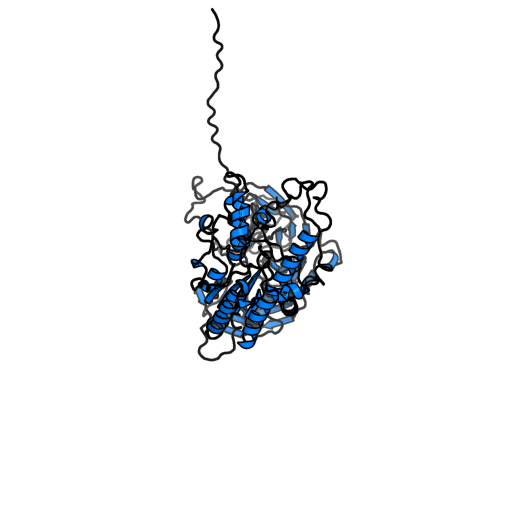332 ? -9.207 -4.210 23.809 1.00 87.62 332 PRO A N 1
ATOM 2502 C CA . PRO A 1 332 ? -7.832 -4.632 23.563 1.00 87.62 332 PRO A CA 1
ATOM 2503 C C . PRO A 1 332 ? -7.193 -3.867 22.399 1.00 87.62 332 PRO A C 1
ATOM 2505 O O . PRO A 1 332 ? -7.883 -3.302 21.554 1.00 87.62 332 PRO A O 1
ATOM 2508 N N . ALA A 1 333 ? -5.866 -3.862 22.332 1.00 82.94 333 ALA A N 1
ATOM 2509 C CA . ALA A 1 333 ? -5.112 -3.323 21.203 1.00 82.94 333 ALA A CA 1
ATOM 2510 C C . ALA A 1 333 ? -4.239 -4.417 20.587 1.00 82.94 333 ALA A C 1
ATOM 2512 O O . ALA A 1 333 ? -3.715 -5.259 21.307 1.00 82.94 333 ALA A O 1
ATOM 2513 N N . ILE A 1 334 ? -4.057 -4.396 19.268 1.00 77.12 334 ILE A N 1
ATOM 2514 C CA . ILE A 1 334 ? -3.202 -5.352 18.555 1.00 77.12 334 ILE A CA 1
ATOM 2515 C C . ILE A 1 334 ? -2.080 -4.572 17.870 1.00 77.12 334 ILE A C 1
ATOM 2517 O O . ILE A 1 334 ? -2.346 -3.625 17.125 1.00 77.12 334 ILE A O 1
ATOM 2521 N N . SER A 1 335 ? -0.831 -4.959 18.134 1.00 69.44 335 SER A N 1
ATOM 2522 C CA . SER A 1 335 ? 0.358 -4.426 17.457 1.00 69.44 335 SER A CA 1
ATOM 2523 C C . SER A 1 335 ? 1.404 -5.520 17.320 1.00 69.44 335 SER A C 1
ATOM 2525 O O . SER A 1 335 ? 1.644 -6.255 18.272 1.00 69.44 335 SER A O 1
ATOM 2527 N N . ASP A 1 336 ? 2.016 -5.630 16.140 1.00 65.19 336 ASP A N 1
ATOM 2528 C CA . ASP A 1 336 ? 3.174 -6.501 15.882 1.00 65.19 336 ASP A CA 1
ATOM 2529 C C . ASP A 1 336 ? 2.987 -7.970 16.315 1.00 65.19 336 ASP A C 1
ATOM 2531 O O . ASP A 1 336 ? 3.901 -8.615 16.823 1.00 65.19 336 ASP A O 1
ATOM 2535 N N . GLY A 1 337 ? 1.778 -8.510 16.121 1.00 69.06 337 GLY A N 1
ATOM 2536 C CA . GLY A 1 337 ? 1.440 -9.889 16.494 1.00 69.06 337 GLY A CA 1
ATOM 2537 C C . GLY A 1 337 ? 1.231 -10.114 17.997 1.00 69.06 337 GLY A C 1
ATOM 2538 O O . GLY A 1 337 ? 1.150 -11.261 18.431 1.00 69.06 337 GLY A O 1
ATOM 2539 N N . VAL A 1 338 ? 1.138 -9.042 18.789 1.00 70.38 338 VAL A N 1
ATOM 2540 C CA . VAL A 1 338 ? 0.863 -9.077 20.229 1.00 70.38 338 VAL A CA 1
ATOM 2541 C C . VAL A 1 338 ? -0.493 -8.431 20.512 1.00 70.38 338 VAL A C 1
ATOM 2543 O O . VAL A 1 338 ? -0.774 -7.308 20.083 1.00 70.38 338 VAL A O 1
ATOM 2546 N N . LEU A 1 339 ? -1.335 -9.140 21.263 1.00 83.81 339 LEU A N 1
ATOM 2547 C CA . LEU A 1 339 ? -2.588 -8.631 21.809 1.00 83.81 339 LEU A CA 1
ATOM 2548 C C . LEU A 1 339 ? -2.322 -8.014 23.186 1.00 83.81 339 LEU A C 1
ATOM 2550 O O . LEU A 1 339 ? -1.956 -8.701 24.134 1.00 83.81 339 LEU A O 1
ATOM 2554 N N . TYR A 1 340 ? -2.552 -6.717 23.323 1.00 81.44 340 TYR A N 1
ATOM 2555 C CA . TYR A 1 340 ? -2.478 -6.003 24.589 1.00 81.44 340 TYR A CA 1
ATOM 2556 C C . TYR A 1 340 ? -3.880 -5.878 25.184 1.00 81.44 340 TYR A C 1
ATOM 2558 O O . TYR A 1 340 ? -4.720 -5.136 24.671 1.00 81.44 340 TYR A O 1
ATOM 2566 N N . ALA A 1 341 ? -4.140 -6.597 26.273 1.00 86.06 341 ALA A N 1
ATOM 2567 C CA . ALA A 1 341 ? -5.439 -6.631 26.939 1.00 86.06 341 ALA A CA 1
ATOM 2568 C C . ALA A 1 341 ? -5.331 -6.106 28.373 1.00 86.06 341 ALA A C 1
ATOM 2570 O O . ALA A 1 341 ? -4.393 -6.431 29.101 1.00 86.06 341 ALA A O 1
ATOM 2571 N N . ARG A 1 342 ? -6.306 -5.295 28.795 1.00 85.81 342 ARG A N 1
ATOM 2572 C CA . ARG A 1 342 ? -6.381 -4.753 30.155 1.00 85.81 342 ARG A CA 1
ATOM 2573 C C . ARG A 1 342 ? -7.646 -5.238 30.860 1.00 85.81 342 ARG A C 1
ATOM 2575 O O . ARG A 1 342 ? -8.753 -4.951 30.411 1.00 85.81 342 ARG A O 1
ATOM 2582 N N . THR A 1 343 ? -7.469 -5.891 32.001 1.00 90.00 343 THR A N 1
ATOM 2583 C CA . THR A 1 343 ? -8.535 -6.163 32.973 1.00 90.00 343 THR A CA 1
ATOM 2584 C C . THR A 1 343 ? -8.673 -4.990 33.945 1.00 90.00 343 THR A C 1
ATOM 2586 O O . THR A 1 343 ? -7.919 -4.011 33.892 1.00 90.00 343 THR A O 1
ATOM 2589 N N . THR A 1 344 ? -9.615 -5.070 34.883 1.00 82.44 344 THR A N 1
ATOM 2590 C CA . THR A 1 344 ? -9.728 -4.087 35.974 1.00 82.44 344 THR A CA 1
ATOM 2591 C C . THR A 1 344 ? -8.464 -3.972 36.829 1.00 82.44 344 THR A C 1
ATOM 2593 O O . THR A 1 344 ? -8.248 -2.912 37.417 1.00 82.44 344 THR A O 1
ATOM 2596 N N . GLN A 1 345 ? -7.620 -5.009 36.878 1.00 83.25 345 GLN A N 1
ATOM 2597 C CA . GLN A 1 345 ? -6.452 -5.071 37.766 1.00 83.25 345 GLN A CA 1
ATOM 2598 C C . GLN A 1 345 ? -5.106 -5.182 37.037 1.00 83.25 345 GLN A C 1
ATOM 2600 O O . GLN A 1 345 ? -4.077 -4.829 37.610 1.00 83.25 345 GLN A O 1
ATOM 2605 N N . THR A 1 346 ? -5.079 -5.655 35.788 1.00 77.62 346 THR A N 1
ATOM 2606 C CA . THR A 1 346 ? -3.830 -6.060 35.123 1.00 77.62 346 THR A CA 1
ATOM 2607 C C . THR A 1 346 ? -3.819 -5.649 33.653 1.00 77.62 346 THR A C 1
ATOM 2609 O O . THR A 1 346 ? -4.832 -5.740 32.966 1.00 77.62 346 THR A O 1
ATOM 2612 N N . LEU A 1 347 ? -2.664 -5.201 33.157 1.00 82.44 347 LEU A N 1
ATOM 2613 C CA . LEU A 1 347 ? -2.374 -5.061 31.728 1.00 82.44 347 LEU A CA 1
ATOM 2614 C C . LEU A 1 347 ? -1.491 -6.238 31.306 1.00 82.44 347 LEU A C 1
ATOM 2616 O O . LEU A 1 347 ? -0.484 -6.507 31.955 1.00 82.44 347 LEU A O 1
ATOM 2620 N N . MET A 1 348 ? -1.864 -6.914 30.227 1.00 84.69 348 MET A N 1
ATOM 2621 C CA . MET A 1 348 ? -1.175 -8.083 29.691 1.00 84.69 348 MET A CA 1
ATOM 2622 C C . MET A 1 348 ? -0.790 -7.836 28.236 1.00 84.69 348 MET A C 1
ATOM 2624 O O . MET A 1 348 ? -1.571 -7.267 27.476 1.00 84.69 348 MET A O 1
ATOM 2628 N N . ALA A 1 349 ? 0.408 -8.276 27.864 1.00 78.75 349 ALA A N 1
ATOM 2629 C CA . ALA A 1 349 ? 0.848 -8.417 26.484 1.00 78.75 349 ALA A CA 1
ATOM 2630 C C . ALA A 1 349 ? 0.843 -9.915 26.167 1.00 78.75 349 ALA A C 1
ATOM 2632 O O . ALA A 1 349 ? 1.562 -10.682 26.803 1.00 78.75 349 ALA A O 1
ATOM 2633 N N . ILE A 1 350 ? -0.020 -10.327 25.247 1.00 85.69 350 ILE A N 1
ATOM 2634 C CA . ILE A 1 350 ? -0.327 -11.722 24.947 1.00 85.69 350 ILE A CA 1
ATOM 2635 C C . ILE A 1 350 ? 0.170 -11.986 23.533 1.00 85.69 350 ILE A C 1
ATOM 2637 O O . ILE A 1 350 ? -0.401 -11.508 22.553 1.00 85.69 350 ILE A O 1
ATOM 2641 N N . GLN A 1 351 ? 1.276 -12.709 23.443 1.00 81.75 351 GLN A N 1
ATOM 2642 C CA . GLN A 1 351 ? 1.811 -13.222 22.192 1.00 81.75 351 GLN A CA 1
ATOM 2643 C C . GLN A 1 351 ? 1.469 -14.709 22.112 1.00 81.75 351 GLN A C 1
ATOM 2645 O O . GLN A 1 351 ? 1.463 -15.389 23.138 1.00 81.75 351 GLN A O 1
ATOM 2650 N N . SER A 1 352 ? 1.178 -15.218 20.918 1.00 73.12 352 SER A N 1
ATOM 2651 C CA . SER A 1 352 ? 0.995 -16.657 20.727 1.00 73.12 352 SER A CA 1
ATOM 2652 C C . SER A 1 352 ? 2.256 -17.407 21.163 1.00 73.12 352 SER A C 1
ATOM 2654 O O . SER A 1 352 ? 3.363 -17.010 20.787 1.00 73.12 352 SER A O 1
ATOM 2656 N N . GLU A 1 353 ? 2.105 -18.490 21.933 1.00 61.81 353 GLU A N 1
ATOM 2657 C CA . GLU A 1 353 ? 3.230 -19.392 22.174 1.00 61.81 353 GLU A CA 1
ATOM 2658 C C . GLU A 1 353 ? 3.718 -19.957 20.829 1.00 61.81 353 GLU A C 1
ATOM 2660 O O . GLU A 1 353 ? 2.897 -20.305 19.974 1.00 61.81 353 GLU A O 1
ATOM 2665 N N . PRO A 1 354 ? 5.038 -20.067 20.605 1.00 47.66 354 PRO A N 1
ATOM 2666 C CA . PRO A 1 354 ? 5.541 -20.863 19.499 1.00 47.66 354 PRO A CA 1
ATOM 2667 C C . PRO A 1 354 ? 5.150 -22.322 19.764 1.00 47.66 354 PRO A C 1
ATOM 2669 O O . PRO A 1 354 ? 5.719 -22.960 20.647 1.00 47.66 354 PRO A O 1
ATOM 2672 N N . GLU A 1 355 ? 4.153 -22.842 19.042 1.00 44.25 355 GLU A N 1
ATOM 2673 C CA . GLU A 1 355 ? 3.676 -24.215 19.228 1.00 44.25 355 GLU A CA 1
ATOM 2674 C C . GLU A 1 355 ? 4.838 -25.212 19.133 1.00 44.25 355 GLU A C 1
ATOM 2676 O O . GLU A 1 355 ? 5.449 -25.421 18.080 1.00 44.25 355 GLU A O 1
ATOM 2681 N N . SER A 1 356 ? 5.134 -25.866 20.256 1.00 43.41 356 SER A N 1
ATOM 2682 C CA . SER A 1 356 ? 6.020 -27.020 20.279 1.00 43.41 356 SER A CA 1
ATOM 2683 C C . SER A 1 356 ? 5.247 -28.264 19.822 1.00 43.41 356 SER A C 1
ATOM 2685 O O . SER A 1 356 ? 4.409 -28.801 20.534 1.00 43.41 356 SER A O 1
ATOM 2687 N N . GLY A 1 357 ? 5.543 -28.752 18.616 1.00 46.12 357 GLY A N 1
ATOM 2688 C CA . GLY A 1 357 ? 5.433 -30.187 18.322 1.00 46.12 357 GLY A CA 1
ATOM 2689 C C . GLY A 1 357 ? 4.220 -30.717 17.549 1.00 46.12 357 GLY A C 1
ATOM 2690 O O . GLY A 1 357 ? 4.234 -31.900 17.219 1.00 46.12 357 GLY A O 1
ATOM 2691 N N . THR A 1 358 ? 3.242 -29.909 17.142 1.00 31.66 358 THR A N 1
ATOM 2692 C CA . THR A 1 358 ? 2.230 -30.335 16.154 1.00 31.66 358 THR A CA 1
ATOM 2693 C C . THR A 1 358 ? 2.131 -29.314 15.037 1.00 31.66 358 THR A C 1
ATOM 2695 O O . THR A 1 358 ? 1.504 -28.279 15.186 1.00 31.66 358 THR A O 1
ATOM 2698 N N . LYS A 1 359 ? 2.746 -29.622 13.888 1.00 35.12 359 LYS A N 1
ATOM 2699 C CA . LYS A 1 359 ? 2.527 -28.908 12.623 1.00 35.12 359 LYS A CA 1
ATOM 2700 C C . LYS A 1 359 ? 1.081 -29.118 12.145 1.00 35.12 359 LYS A C 1
ATOM 2702 O O . LYS A 1 359 ? 0.842 -29.847 11.187 1.00 35.12 359 LYS A O 1
ATOM 2707 N N . THR A 1 360 ? 0.111 -28.461 12.765 1.00 32.44 360 THR A N 1
ATOM 2708 C CA . THR A 1 360 ? -0.953 -27.848 11.971 1.00 32.44 360 THR A CA 1
ATOM 2709 C C . THR A 1 360 ? -0.293 -26.678 11.269 1.00 32.44 360 THR A C 1
ATOM 2711 O O . THR A 1 360 ? 0.187 -25.761 11.925 1.00 32.44 360 THR A O 1
ATOM 2714 N N . ALA A 1 361 ? -0.128 -26.778 9.949 1.00 37.34 361 ALA A N 1
ATOM 2715 C CA . ALA A 1 361 ? 0.528 -25.745 9.167 1.00 37.34 361 ALA A CA 1
ATOM 2716 C C . ALA A 1 361 ? -0.202 -24.414 9.394 1.00 37.34 361 ALA A C 1
ATOM 2718 O O . ALA A 1 361 ? -1.257 -24.175 8.810 1.00 37.34 361 ALA A O 1
ATOM 2719 N N . SER A 1 362 ? 0.377 -23.539 10.226 1.00 38.03 362 SER A N 1
ATOM 2720 C CA . SER A 1 362 ? 0.231 -22.097 10.041 1.00 38.03 362 SER A CA 1
ATOM 2721 C C . SER A 1 362 ? 0.409 -21.848 8.544 1.00 38.03 362 SER A C 1
ATOM 2723 O O . SER A 1 362 ? 1.301 -22.491 7.972 1.00 38.03 362 SER A O 1
ATOM 2725 N N . PRO A 1 363 ? -0.400 -21.001 7.882 1.00 43.34 363 PRO A N 1
ATOM 2726 C CA . PRO A 1 363 ? -0.173 -20.722 6.472 1.00 43.34 363 PRO A CA 1
ATOM 2727 C C . PRO A 1 363 ? 1.290 -20.307 6.347 1.00 43.34 363 PRO A C 1
ATOM 2729 O O . PRO A 1 363 ? 1.721 -19.325 6.957 1.00 43.34 363 PRO A O 1
ATOM 2732 N N . SER A 1 364 ? 2.091 -21.154 5.693 1.00 62.66 364 SER A N 1
ATOM 2733 C CA . SER A 1 364 ? 3.523 -20.927 5.580 1.00 62.66 364 SER A CA 1
ATOM 2734 C C . SER A 1 364 ? 3.661 -19.566 4.929 1.00 62.66 364 SER A C 1
ATOM 2736 O O . SER A 1 364 ? 3.109 -19.374 3.843 1.00 62.66 364 SER A O 1
ATOM 2738 N N . ARG A 1 365 ? 4.325 -18.620 5.606 1.00 81.12 365 ARG A N 1
ATOM 2739 C CA . ARG A 1 365 ? 4.621 -17.311 5.019 1.00 81.12 365 ARG A CA 1
ATOM 2740 C C . ARG A 1 365 ? 5.215 -17.579 3.633 1.00 81.12 365 ARG A C 1
ATOM 2742 O O . ARG A 1 365 ? 6.218 -18.293 3.576 1.00 81.12 365 ARG A O 1
ATOM 2749 N N . PRO A 1 366 ? 4.558 -17.138 2.549 1.00 91.38 366 PRO A N 1
ATOM 2750 C CA . PRO A 1 366 ? 4.964 -17.557 1.224 1.00 91.38 366 PRO A CA 1
ATOM 2751 C C . PRO A 1 366 ? 6.345 -16.988 0.930 1.00 91.38 366 PRO A C 1
ATOM 2753 O O . PRO A 1 366 ? 6.664 -15.878 1.354 1.00 91.38 366 PRO A O 1
ATOM 2756 N N . ASN A 1 367 ? 7.155 -17.714 0.168 1.00 96.38 367 ASN A N 1
ATOM 2757 C CA . ASN A 1 367 ? 8.311 -17.081 -0.453 1.00 96.38 367 ASN A CA 1
ATOM 2758 C C . ASN A 1 367 ? 7.824 -16.006 -1.429 1.00 96.38 367 ASN A C 1
ATOM 2760 O O . ASN A 1 367 ? 6.709 -16.089 -1.945 1.00 96.38 367 ASN A O 1
ATOM 2764 N N . LEU A 1 368 ? 8.658 -15.019 -1.725 1.00 97.38 368 LEU A N 1
ATOM 2765 C CA . LEU A 1 368 ? 8.364 -14.031 -2.749 1.00 97.38 368 LEU A CA 1
ATOM 2766 C C . LEU A 1 368 ? 9.403 -14.105 -3.861 1.00 97.38 368 LEU A C 1
ATOM 2768 O O . LEU A 1 368 ? 10.596 -13.911 -3.621 1.00 97.38 368 LEU A O 1
ATOM 2772 N N . LEU A 1 369 ? 8.929 -14.339 -5.080 1.00 98.06 369 LEU A N 1
ATOM 2773 C CA . LEU A 1 369 ? 9.680 -14.116 -6.304 1.00 98.06 369 LEU A CA 1
ATOM 2774 C C . LEU A 1 369 ? 9.207 -12.793 -6.917 1.00 98.06 369 LEU A C 1
ATOM 2776 O O . LEU A 1 369 ? 8.090 -12.708 -7.414 1.00 98.06 369 LEU A O 1
ATOM 2780 N N . PHE A 1 370 ? 10.048 -11.765 -6.862 1.00 98.44 370 PHE A N 1
ATOM 2781 C CA . PHE A 1 370 ? 9.761 -10.450 -7.433 1.00 98.44 370 PHE A CA 1
ATOM 2782 C C . PHE A 1 370 ? 10.493 -10.291 -8.768 1.00 98.44 370 PHE A C 1
ATOM 2784 O O . PHE A 1 370 ? 11.725 -10.339 -8.803 1.00 98.44 370 PHE A O 1
ATOM 2791 N N . ILE A 1 371 ? 9.759 -10.091 -9.861 1.00 98.44 371 ILE A N 1
ATOM 2792 C CA . ILE A 1 371 ? 10.312 -9.962 -11.210 1.00 98.44 371 ILE A CA 1
ATOM 2793 C C . ILE A 1 371 ? 10.096 -8.533 -11.707 1.00 98.44 371 ILE A C 1
ATOM 2795 O O . ILE A 1 371 ? 8.976 -8.070 -11.886 1.00 98.44 371 ILE A O 1
ATOM 2799 N N . ALA A 1 372 ? 11.189 -7.830 -11.998 1.00 97.44 372 ALA A N 1
ATOM 2800 C CA . ALA A 1 372 ? 11.143 -6.515 -12.630 1.00 97.44 372 ALA A CA 1
ATOM 2801 C C . ALA A 1 372 ? 11.752 -6.587 -14.028 1.00 97.44 372 ALA A C 1
ATOM 2803 O O . ALA A 1 372 ? 12.869 -7.074 -14.186 1.00 97.44 372 ALA A O 1
ATOM 2804 N N . VAL A 1 373 ? 11.059 -6.055 -15.034 1.00 98.12 373 VAL A N 1
ATOM 2805 C CA . VAL A 1 373 ? 11.558 -5.994 -16.414 1.00 98.12 373 VAL A CA 1
ATOM 2806 C C . VAL A 1 373 ? 11.713 -4.536 -16.834 1.00 98.12 373 VAL A C 1
ATOM 2808 O O . VAL A 1 373 ? 10.765 -3.756 -16.780 1.00 98.12 373 VAL A O 1
ATOM 2811 N N . ASP A 1 374 ? 12.930 -4.147 -17.197 1.00 97.81 374 ASP A N 1
ATOM 2812 C CA . ASP A 1 374 ? 13.288 -2.765 -17.508 1.00 97.81 374 ASP A CA 1
ATOM 2813 C C . ASP A 1 374 ? 12.777 -2.341 -18.897 1.00 97.81 374 ASP A C 1
ATOM 2815 O O . ASP A 1 374 ? 12.983 -3.042 -19.886 1.00 97.81 374 ASP A O 1
ATOM 2819 N N . ASP A 1 375 ? 12.101 -1.191 -18.967 1.00 96.81 375 ASP A N 1
ATOM 2820 C CA . ASP A 1 375 ? 11.493 -0.611 -20.178 1.00 96.81 375 ASP A CA 1
ATOM 2821 C C . ASP A 1 375 ? 10.479 -1.510 -20.922 1.00 96.81 375 ASP A C 1
ATOM 2823 O O . ASP A 1 375 ? 10.155 -1.285 -22.098 1.00 96.81 375 ASP A O 1
ATOM 2827 N N . LEU A 1 376 ? 9.927 -2.525 -20.248 1.00 97.50 376 LEU A N 1
ATOM 2828 C CA . LEU A 1 376 ? 8.856 -3.350 -20.800 1.00 97.50 376 LEU A CA 1
ATOM 2829 C C . LEU A 1 376 ? 7.517 -2.602 -20.742 1.00 97.50 376 LEU A C 1
ATOM 2831 O O . LEU A 1 376 ? 6.932 -2.405 -19.679 1.00 97.50 376 LEU A O 1
ATOM 2835 N N . ARG A 1 377 ? 6.998 -2.220 -21.908 1.00 94.81 377 ARG A N 1
ATOM 2836 C CA . ARG A 1 377 ? 5.599 -1.811 -22.069 1.00 94.81 377 ARG A CA 1
ATOM 2837 C C . ARG A 1 377 ? 4.703 -3.061 -22.150 1.00 94.81 377 ARG A C 1
ATOM 2839 O O . ARG A 1 377 ? 5.233 -4.144 -22.393 1.00 94.81 377 ARG A O 1
ATOM 2846 N N . PRO A 1 378 ? 3.365 -2.936 -22.063 1.00 94.38 378 PRO A N 1
ATOM 2847 C CA . PRO A 1 378 ? 2.412 -4.050 -22.217 1.00 94.38 378 PRO A CA 1
ATOM 2848 C C . PRO A 1 378 ? 2.350 -4.736 -23.609 1.00 94.38 378 PRO A C 1
ATOM 2850 O O . PRO A 1 378 ? 1.271 -5.058 -24.096 1.00 94.38 378 PRO A O 1
ATOM 2853 N N . SER A 1 379 ? 3.488 -4.968 -24.272 1.00 91.56 379 SER A N 1
ATOM 2854 C CA . SER A 1 379 ? 3.634 -5.763 -25.502 1.00 91.56 379 SER A CA 1
ATOM 2855 C C . SER A 1 379 ? 3.654 -7.268 -25.187 1.00 91.56 379 SER A C 1
ATOM 2857 O O . SER A 1 379 ? 4.646 -7.949 -25.448 1.00 91.56 379 SER A O 1
ATOM 2859 N N . MET A 1 380 ? 2.586 -7.779 -24.576 1.00 96.31 380 MET A N 1
ATOM 2860 C CA . MET A 1 380 ? 2.431 -9.189 -24.191 1.00 96.31 380 MET A CA 1
ATOM 2861 C C . MET A 1 380 ? 1.068 -9.712 -24.650 1.00 96.31 380 MET A C 1
ATOM 2863 O O . MET A 1 380 ? 0.103 -8.943 -24.740 1.00 96.31 380 MET A O 1
ATOM 2867 N N . GLY A 1 381 ? 0.976 -11.018 -24.907 1.00 97.00 381 GLY A N 1
ATOM 2868 C CA . GLY A 1 381 ? -0.267 -11.666 -25.325 1.00 97.00 381 GLY A CA 1
ATOM 2869 C C . GLY A 1 381 ? -1.392 -11.473 -24.304 1.00 97.00 381 GLY A C 1
ATOM 2870 O O . GLY A 1 381 ? -2.507 -11.109 -24.679 1.00 97.00 381 GLY A O 1
ATOM 2871 N N . CYS A 1 382 ? -1.087 -11.590 -23.009 1.00 96.56 382 CYS A N 1
ATOM 2872 C CA . CYS A 1 382 ? -2.036 -11.381 -21.912 1.00 96.56 382 CYS A CA 1
ATOM 2873 C C . CYS A 1 382 ? -2.605 -9.954 -21.822 1.00 96.56 382 CYS A C 1
ATOM 2875 O O . CYS A 1 382 ? -3.712 -9.776 -21.320 1.00 96.56 382 CYS A O 1
ATOM 2877 N N . TYR A 1 383 ? -1.910 -8.952 -22.370 1.00 96.94 383 TYR A N 1
ATOM 2878 C CA . TYR A 1 383 ? -2.401 -7.572 -22.494 1.00 96.94 383 TYR A CA 1
ATOM 2879 C C . TYR A 1 383 ? -3.075 -7.284 -23.847 1.00 96.94 383 TYR A C 1
ATOM 2881 O O . TYR A 1 383 ? -3.455 -6.146 -24.128 1.00 96.94 383 TYR A O 1
ATOM 2889 N N . GLY A 1 384 ? -3.262 -8.309 -24.684 1.00 96.12 384 GLY A N 1
ATOM 2890 C CA . GLY A 1 384 ? -3.979 -8.210 -25.951 1.00 96.12 384 GLY A CA 1
ATOM 2891 C C . GLY A 1 384 ? -3.118 -7.815 -27.151 1.00 96.12 384 GLY A C 1
ATOM 2892 O O . GLY A 1 384 ? -3.675 -7.357 -28.149 1.00 96.12 384 GLY A O 1
ATOM 2893 N N . ASP A 1 385 ? -1.791 -7.983 -27.099 1.00 95.81 385 ASP A N 1
ATOM 2894 C CA . ASP A 1 385 ? -0.926 -7.825 -28.273 1.00 95.81 385 ASP A CA 1
ATOM 2895 C C . ASP A 1 385 ? -0.761 -9.155 -29.040 1.00 95.81 385 ASP A C 1
ATOM 2897 O O . ASP A 1 385 ? 0.089 -9.967 -28.682 1.00 95.81 385 ASP A O 1
ATOM 2901 N N . PRO A 1 386 ? -1.501 -9.405 -30.140 1.00 94.06 386 PRO A N 1
ATOM 2902 C CA . PRO A 1 386 ? -1.408 -10.652 -30.898 1.00 94.06 386 PRO A CA 1
ATOM 2903 C C . PRO A 1 386 ? -0.125 -10.793 -31.730 1.00 94.06 386 PRO A C 1
ATOM 2905 O O . PRO A 1 386 ? 0.002 -11.777 -32.453 1.00 94.06 386 PRO A O 1
ATOM 2908 N N . ARG A 1 387 ? 0.799 -9.819 -31.698 1.00 95.25 387 ARG A N 1
ATOM 2909 C CA . ARG A 1 387 ? 2.145 -9.988 -32.276 1.00 95.25 387 ARG A CA 1
ATOM 2910 C C . ARG A 1 387 ? 3.179 -10.422 -31.240 1.00 95.25 387 ARG A C 1
ATOM 2912 O O . ARG A 1 387 ? 4.265 -10.849 -31.621 1.00 95.25 387 ARG A O 1
ATOM 2919 N N . ALA A 1 388 ? 2.876 -10.281 -29.951 1.00 95.25 388 ALA A N 1
ATOM 2920 C CA . ALA A 1 388 ? 3.777 -10.700 -28.895 1.00 95.25 388 ALA A CA 1
ATOM 2921 C C . ALA A 1 388 ? 3.851 -12.231 -28.841 1.00 95.25 388 ALA A C 1
ATOM 2923 O O . ALA A 1 388 ? 2.839 -12.920 -28.951 1.00 95.25 388 ALA A O 1
ATOM 2924 N N . ILE A 1 389 ? 5.061 -12.759 -28.658 1.00 98.31 389 ILE A N 1
ATOM 2925 C CA . ILE A 1 389 ? 5.279 -14.181 -28.389 1.00 98.31 389 ILE A CA 1
ATOM 2926 C C . ILE A 1 389 ? 5.852 -14.268 -26.978 1.00 98.31 389 ILE A C 1
ATOM 2928 O O . ILE A 1 389 ? 7.069 -14.177 -26.794 1.00 98.31 389 ILE A O 1
ATOM 2932 N N . THR A 1 390 ? 4.948 -14.349 -25.999 1.00 98.38 390 THR A N 1
ATOM 2933 C CA . THR A 1 390 ? 5.241 -14.276 -24.558 1.00 98.38 390 THR A CA 1
ATOM 2934 C C . THR A 1 390 ? 4.520 -15.366 -23.748 1.00 98.38 390 THR A C 1
ATOM 2936 O O . THR A 1 390 ? 3.823 -15.057 -22.781 1.00 98.38 390 THR A O 1
ATOM 2939 N N . PRO A 1 391 ? 4.622 -16.652 -24.137 1.00 98.38 391 PRO A N 1
ATOM 2940 C CA . PRO A 1 391 ? 3.819 -17.717 -23.538 1.00 98.38 391 PRO A CA 1
ATOM 2941 C C . PRO A 1 391 ? 4.031 -17.900 -22.028 1.00 98.38 391 PRO A C 1
ATOM 2943 O O . PRO A 1 391 ? 3.111 -18.353 -21.351 1.00 98.38 391 PRO A O 1
ATOM 2946 N N . ASN A 1 392 ? 5.206 -17.569 -21.481 1.00 98.56 392 ASN A N 1
ATOM 2947 C CA . ASN A 1 392 ? 5.481 -17.763 -20.056 1.00 98.56 392 ASN A CA 1
ATOM 2948 C C . ASN A 1 392 ? 4.865 -16.647 -19.205 1.00 98.56 392 ASN A C 1
ATOM 2950 O O . ASN A 1 392 ? 4.235 -16.928 -18.188 1.00 98.56 392 ASN A O 1
ATOM 2954 N N . MET A 1 393 ? 4.983 -15.390 -19.638 1.00 98.25 393 MET A N 1
ATOM 2955 C CA . MET A 1 393 ? 4.290 -14.261 -19.014 1.00 98.25 393 MET A CA 1
ATOM 2956 C C . MET A 1 393 ? 2.769 -14.385 -19.175 1.00 98.25 393 MET A C 1
ATOM 2958 O O . MET A 1 393 ? 2.026 -14.087 -18.240 1.00 98.25 393 MET A O 1
ATOM 2962 N N . ASP A 1 394 ? 2.297 -14.889 -20.319 1.00 97.94 394 ASP A N 1
ATOM 2963 C CA . ASP A 1 394 ? 0.877 -15.166 -20.544 1.00 97.94 394 ASP A CA 1
ATOM 2964 C C . ASP A 1 394 ? 0.371 -16.282 -19.614 1.00 97.94 394 ASP A C 1
ATOM 2966 O O . ASP A 1 394 ? -0.700 -16.163 -19.016 1.00 97.94 394 ASP A O 1
ATOM 2970 N N . GLY A 1 395 ? 1.164 -17.344 -19.439 1.00 95.19 395 GLY A N 1
ATOM 2971 C CA . GLY A 1 395 ? 0.881 -18.430 -18.503 1.00 95.19 395 GLY A CA 1
ATOM 2972 C C . GLY A 1 395 ? 0.879 -17.977 -17.041 1.00 95.19 395 GLY A C 1
ATOM 2973 O O . GLY A 1 395 ? 0.008 -18.395 -16.275 1.00 95.19 395 GLY A O 1
ATOM 2974 N N . LEU A 1 396 ? 1.798 -17.085 -16.658 1.00 95.62 396 LEU A N 1
ATOM 2975 C CA . LEU A 1 396 ? 1.814 -16.472 -15.329 1.00 95.62 396 LEU A CA 1
ATOM 2976 C C . LEU A 1 396 ? 0.542 -15.647 -15.092 1.00 95.62 396 LEU A C 1
ATOM 2978 O O . LEU A 1 396 ? -0.111 -15.812 -14.065 1.00 95.62 396 LEU A O 1
ATOM 2982 N N . ALA A 1 397 ? 0.143 -14.820 -16.063 1.00 95.56 397 ALA A N 1
ATOM 2983 C CA . ALA A 1 397 ? -1.087 -14.034 -15.984 1.00 95.56 397 ALA A CA 1
ATOM 2984 C C . ALA A 1 397 ? -2.343 -14.915 -15.874 1.00 95.56 397 ALA A C 1
ATOM 2986 O O . ALA A 1 397 ? -3.252 -14.588 -15.114 1.00 95.56 397 ALA A O 1
ATOM 2987 N N . ALA A 1 398 ? -2.387 -16.049 -16.582 1.00 93.75 398 ALA A N 1
ATOM 2988 C CA . ALA A 1 398 ? -3.505 -16.993 -16.523 1.00 93.75 398 ALA A CA 1
ATOM 2989 C C . ALA A 1 398 ? -3.669 -17.673 -15.150 1.00 93.75 398 ALA A C 1
ATOM 2991 O O . ALA A 1 398 ? -4.766 -18.119 -14.819 1.00 93.75 398 ALA A O 1
ATOM 2992 N N . ASN A 1 399 ? -2.597 -17.744 -14.355 1.00 89.44 399 ASN A N 1
ATOM 2993 C CA . ASN A 1 399 ? -2.593 -18.317 -13.006 1.00 89.44 399 ASN A CA 1
ATOM 2994 C C . ASN A 1 399 ? -2.490 -17.246 -11.904 1.00 89.44 399 ASN A C 1
ATOM 2996 O O . ASN A 1 399 ? -2.251 -17.577 -10.743 1.00 89.44 399 ASN A O 1
ATOM 3000 N N . GLY A 1 400 ? -2.662 -15.971 -12.257 1.00 91.12 400 GLY A N 1
ATOM 3001 C CA . GLY A 1 400 ? -2.528 -14.838 -11.349 1.00 91.12 400 GLY A CA 1
ATOM 3002 C C . GLY A 1 400 ? -3.616 -13.788 -11.551 1.00 91.12 400 GLY A C 1
ATOM 3003 O O . GLY A 1 400 ? -4.654 -14.030 -12.166 1.00 91.12 400 GLY A O 1
ATOM 3004 N N . VAL A 1 401 ? -3.373 -12.594 -11.012 1.00 95.19 401 VAL A N 1
ATOM 3005 C CA . VAL A 1 401 ? -4.241 -11.427 -11.205 1.00 95.19 401 VAL A CA 1
ATOM 3006 C C . VAL A 1 401 ? -3.531 -10.436 -12.119 1.00 95.19 401 VAL A C 1
ATOM 3008 O O . VAL A 1 401 ? -2.488 -9.890 -11.765 1.00 95.19 401 VAL A O 1
ATOM 3011 N N . LEU A 1 402 ? -4.110 -10.190 -13.294 1.00 94.75 402 LEU A N 1
ATOM 3012 C CA . LEU A 1 402 ? -3.597 -9.225 -14.263 1.00 94.75 402 LEU A CA 1
ATOM 3013 C C . LEU A 1 402 ? -4.184 -7.828 -14.014 1.00 94.75 402 LEU A C 1
ATOM 3015 O O . LEU A 1 402 ? -5.401 -7.635 -14.053 1.00 94.75 402 LEU A O 1
ATOM 3019 N N . PHE A 1 403 ? -3.322 -6.829 -13.824 1.00 95.94 403 PHE A N 1
ATOM 3020 C CA . PHE A 1 403 ? -3.736 -5.440 -13.623 1.00 95.94 403 PHE A CA 1
ATOM 3021 C C . PHE A 1 403 ? -3.687 -4.639 -14.929 1.00 95.94 403 PHE A C 1
ATOM 3023 O O . PHE A 1 403 ? -2.653 -4.109 -15.319 1.00 95.94 403 PHE A O 1
ATOM 3030 N N . ASN A 1 404 ? -4.845 -4.430 -15.558 1.00 95.31 404 ASN A N 1
ATOM 3031 C CA . ASN A 1 404 ? -4.951 -3.673 -16.819 1.00 95.31 404 ASN A CA 1
ATOM 3032 C C . ASN A 1 404 ? -4.791 -2.145 -16.673 1.00 95.31 404 ASN A C 1
ATOM 3034 O O . ASN A 1 404 ? -4.916 -1.409 -17.651 1.00 95.31 404 ASN A O 1
ATOM 3038 N N . ARG A 1 405 ? -4.575 -1.646 -15.450 1.00 96.44 405 ARG A N 1
ATOM 3039 C CA . ARG A 1 405 ? -4.468 -0.214 -15.118 1.00 96.44 405 ARG A CA 1
ATOM 3040 C C . ARG A 1 405 ? -3.368 0.039 -14.078 1.00 96.44 405 ARG A C 1
ATOM 3042 O O . ARG A 1 405 ? -3.621 0.654 -13.046 1.00 96.44 405 ARG A O 1
ATOM 3049 N N . ALA A 1 406 ? -2.162 -0.458 -14.346 1.00 95.44 406 ALA A N 1
ATOM 3050 C CA . ALA A 1 406 ? -0.970 -0.215 -13.532 1.00 95.44 406 ALA A CA 1
ATOM 3051 C C . ALA A 1 406 ? -0.071 0.857 -14.177 1.00 95.44 406 ALA A C 1
ATOM 3053 O O . ALA A 1 406 ? 0.237 0.779 -15.365 1.00 95.44 406 ALA A O 1
ATOM 3054 N N . TYR A 1 407 ? 0.355 1.852 -13.393 1.00 97.06 407 TYR A N 1
ATOM 3055 C CA . TYR A 1 407 ? 1.169 2.980 -13.861 1.00 97.06 407 TYR A CA 1
ATOM 3056 C C . TYR A 1 407 ? 2.339 3.234 -12.905 1.00 97.06 407 TYR A C 1
ATOM 3058 O O . TYR A 1 407 ? 2.156 3.243 -11.686 1.00 97.06 407 TYR A O 1
ATOM 3066 N N . CYS A 1 408 ? 3.531 3.474 -13.456 1.00 96.31 408 CYS A N 1
ATOM 3067 C CA . CYS A 1 408 ? 4.671 3.962 -12.680 1.00 96.31 408 CYS A CA 1
ATOM 3068 C C . CYS A 1 408 ? 4.478 5.436 -12.293 1.00 96.31 408 CYS A C 1
ATOM 3070 O O . CYS A 1 408 ? 3.772 6.184 -12.970 1.00 96.31 408 CYS A O 1
ATOM 3072 N N . GLN A 1 409 ? 5.113 5.866 -11.201 1.00 95.31 409 GLN A N 1
ATOM 3073 C CA . GLN A 1 409 ? 4.980 7.239 -10.701 1.00 95.31 409 GLN A CA 1
ATOM 3074 C C . GLN A 1 409 ? 5.745 8.243 -11.574 1.00 95.31 409 GLN A C 1
ATOM 3076 O O . GLN A 1 409 ? 5.293 9.369 -11.749 1.00 95.31 409 GLN A O 1
ATOM 3081 N N . VAL A 1 410 ? 6.883 7.829 -12.141 1.00 95.44 410 VAL A N 1
ATOM 3082 C CA . VAL A 1 410 ? 7.694 8.603 -13.091 1.00 95.44 410 VAL A CA 1
ATOM 3083 C C . VAL A 1 410 ? 8.246 7.632 -14.132 1.00 95.44 410 VAL A C 1
ATOM 3085 O O . VAL A 1 410 ? 8.852 6.631 -13.763 1.00 95.44 410 VAL A O 1
ATOM 3088 N N . ALA A 1 411 ? 8.093 7.934 -15.423 1.00 94.75 411 ALA A N 1
ATOM 3089 C CA . ALA A 1 411 ? 8.550 7.086 -16.531 1.00 94.75 411 ALA A CA 1
ATOM 3090 C C . ALA A 1 411 ? 10.074 7.183 -16.778 1.00 94.75 411 ALA A C 1
ATOM 3092 O O . ALA A 1 411 ? 10.525 7.443 -17.891 1.00 94.75 411 ALA A O 1
ATOM 3093 N N . VAL A 1 412 ? 10.868 7.026 -15.712 1.00 92.94 412 VAL A N 1
ATOM 3094 C CA . VAL A 1 412 ? 12.338 7.040 -15.705 1.00 92.94 412 VAL A CA 1
ATOM 3095 C C . VAL A 1 412 ? 12.840 6.031 -14.665 1.00 92.94 412 VAL A C 1
ATOM 3097 O O . VAL A 1 412 ? 12.334 5.988 -13.543 1.00 92.94 412 VAL A O 1
ATOM 3100 N N . CYS A 1 413 ? 13.875 5.259 -15.019 1.00 93.06 413 CYS A N 1
ATOM 3101 C CA . CYS A 1 413 ? 14.427 4.153 -14.225 1.00 93.06 413 CYS A CA 1
ATOM 3102 C C . CYS A 1 413 ? 14.570 4.436 -12.714 1.00 93.06 413 CYS A C 1
ATOM 3104 O O . CYS A 1 413 ? 13.900 3.795 -11.908 1.00 93.06 413 CYS A O 1
ATOM 3106 N N . ASN A 1 414 ? 15.481 5.335 -12.313 1.00 95.00 414 ASN A N 1
ATOM 3107 C CA . ASN A 1 414 ? 15.828 5.524 -10.897 1.00 95.00 414 ASN A CA 1
ATOM 3108 C C . ASN A 1 414 ? 14.648 6.043 -10.050 1.00 95.00 414 ASN A C 1
ATOM 3110 O O . ASN A 1 414 ? 14.314 5.367 -9.079 1.00 95.00 414 ASN A O 1
ATOM 3114 N N . PRO A 1 415 ? 13.945 7.134 -10.427 1.00 95.31 415 PRO A N 1
ATOM 3115 C CA . PRO A 1 415 ? 12.761 7.595 -9.695 1.00 95.31 415 PRO A CA 1
ATOM 3116 C C . PRO A 1 415 ? 11.688 6.518 -9.521 1.00 95.31 415 PRO A C 1
ATOM 3118 O O . PRO A 1 415 ? 11.187 6.323 -8.416 1.00 95.31 415 PRO A O 1
ATOM 3121 N N . SER A 1 416 ? 11.371 5.770 -10.587 1.00 96.88 416 SER A N 1
ATOM 3122 C CA . SER A 1 416 ? 10.358 4.712 -10.523 1.00 96.88 416 SER A CA 1
ATOM 3123 C C . SER A 1 416 ? 10.770 3.573 -9.596 1.00 96.88 416 SER A C 1
ATOM 3125 O O . SER A 1 416 ? 9.964 3.100 -8.798 1.00 96.88 416 SER A O 1
ATOM 3127 N N . ARG A 1 417 ? 12.017 3.103 -9.710 1.00 97.06 417 ARG A N 1
ATOM 3128 C CA . ARG A 1 417 ? 12.518 1.957 -8.939 1.00 97.06 417 ARG A CA 1
ATOM 3129 C C . ARG A 1 417 ? 12.690 2.310 -7.470 1.00 97.06 417 ARG A C 1
ATOM 3131 O O . ARG A 1 417 ? 12.297 1.526 -6.615 1.00 97.06 417 ARG A O 1
ATOM 3138 N N . ALA A 1 418 ? 13.230 3.490 -7.177 1.00 96.06 418 ALA A N 1
ATOM 3139 C CA . ALA A 1 418 ? 13.363 3.985 -5.815 1.00 96.06 418 ALA A CA 1
ATOM 3140 C C . ALA A 1 418 ? 11.989 4.183 -5.157 1.00 96.06 418 ALA A C 1
ATOM 3142 O O . ALA A 1 418 ? 11.798 3.767 -4.016 1.00 96.06 418 ALA A O 1
ATOM 3143 N N . SER A 1 419 ? 11.017 4.732 -5.896 1.00 97.00 419 SER A N 1
ATOM 3144 C CA . SER A 1 419 ? 9.634 4.865 -5.429 1.00 97.00 419 SER A CA 1
ATOM 3145 C C . SER A 1 419 ? 9.006 3.508 -5.097 1.00 97.00 419 SER A C 1
ATOM 3147 O O . SER A 1 419 ? 8.517 3.311 -3.987 1.00 97.00 419 SER A O 1
ATOM 3149 N N . LEU A 1 420 ? 9.101 2.534 -6.009 1.00 97.25 420 LEU A N 1
ATOM 3150 C CA . LEU A 1 420 ? 8.568 1.188 -5.791 1.00 97.25 420 LEU A CA 1
ATOM 3151 C C . LEU A 1 420 ? 9.235 0.481 -4.606 1.00 97.25 420 LEU A C 1
ATOM 3153 O O . LEU A 1 420 ? 8.556 -0.117 -3.776 1.00 97.25 420 LEU A O 1
ATOM 3157 N N . MET A 1 421 ? 10.565 0.552 -4.521 1.00 97.06 421 MET A N 1
ATOM 3158 C CA . MET A 1 421 ? 11.327 -0.148 -3.489 1.00 97.06 421 MET A CA 1
ATOM 3159 C C . MET A 1 421 ? 11.163 0.470 -2.105 1.00 97.06 421 MET A C 1
ATOM 3161 O O . MET A 1 421 ? 11.374 -0.239 -1.133 1.00 97.06 421 MET A O 1
ATOM 3165 N N . THR A 1 422 ? 10.797 1.746 -1.986 1.00 96.50 422 THR A N 1
ATOM 3166 C CA . THR A 1 422 ? 10.575 2.409 -0.686 1.00 96.50 422 THR A CA 1
ATOM 3167 C C . THR A 1 422 ? 9.096 2.521 -0.314 1.00 96.50 422 THR A C 1
ATOM 3169 O O . THR A 1 422 ? 8.778 2.771 0.842 1.00 96.50 422 THR A O 1
ATOM 3172 N N . GLY A 1 423 ? 8.181 2.352 -1.275 1.00 96.50 423 GLY A N 1
ATOM 3173 C CA . GLY A 1 423 ? 6.756 2.636 -1.085 1.00 96.50 423 GLY A CA 1
ATOM 3174 C C . GLY A 1 423 ? 6.425 4.134 -1.039 1.00 96.50 423 GLY A C 1
ATOM 3175 O O . GLY A 1 423 ? 5.283 4.493 -0.758 1.00 96.50 423 GLY A O 1
ATOM 3176 N N . LEU A 1 424 ? 7.394 5.012 -1.324 1.00 94.06 424 LEU A N 1
ATOM 3177 C CA . LEU A 1 424 ? 7.238 6.466 -1.267 1.00 94.06 424 LEU A CA 1
ATOM 3178 C C . LEU A 1 424 ? 7.104 7.057 -2.668 1.00 94.06 424 LEU A C 1
ATOM 3180 O O . LEU A 1 424 ? 7.779 6.634 -3.606 1.00 94.06 424 LEU A O 1
ATOM 3184 N N . ARG A 1 425 ? 6.244 8.066 -2.835 1.00 95.56 425 ARG A N 1
ATOM 3185 C CA . ARG A 1 425 ? 6.128 8.791 -4.112 1.00 95.56 425 ARG A CA 1
ATOM 3186 C C . ARG A 1 425 ? 7.391 9.632 -4.368 1.00 95.56 425 ARG A C 1
ATOM 3188 O O . ARG A 1 425 ? 7.997 10.084 -3.397 1.00 95.56 425 ARG A O 1
ATOM 3195 N N . PRO A 1 426 ? 7.773 9.891 -5.634 1.00 92.75 426 PRO A N 1
ATOM 3196 C CA . PRO A 1 426 ? 8.950 10.701 -5.973 1.00 92.75 426 PRO A CA 1
ATOM 3197 C C . PRO A 1 426 ? 9.005 12.065 -5.270 1.00 92.75 426 PRO A C 1
ATOM 3199 O O . PRO A 1 426 ? 10.076 12.466 -4.821 1.00 92.75 426 PRO A O 1
ATOM 3202 N N . ASP A 1 427 ? 7.858 12.722 -5.091 1.00 91.31 427 ASP A N 1
ATOM 3203 C CA . ASP A 1 427 ? 7.706 14.002 -4.386 1.00 91.31 427 ASP A CA 1
ATOM 3204 C C . ASP A 1 427 ? 8.145 13.932 -2.922 1.00 91.31 427 ASP A C 1
ATOM 3206 O O . ASP A 1 427 ? 8.791 14.856 -2.433 1.00 91.31 427 ASP A O 1
ATOM 3210 N N . ASN A 1 428 ? 7.852 12.819 -2.248 1.00 89.06 428 ASN A N 1
ATOM 3211 C CA . ASN A 1 428 ? 8.220 12.605 -0.849 1.00 89.06 428 ASN A CA 1
ATOM 3212 C C . ASN A 1 428 ? 9.644 12.064 -0.724 1.00 89.06 428 ASN A C 1
ATOM 3214 O O . ASN A 1 428 ? 10.373 12.412 0.201 1.00 89.06 428 ASN A O 1
ATOM 3218 N N . LEU A 1 429 ? 10.051 11.216 -1.671 1.00 90.50 429 LEU A N 1
ATOM 3219 C CA . LEU A 1 429 ? 11.376 10.609 -1.683 1.00 90.50 429 LEU A CA 1
ATOM 3220 C C . LEU A 1 429 ? 12.471 11.600 -2.108 1.00 90.50 429 LEU A C 1
ATOM 3222 O O . LEU A 1 429 ? 13.637 11.390 -1.794 1.00 90.50 429 LEU A O 1
ATOM 3226 N N . GLY A 1 430 ? 12.116 12.655 -2.849 1.00 91.81 430 GLY A N 1
ATOM 3227 C CA . GLY A 1 430 ? 13.055 13.649 -3.375 1.00 91.81 430 GLY A CA 1
ATOM 3228 C C . GLY A 1 430 ? 13.876 13.170 -4.580 1.00 91.81 430 GLY A C 1
ATOM 3229 O O . GLY A 1 430 ? 14.877 13.794 -4.930 1.00 91.81 430 GLY A O 1
ATOM 3230 N N . VAL A 1 431 ? 13.474 12.074 -5.234 1.00 92.81 431 VAL A N 1
ATOM 3231 C CA . VAL A 1 431 ? 14.223 11.450 -6.338 1.00 92.81 431 VAL A CA 1
ATOM 3232 C C . VAL A 1 431 ? 13.471 11.622 -7.652 1.00 92.81 431 VAL A C 1
ATOM 3234 O O . VAL A 1 431 ? 12.530 10.893 -7.948 1.00 92.81 431 VAL A O 1
ATOM 3237 N N . TRP A 1 432 ? 13.937 12.566 -8.470 1.00 92.50 432 TRP A N 1
ATOM 3238 C CA . TRP A 1 432 ? 13.313 12.932 -9.752 1.00 92.50 432 TRP A CA 1
ATOM 3239 C C . TRP A 1 432 ? 14.181 12.635 -10.975 1.00 92.50 432 TRP A C 1
ATOM 3241 O O . TRP A 1 432 ? 13.714 12.691 -12.111 1.00 92.50 432 TRP A O 1
ATOM 3251 N N . THR A 1 433 ? 15.458 12.322 -10.759 1.00 90.69 433 THR A N 1
ATOM 3252 C CA . THR A 1 433 ? 16.453 12.139 -11.818 1.00 90.69 433 THR A CA 1
ATOM 3253 C C . THR A 1 433 ? 17.280 10.873 -11.588 1.00 90.69 433 THR A C 1
ATOM 3255 O O . THR A 1 433 ? 17.194 10.214 -10.550 1.00 90.69 433 THR A O 1
ATOM 3258 N N . LEU A 1 434 ? 18.075 10.493 -12.589 1.00 91.19 434 LEU A N 1
ATOM 3259 C CA . LEU A 1 434 ? 18.931 9.303 -12.538 1.00 91.19 434 LEU A CA 1
ATOM 3260 C C . LEU A 1 434 ? 20.063 9.345 -11.490 1.00 91.19 434 LEU A C 1
ATOM 3262 O O . LEU A 1 434 ? 20.301 8.301 -10.891 1.00 91.19 434 LEU A O 1
ATOM 3266 N N . PRO A 1 435 ? 20.764 10.474 -11.251 1.00 90.31 435 PRO A N 1
ATOM 3267 C CA . PRO A 1 435 ? 21.980 10.458 -10.428 1.00 90.31 435 PRO A CA 1
ATOM 3268 C C . PRO A 1 435 ? 21.763 10.430 -8.911 1.00 90.31 435 PRO A C 1
ATOM 3270 O O . PRO A 1 435 ? 22.710 10.150 -8.187 1.00 90.31 435 PRO A O 1
ATOM 3273 N N . ILE A 1 436 ? 20.567 10.766 -8.422 1.00 88.06 436 ILE A N 1
ATOM 3274 C CA . ILE A 1 436 ? 20.315 10.929 -6.983 1.00 88.06 436 ILE A CA 1
ATOM 3275 C C . ILE A 1 436 ? 20.042 9.558 -6.362 1.00 88.06 436 ILE A C 1
ATOM 3277 O O . ILE A 1 436 ? 19.011 8.944 -6.653 1.00 88.06 436 ILE A O 1
ATOM 3281 N N . HIS A 1 437 ? 20.926 9.079 -5.484 1.00 92.56 437 HIS A N 1
ATOM 3282 C CA . HIS A 1 437 ? 20.622 7.897 -4.681 1.00 92.56 437 HIS A CA 1
ATOM 3283 C C . HIS A 1 437 ? 19.546 8.246 -3.644 1.00 92.56 437 HIS A C 1
ATOM 3285 O O . HIS A 1 437 ? 19.656 9.246 -2.938 1.00 92.56 437 HIS A O 1
ATOM 3291 N N . PHE A 1 438 ? 18.516 7.413 -3.486 1.00 93.69 438 PHE A N 1
ATOM 3292 C CA . PHE A 1 438 ? 17.395 7.740 -2.593 1.00 93.69 438 PHE A CA 1
ATOM 3293 C C . PHE A 1 438 ? 17.808 7.918 -1.125 1.00 93.69 438 PHE A C 1
ATOM 3295 O O . PHE A 1 438 ? 17.221 8.725 -0.421 1.00 93.69 438 PHE A O 1
ATOM 3302 N N . ARG A 1 439 ? 18.865 7.230 -0.680 1.00 93.38 439 ARG A N 1
ATOM 3303 C CA . ARG A 1 439 ? 19.477 7.418 0.652 1.00 93.38 439 ARG A CA 1
ATOM 3304 C C . ARG A 1 439 ? 20.140 8.777 0.864 1.00 93.38 439 ARG A C 1
ATOM 3306 O O . ARG A 1 439 ? 20.313 9.167 2.009 1.00 93.38 439 ARG A O 1
ATOM 3313 N N . GLU A 1 440 ? 20.532 9.483 -0.194 1.00 92.12 440 GLU A N 1
ATOM 3314 C CA . GLU A 1 440 ? 21.035 10.856 -0.055 1.00 92.12 440 GLU A CA 1
ATOM 3315 C C . GLU A 1 440 ? 19.894 11.811 0.302 1.00 92.12 440 GLU A C 1
ATOM 3317 O O . GLU A 1 440 ? 20.080 12.723 1.103 1.00 92.12 440 GLU A O 1
ATOM 3322 N N . ALA A 1 441 ? 18.707 11.575 -0.265 1.00 88.69 441 ALA A N 1
ATOM 3323 C CA . ALA A 1 441 ? 17.511 12.365 0.005 1.00 88.69 441 ALA A CA 1
ATOM 3324 C C . ALA A 1 441 ? 16.793 11.924 1.294 1.00 88.69 441 ALA A C 1
ATOM 3326 O O . ALA A 1 441 ? 16.344 12.762 2.072 1.00 88.69 441 ALA A O 1
ATOM 3327 N N . MET A 1 442 ? 16.717 10.614 1.544 1.00 91.81 442 MET A N 1
ATOM 3328 C CA . MET A 1 442 ? 16.054 10.013 2.699 1.00 91.81 442 MET A CA 1
ATOM 3329 C C . MET A 1 442 ? 16.873 8.829 3.249 1.00 91.81 442 MET A C 1
ATOM 3331 O O . MET A 1 442 ? 16.641 7.673 2.875 1.00 91.81 442 MET A O 1
ATOM 3335 N N . PRO A 1 443 ? 17.843 9.096 4.145 1.00 91.38 443 PRO A N 1
ATOM 3336 C CA . PRO A 1 443 ? 18.769 8.083 4.655 1.00 91.38 443 PRO A CA 1
ATOM 3337 C C . PRO A 1 443 ? 18.080 6.870 5.290 1.00 91.38 443 PRO A C 1
ATOM 3339 O O . PRO A 1 443 ? 18.492 5.735 5.049 1.00 91.38 443 PRO A O 1
ATOM 3342 N N . ASP A 1 444 ? 16.982 7.095 6.012 1.00 89.00 444 ASP A N 1
ATOM 3343 C CA . ASP A 1 444 ? 16.315 6.075 6.830 1.00 89.00 444 ASP A CA 1
ATOM 3344 C C . ASP A 1 444 ? 15.130 5.379 6.129 1.00 89.00 444 ASP A C 1
ATOM 3346 O O . ASP A 1 444 ? 14.420 4.593 6.754 1.00 89.00 444 ASP A O 1
ATOM 3350 N N . ALA A 1 445 ? 14.907 5.622 4.828 1.00 90.88 445 ALA A N 1
ATOM 3351 C CA . ALA A 1 445 ? 13.786 5.038 4.081 1.00 90.88 445 ALA A CA 1
ATOM 3352 C C . ALA A 1 445 ? 13.788 3.497 4.136 1.00 90.88 445 ALA A C 1
ATOM 3354 O O . ALA A 1 445 ? 14.688 2.849 3.604 1.00 90.88 445 ALA A O 1
ATOM 3355 N N . VAL A 1 446 ? 12.793 2.866 4.753 1.00 94.62 446 VAL A N 1
ATOM 3356 C CA . VAL A 1 446 ? 12.754 1.396 4.798 1.00 94.62 446 VAL A CA 1
ATOM 3357 C C . VAL A 1 446 ? 12.371 0.859 3.424 1.00 94.62 446 VAL A C 1
ATOM 3359 O O . VAL A 1 446 ? 11.332 1.220 2.880 1.00 94.62 446 VAL A O 1
ATOM 3362 N N . THR A 1 447 ? 13.205 -0.008 2.853 1.00 97.44 447 THR A N 1
ATOM 3363 C CA . THR A 1 447 ? 12.918 -0.608 1.545 1.00 97.44 447 THR A CA 1
ATOM 3364 C C . THR A 1 447 ? 12.132 -1.907 1.686 1.00 97.44 447 THR A C 1
ATOM 3366 O O . THR A 1 447 ? 12.174 -2.568 2.723 1.00 97.44 447 THR A O 1
ATOM 3369 N N . MET A 1 448 ? 11.447 -2.323 0.624 1.00 97.38 448 MET A N 1
ATOM 3370 C CA . MET A 1 448 ? 10.700 -3.575 0.560 1.00 97.38 448 MET A CA 1
ATOM 3371 C C . MET A 1 448 ? 11.573 -4.783 0.965 1.00 97.38 448 MET A C 1
ATOM 3373 O O . MET A 1 448 ? 11.161 -5.509 1.872 1.00 97.38 448 MET A O 1
ATOM 3377 N N . PRO A 1 449 ? 12.806 -4.976 0.446 1.00 97.19 449 PRO A N 1
ATOM 3378 C CA . PRO A 1 449 ? 13.690 -6.039 0.932 1.00 97.19 449 PRO A CA 1
ATOM 3379 C C . PRO A 1 449 ? 14.051 -5.915 2.423 1.00 97.19 449 PRO A C 1
ATOM 3381 O O . PRO A 1 449 ? 14.074 -6.923 3.130 1.00 97.19 449 PRO A O 1
ATOM 3384 N N . GLN A 1 450 ? 14.293 -4.699 2.936 1.00 96.06 450 GLN A N 1
ATOM 3385 C CA . GLN A 1 450 ? 14.563 -4.487 4.369 1.00 96.06 450 GLN A CA 1
ATOM 3386 C C . GLN A 1 450 ? 13.357 -4.843 5.233 1.00 96.06 450 GLN A C 1
ATOM 3388 O O . GLN A 1 450 ? 13.522 -5.434 6.301 1.00 96.06 450 GLN A O 1
ATOM 3393 N N . TRP A 1 451 ? 12.152 -4.520 4.765 1.00 94.38 451 TRP A N 1
ATOM 3394 C CA . TRP A 1 451 ? 10.913 -4.872 5.439 1.00 94.38 451 TRP A CA 1
ATOM 3395 C C . TRP A 1 451 ? 10.762 -6.390 5.542 1.00 94.38 451 TRP A C 1
ATOM 3397 O O . TRP A 1 451 ? 10.591 -6.912 6.640 1.00 94.38 451 TRP A O 1
ATOM 3407 N N . PHE A 1 452 ? 10.929 -7.121 4.438 1.00 95.19 452 PHE A N 1
ATOM 3408 C CA . PHE A 1 452 ? 10.888 -8.586 4.453 1.00 95.19 452 PHE A CA 1
ATOM 3409 C C . PHE A 1 452 ? 11.950 -9.186 5.389 1.00 95.19 452 PHE A C 1
ATOM 3411 O O . PHE A 1 452 ? 11.636 -10.055 6.208 1.00 95.19 452 PHE A O 1
ATOM 3418 N N . ARG A 1 453 ? 13.185 -8.671 5.359 1.00 94.25 453 ARG A N 1
ATOM 3419 C CA . ARG A 1 453 ? 14.262 -9.108 6.267 1.00 94.25 453 ARG A CA 1
ATOM 3420 C C . ARG A 1 453 ? 13.932 -8.890 7.736 1.00 94.25 453 ARG A C 1
ATOM 3422 O O . ARG A 1 453 ? 14.196 -9.770 8.553 1.00 94.25 453 ARG A O 1
ATOM 3429 N N . LYS A 1 454 ? 13.309 -7.758 8.077 1.00 89.44 454 LYS A N 1
ATOM 3430 C CA . LYS A 1 454 ? 12.843 -7.470 9.443 1.00 89.44 454 LYS A CA 1
ATOM 3431 C C . LYS A 1 454 ? 11.883 -8.551 9.963 1.00 89.44 454 LYS A C 1
ATOM 3433 O O . LYS A 1 454 ? 11.861 -8.806 11.162 1.00 89.44 454 LYS A O 1
ATOM 3438 N N . PHE A 1 455 ? 11.143 -9.219 9.075 1.00 89.12 455 PHE A N 1
ATOM 3439 C CA . PHE A 1 455 ? 10.200 -10.293 9.407 1.00 89.12 455 PHE A CA 1
ATOM 3440 C C . PHE A 1 455 ? 10.717 -11.707 9.095 1.00 89.12 455 PHE A C 1
ATOM 3442 O O . PHE A 1 455 ? 9.921 -12.643 8.968 1.00 89.12 455 PHE A O 1
ATOM 3449 N N . GLY A 1 456 ? 12.042 -11.876 9.035 1.00 90.06 456 GLY A N 1
ATOM 3450 C CA . GLY A 1 456 ? 12.695 -13.185 8.985 1.00 90.06 456 GLY A CA 1
ATOM 3451 C C . GLY A 1 456 ? 12.875 -13.769 7.586 1.00 90.06 456 GLY A C 1
ATOM 3452 O O . GLY A 1 456 ? 13.125 -14.964 7.480 1.00 90.06 456 GLY A O 1
ATOM 3453 N N . TYR A 1 457 ? 12.747 -12.962 6.528 1.00 96.38 457 TYR A N 1
ATOM 3454 C CA . TYR A 1 457 ? 13.041 -13.419 5.170 1.00 96.38 457 TYR A CA 1
ATOM 3455 C C . TYR A 1 457 ? 14.528 -13.285 4.834 1.00 96.38 457 TYR A C 1
ATOM 3457 O O . TYR A 1 457 ? 15.166 -12.276 5.156 1.00 96.38 457 TYR A O 1
ATOM 3465 N N . THR A 1 458 ? 15.055 -14.235 4.068 1.00 97.56 458 THR A N 1
ATOM 3466 C CA . THR A 1 458 ? 16.337 -14.061 3.373 1.00 97.56 458 THR A CA 1
ATOM 3467 C C . THR A 1 458 ? 16.098 -13.309 2.063 1.00 97.56 458 THR A C 1
ATOM 3469 O O . THR A 1 458 ? 15.464 -13.846 1.157 1.00 97.56 458 THR A O 1
ATOM 3472 N N . ALA A 1 459 ? 16.578 -12.064 1.948 1.00 97.81 459 ALA A N 1
ATOM 3473 C CA . ALA A 1 459 ? 16.396 -11.255 0.742 1.00 97.81 459 ALA A CA 1
ATOM 3474 C C . ALA A 1 459 ? 17.655 -11.233 -0.135 1.00 97.81 459 ALA A C 1
ATOM 3476 O O . ALA A 1 459 ? 18.712 -10.780 0.311 1.00 97.81 459 ALA A O 1
ATOM 3477 N N . VAL A 1 460 ? 17.535 -11.655 -1.393 1.00 97.62 460 VAL A N 1
ATOM 3478 C CA . VAL A 1 460 ? 18.623 -11.664 -2.385 1.00 97.62 460 VAL A CA 1
ATOM 3479 C C . VAL A 1 460 ? 18.177 -10.981 -3.680 1.00 97.62 460 VAL A C 1
ATOM 3481 O O . VAL A 1 460 ? 16.985 -10.920 -3.984 1.00 97.62 460 VAL A O 1
ATOM 3484 N N . SER A 1 461 ? 19.134 -10.460 -4.448 1.00 96.25 461 SER A N 1
ATOM 3485 C CA . SER A 1 461 ? 18.863 -9.699 -5.672 1.00 96.25 461 SER A CA 1
ATOM 3486 C C . SER A 1 461 ? 19.789 -10.097 -6.811 1.00 96.25 461 SER A C 1
ATOM 3488 O O . SER A 1 461 ? 21.006 -10.172 -6.635 1.00 96.25 461 SER A O 1
ATOM 3490 N N . HIS A 1 462 ? 19.215 -10.209 -8.008 1.00 95.38 462 HIS A N 1
ATOM 3491 C CA . HIS A 1 462 ? 19.920 -10.385 -9.275 1.00 95.38 462 HIS A CA 1
ATOM 3492 C C . HIS A 1 462 ? 19.482 -9.344 -10.301 1.00 95.38 462 HIS A C 1
ATOM 3494 O O . HIS A 1 462 ? 18.326 -8.932 -10.344 1.00 95.38 462 HIS A O 1
ATOM 3500 N N . GLY A 1 463 ? 20.418 -8.931 -11.156 1.00 93.56 463 GLY A N 1
ATOM 3501 C CA . GLY A 1 463 ? 20.136 -8.001 -12.247 1.00 93.56 463 GLY A CA 1
ATOM 3502 C C . GLY A 1 463 ? 19.812 -6.576 -11.780 1.00 93.56 463 GLY A C 1
ATOM 3503 O O . GLY A 1 463 ? 20.356 -6.097 -10.784 1.00 93.56 463 GLY A O 1
ATOM 3504 N N . LYS A 1 464 ? 18.963 -5.875 -12.536 1.00 94.88 464 LYS A N 1
ATOM 3505 C CA . LYS A 1 464 ? 18.615 -4.462 -12.321 1.00 94.88 464 LYS A CA 1
ATOM 3506 C C . LYS A 1 464 ? 17.321 -4.352 -11.515 1.00 94.88 464 LYS A C 1
ATOM 3508 O O . LYS A 1 464 ? 16.235 -4.286 -12.086 1.00 94.88 464 LYS A O 1
ATOM 3513 N N . VAL A 1 465 ? 17.433 -4.345 -10.186 1.00 95.56 465 VAL A N 1
ATOM 3514 C CA . VAL A 1 465 ? 16.311 -4.090 -9.255 1.00 95.56 465 VAL A CA 1
ATOM 3515 C C . VAL A 1 465 ? 16.296 -2.614 -8.853 1.00 95.56 465 VAL A C 1
ATOM 3517 O O . VAL A 1 465 ? 15.363 -1.885 -9.197 1.00 95.56 465 VAL A O 1
ATOM 3520 N N . TYR A 1 466 ? 17.388 -2.143 -8.248 1.00 93.19 466 TYR A N 1
ATOM 3521 C CA . TYR A 1 466 ? 17.726 -0.719 -8.182 1.00 93.19 466 TYR A CA 1
ATOM 3522 C C . TYR A 1 466 ? 18.387 -0.258 -9.490 1.00 93.19 466 TYR A C 1
ATOM 3524 O O . TYR A 1 466 ? 18.769 -1.071 -10.334 1.00 93.19 466 TYR A O 1
ATOM 3532 N N . HIS A 1 467 ? 18.514 1.055 -9.689 1.00 87.00 467 HIS A N 1
ATOM 3533 C CA . HIS A 1 467 ? 19.217 1.592 -10.853 1.00 87.00 467 HIS A CA 1
ATOM 3534 C C . HIS A 1 467 ? 20.730 1.306 -10.747 1.00 87.00 467 HIS A C 1
ATOM 3536 O O . HIS A 1 467 ? 21.324 1.509 -9.695 1.00 87.00 467 HIS A O 1
ATOM 3542 N N . ASN A 1 468 ? 21.350 0.799 -11.823 1.00 73.12 468 ASN A N 1
ATOM 3543 C CA . ASN A 1 468 ? 22.706 0.215 -11.804 1.00 73.12 468 ASN A CA 1
ATOM 3544 C C . ASN A 1 468 ? 23.814 1.082 -11.162 1.00 73.12 468 ASN A C 1
ATOM 3546 O O . ASN A 1 468 ? 24.645 0.517 -10.457 1.00 73.12 468 ASN A O 1
ATOM 3550 N N . PRO A 1 469 ? 23.875 2.412 -11.372 1.00 67.50 469 PRO A N 1
ATOM 3551 C CA . PRO A 1 469 ? 24.869 3.270 -10.721 1.00 67.50 469 PRO A CA 1
ATOM 3552 C C . PRO A 1 469 ? 24.624 3.487 -9.218 1.00 67.50 469 PRO A C 1
ATOM 3554 O O . PRO A 1 469 ? 25.488 4.023 -8.535 1.00 67.50 469 PRO A O 1
ATOM 3557 N N . THR A 1 470 ? 23.455 3.097 -8.709 1.00 75.94 470 THR A N 1
ATOM 3558 C CA . THR A 1 470 ? 22.962 3.393 -7.358 1.00 75.94 470 THR A CA 1
ATOM 3559 C C . THR A 1 470 ? 22.392 2.127 -6.693 1.00 75.94 470 THR A C 1
ATOM 3561 O O . THR A 1 470 ? 21.185 2.058 -6.437 1.00 75.94 470 THR A O 1
ATOM 3564 N N . PRO A 1 471 ? 23.206 1.076 -6.465 1.00 86.94 471 PRO A N 1
ATOM 3565 C CA . PRO A 1 471 ? 22.765 -0.078 -5.690 1.00 86.94 471 PRO A CA 1
ATOM 3566 C C . PRO A 1 471 ? 22.589 0.308 -4.214 1.00 86.94 471 PRO A C 1
ATOM 3568 O O . PRO A 1 471 ? 23.328 1.144 -3.705 1.00 86.94 471 PRO A O 1
ATOM 3571 N N . ASP A 1 472 ? 21.700 -0.384 -3.498 1.00 93.25 472 ASP A N 1
ATOM 3572 C CA . ASP A 1 472 ? 21.549 -0.245 -2.040 1.00 93.25 472 ASP A CA 1
ATOM 3573 C C . ASP A 1 472 ? 21.914 -1.570 -1.339 1.00 93.25 472 ASP A C 1
ATOM 3575 O O . ASP A 1 472 ? 21.021 -2.352 -1.008 1.00 93.25 472 ASP A O 1
ATOM 3579 N N . PRO A 1 473 ? 23.211 -1.889 -1.124 1.00 92.38 473 PRO A N 1
ATOM 3580 C CA . PRO A 1 473 ? 23.637 -3.169 -0.544 1.00 92.38 473 PRO A CA 1
ATOM 3581 C C . PRO A 1 473 ? 22.990 -3.484 0.807 1.00 92.38 473 PRO A C 1
ATOM 3583 O O . PRO A 1 473 ? 22.662 -4.634 1.081 1.00 92.38 473 PRO A O 1
ATOM 3586 N N . GLN A 1 474 ? 22.741 -2.458 1.627 1.00 92.56 474 GLN A N 1
ATOM 3587 C CA . GLN A 1 474 ? 22.080 -2.600 2.927 1.00 92.56 474 GLN A CA 1
ATOM 3588 C C . GLN A 1 474 ? 20.640 -3.121 2.840 1.00 92.56 474 GLN A C 1
ATOM 3590 O O . GLN A 1 474 ? 20.093 -3.535 3.865 1.00 92.56 474 GLN A O 1
ATOM 3595 N N . SER A 1 475 ? 20.016 -3.097 1.656 1.00 95.31 475 SER A N 1
ATOM 3596 C CA . SER A 1 475 ? 18.690 -3.675 1.453 1.00 95.31 475 SER A CA 1
ATOM 3597 C C . SER A 1 475 ? 18.694 -5.197 1.552 1.00 95.31 475 SER A C 1
ATOM 3599 O O . SER A 1 475 ? 17.721 -5.787 2.017 1.00 95.31 475 SER A O 1
ATOM 3601 N N . TRP A 1 476 ? 19.799 -5.842 1.191 1.00 97.06 476 TRP A N 1
ATOM 3602 C CA . TRP A 1 476 ? 19.858 -7.278 0.939 1.00 97.06 476 TRP A CA 1
ATOM 3603 C C . TRP A 1 476 ? 20.474 -8.047 2.110 1.00 97.06 476 TRP A C 1
ATOM 3605 O O . TRP A 1 476 ? 21.277 -7.511 2.874 1.00 97.06 476 TRP A O 1
ATOM 3615 N N . SER A 1 477 ? 20.080 -9.311 2.274 1.00 97.31 477 SER A N 1
ATOM 3616 C CA . SER A 1 477 ? 20.691 -10.220 3.252 1.00 97.31 477 SER A CA 1
ATOM 3617 C C . SER A 1 477 ? 22.097 -10.636 2.830 1.00 97.31 477 SER A C 1
ATOM 3619 O O . SER A 1 477 ? 22.930 -10.936 3.681 1.00 97.31 477 SER A O 1
ATOM 3621 N N . GLU A 1 478 ? 22.356 -10.644 1.523 1.00 94.88 478 GLU A N 1
ATOM 3622 C CA . GLU A 1 478 ? 23.608 -11.083 0.919 1.00 94.88 478 GLU A CA 1
ATOM 3623 C C . GLU A 1 478 ? 24.097 -10.042 -0.106 1.00 94.88 478 GLU A C 1
ATOM 3625 O O . GLU A 1 478 ? 23.274 -9.379 -0.747 1.00 94.88 478 GLU A O 1
ATOM 3630 N N . PRO A 1 479 ? 25.421 -9.877 -0.293 1.00 92.19 479 PRO A N 1
ATOM 3631 C CA . PRO A 1 479 ? 25.960 -9.037 -1.358 1.00 92.19 479 PRO A CA 1
ATOM 3632 C C . PRO A 1 479 ? 25.495 -9.495 -2.745 1.00 92.19 479 PRO A C 1
ATOM 3634 O O . PRO A 1 479 ? 25.374 -10.692 -3.009 1.00 92.19 479 PRO A O 1
ATOM 3637 N N . ILE A 1 480 ? 25.305 -8.541 -3.662 1.00 87.62 480 ILE A N 1
ATOM 3638 C CA . ILE A 1 480 ? 25.010 -8.852 -5.066 1.00 87.62 480 ILE A CA 1
ATOM 3639 C C . ILE A 1 480 ? 26.197 -9.624 -5.647 1.00 87.62 480 ILE A C 1
ATOM 3641 O O . ILE A 1 480 ? 27.329 -9.145 -5.628 1.00 87.62 480 ILE A O 1
ATOM 3645 N N . ARG A 1 481 ? 25.928 -10.821 -6.171 1.00 90.62 481 ARG A N 1
ATOM 3646 C CA . ARG A 1 481 ? 26.954 -11.698 -6.741 1.00 90.62 481 ARG A CA 1
ATOM 3647 C C . ARG A 1 481 ? 27.492 -11.133 -8.059 1.00 90.62 481 ARG A C 1
ATOM 3649 O O . ARG A 1 481 ? 26.719 -10.707 -8.929 1.00 90.62 481 ARG A O 1
ATOM 3656 N N . ASP A 1 482 ? 28.808 -11.200 -8.231 1.00 90.81 482 ASP A N 1
ATOM 3657 C CA . ASP A 1 482 ? 29.467 -10.839 -9.485 1.00 90.81 482 ASP A CA 1
ATOM 3658 C C . ASP A 1 482 ? 29.093 -11.811 -10.605 1.00 90.81 482 ASP A C 1
ATOM 3660 O O . ASP A 1 482 ? 28.950 -13.019 -10.398 1.00 90.81 482 ASP A O 1
ATOM 3664 N N . LEU A 1 483 ? 28.932 -11.270 -11.811 1.00 91.38 483 LEU A N 1
ATOM 3665 C CA . LEU A 1 483 ? 28.669 -12.066 -13.001 1.00 91.38 483 LEU A CA 1
ATOM 3666 C C . LEU A 1 483 ? 29.986 -12.511 -13.636 1.00 91.38 483 LEU A C 1
ATOM 3668 O O . LEU A 1 483 ? 30.949 -11.746 -13.695 1.00 91.38 483 LEU A O 1
ATOM 3672 N N . ARG A 1 484 ? 30.004 -13.730 -14.183 1.00 92.44 484 ARG A N 1
ATOM 3673 C CA . ARG A 1 484 ? 31.108 -14.193 -15.032 1.00 92.44 484 ARG A CA 1
ATOM 3674 C C . ARG A 1 484 ? 31.296 -13.282 -16.251 1.00 92.44 484 ARG A C 1
ATOM 3676 O O . ARG A 1 484 ? 30.365 -12.614 -16.698 1.00 92.44 484 ARG A O 1
ATOM 3683 N N . SER A 1 485 ? 32.485 -13.335 -16.847 1.00 95.44 485 SER A N 1
ATOM 3684 C CA . SER A 1 485 ? 32.703 -12.743 -18.168 1.00 95.44 485 SER A CA 1
ATOM 3685 C C . SER A 1 485 ? 31.806 -13.426 -19.209 1.00 95.44 485 SER A C 1
ATOM 3687 O O . SER A 1 485 ? 31.662 -14.656 -19.219 1.00 95.44 485 SER A O 1
ATOM 3689 N N . LEU A 1 486 ? 31.182 -12.606 -20.051 1.00 96.50 486 LEU A N 1
ATOM 3690 C CA . LEU A 1 486 ? 30.310 -13.018 -21.145 1.00 96.50 486 LEU A CA 1
ATOM 3691 C C . LEU A 1 486 ? 30.973 -12.673 -22.487 1.00 96.50 486 LEU A C 1
ATOM 3693 O O . LEU A 1 486 ? 31.743 -11.708 -22.538 1.00 96.50 486 LEU A O 1
ATOM 3697 N N . PRO A 1 487 ? 30.700 -13.440 -23.557 1.00 96.00 487 PRO A N 1
ATOM 3698 C CA . PRO A 1 487 ? 31.180 -13.111 -24.897 1.00 96.00 487 PRO A CA 1
ATOM 3699 C C . PRO A 1 487 ? 30.644 -11.755 -25.378 1.00 96.00 487 PRO A C 1
ATOM 3701 O O . PRO A 1 487 ? 29.584 -11.296 -24.947 1.00 96.00 487 PRO A O 1
ATOM 3704 N N . ASP A 1 488 ? 31.384 -11.116 -26.288 1.00 94.94 488 ASP A N 1
ATOM 3705 C CA . ASP A 1 488 ? 30.917 -9.903 -26.962 1.00 94.94 488 ASP A CA 1
ATOM 3706 C C . ASP A 1 488 ? 29.758 -10.274 -27.907 1.00 94.94 488 ASP A C 1
ATOM 3708 O O . ASP A 1 488 ? 29.938 -11.128 -28.778 1.00 94.94 488 ASP A O 1
ATOM 3712 N N . PRO A 1 489 ? 28.557 -9.689 -27.745 1.00 95.75 489 PRO A N 1
ATOM 3713 C CA . PRO A 1 489 ? 27.419 -10.014 -28.597 1.00 95.75 489 PRO A CA 1
ATOM 3714 C C . PRO A 1 489 ? 27.472 -9.333 -29.971 1.00 95.75 489 PRO A C 1
ATOM 3716 O O . PRO A 1 489 ? 26.551 -9.514 -30.771 1.00 95.75 489 PRO A O 1
ATOM 3719 N N . TYR A 1 490 ? 28.489 -8.512 -30.238 1.00 96.56 490 TYR A N 1
ATOM 3720 C CA . TYR A 1 490 ? 28.644 -7.813 -31.506 1.00 96.56 490 TYR A CA 1
ATOM 3721 C C . TYR A 1 490 ? 29.678 -8.495 -32.414 1.00 96.56 490 TYR A C 1
ATOM 3723 O O . TYR A 1 490 ? 30.635 -9.095 -31.925 1.00 96.56 490 TYR A O 1
ATOM 3731 N N . PRO A 1 491 ? 29.527 -8.381 -33.748 1.00 92.69 491 PRO A N 1
ATOM 3732 C CA . PRO A 1 491 ? 30.529 -8.869 -34.689 1.00 92.69 491 PRO A CA 1
ATOM 3733 C C . PRO A 1 491 ? 31.910 -8.243 -34.462 1.00 92.69 491 PRO A C 1
ATOM 3735 O O . PRO A 1 491 ? 32.027 -7.081 -34.054 1.00 92.69 491 PRO A O 1
ATOM 3738 N N . GLU A 1 492 ? 32.958 -8.990 -34.809 1.00 93.31 492 GLU A N 1
ATOM 3739 C CA . GLU A 1 492 ? 34.331 -8.483 -34.846 1.00 93.31 492 GLU A CA 1
ATOM 3740 C C . GLU A 1 492 ? 34.421 -7.214 -35.717 1.00 93.31 492 GLU A C 1
ATOM 3742 O O . GLU A 1 492 ? 33.760 -7.107 -36.751 1.00 93.31 492 GLU A O 1
ATOM 3747 N N . GLY A 1 493 ? 35.201 -6.219 -35.284 1.00 93.00 493 GLY A N 1
ATOM 3748 C CA . GLY A 1 493 ? 35.305 -4.922 -35.964 1.00 93.00 493 GLY A CA 1
ATOM 3749 C C . GLY A 1 493 ? 34.322 -3.851 -35.469 1.00 93.00 493 GLY A C 1
ATOM 3750 O O . GLY A 1 493 ? 34.468 -2.674 -35.807 1.00 93.00 493 GLY A O 1
ATOM 3751 N N . THR A 1 494 ? 33.319 -4.215 -34.655 1.00 95.50 494 THR A N 1
ATOM 3752 C CA . THR A 1 494 ? 32.317 -3.251 -34.156 1.00 95.50 494 THR A CA 1
ATOM 3753 C C . THR A 1 494 ? 32.958 -2.145 -33.319 1.00 95.50 494 THR A C 1
ATOM 3755 O O . THR A 1 494 ? 32.612 -0.971 -33.455 1.00 95.50 494 THR A O 1
ATOM 3758 N N . ARG A 1 495 ? 33.929 -2.493 -32.470 1.00 92.81 495 ARG A N 1
ATOM 3759 C CA . ARG A 1 495 ? 34.606 -1.530 -31.595 1.00 92.81 495 ARG A CA 1
ATOM 3760 C C . ARG A 1 495 ? 35.419 -0.515 -32.397 1.00 92.81 495 ARG A C 1
ATOM 3762 O O . ARG A 1 495 ? 35.404 0.674 -32.081 1.00 92.81 495 ARG A O 1
ATOM 3769 N N . GLU A 1 496 ? 36.103 -0.971 -33.438 1.00 94.50 496 GLU A N 1
ATOM 3770 C CA . GLU A 1 496 ? 36.872 -0.146 -34.364 1.00 94.50 496 GLU A CA 1
ATOM 3771 C C . GLU A 1 496 ? 35.948 0.813 -35.123 1.00 94.50 496 GLU A C 1
ATOM 3773 O O . GLU A 1 496 ? 36.265 1.997 -35.248 1.00 94.50 496 GLU A O 1
ATOM 3778 N N . ALA A 1 497 ? 34.774 0.336 -35.552 1.00 93.19 497 ALA A N 1
ATOM 3779 C CA . ALA A 1 497 ? 33.759 1.161 -36.201 1.00 93.19 497 ALA A CA 1
ATOM 3780 C C . ALA A 1 497 ? 33.213 2.257 -35.268 1.00 93.19 497 ALA A C 1
ATOM 3782 O O . ALA A 1 497 ? 33.129 3.419 -35.666 1.00 93.19 497 ALA A O 1
ATOM 3783 N N . VAL A 1 498 ? 32.922 1.929 -34.002 1.00 94.81 498 VAL A N 1
ATOM 3784 C CA . VAL A 1 498 ? 32.502 2.920 -32.992 1.00 94.81 498 VAL A CA 1
ATOM 3785 C C . VAL A 1 498 ? 33.595 3.965 -32.764 1.00 94.81 498 VAL A C 1
ATOM 3787 O O . VAL A 1 498 ? 33.313 5.161 -32.723 1.00 94.81 498 VAL A O 1
ATOM 3790 N N . GLN A 1 499 ? 34.858 3.542 -32.663 1.00 93.44 499 GLN A N 1
ATOM 3791 C CA . GLN A 1 499 ? 35.985 4.465 -32.510 1.00 93.44 499 GLN A CA 1
ATOM 3792 C C . GLN A 1 499 ? 36.181 5.365 -33.732 1.00 93.44 499 GLN A C 1
ATOM 3794 O O . GLN A 1 499 ? 36.555 6.528 -33.572 1.00 93.44 499 GLN A O 1
ATOM 3799 N N . ALA A 1 500 ? 35.956 4.850 -34.942 1.00 93.81 500 ALA A N 1
ATOM 3800 C CA . ALA A 1 500 ? 36.007 5.641 -36.164 1.00 93.81 500 ALA A CA 1
ATOM 3801 C C . ALA A 1 500 ? 34.902 6.708 -36.170 1.00 93.81 500 ALA A C 1
ATOM 3803 O O . ALA A 1 500 ? 35.216 7.891 -36.282 1.00 93.81 500 ALA A O 1
ATOM 3804 N N . ALA A 1 501 ? 33.650 6.322 -35.909 1.00 93.38 501 ALA A N 1
ATOM 3805 C CA . ALA A 1 501 ? 32.523 7.254 -35.817 1.00 93.38 501 ALA A CA 1
ATOM 3806 C C . ALA A 1 501 ? 32.733 8.320 -34.724 1.00 93.38 501 ALA A C 1
ATOM 3808 O O . ALA A 1 501 ? 32.491 9.509 -34.926 1.00 93.38 501 ALA A O 1
ATOM 3809 N N . MET A 1 502 ? 33.274 7.925 -33.568 1.00 93.25 502 MET A N 1
ATOM 3810 C CA . MET A 1 502 ? 33.607 8.855 -32.488 1.00 93.25 502 MET A CA 1
ATOM 3811 C C . MET A 1 502 ? 34.673 9.885 -32.898 1.00 93.25 502 MET A C 1
ATOM 3813 O O . MET A 1 502 ? 34.662 11.007 -32.390 1.00 93.25 502 MET A O 1
ATOM 3817 N N . LYS A 1 503 ? 35.602 9.546 -33.802 1.00 92.56 503 LYS A N 1
ATOM 3818 C CA . LYS A 1 503 ? 36.618 10.491 -34.301 1.00 92.56 503 LYS A CA 1
ATOM 3819 C C . LYS A 1 503 ? 36.031 11.539 -35.245 1.00 92.56 503 LYS A C 1
ATOM 3821 O O . LYS A 1 503 ? 36.544 12.654 -35.256 1.00 92.56 503 LYS A O 1
ATOM 3826 N N . GLU A 1 504 ? 34.975 11.204 -35.983 1.00 93.44 504 GLU A N 1
ATOM 3827 C CA . GLU A 1 504 ? 34.310 12.111 -36.932 1.00 93.44 504 GLU A CA 1
ATOM 3828 C C . GLU A 1 504 ? 33.486 13.203 -36.241 1.00 93.44 504 GLU A C 1
ATOM 3830 O O . GLU A 1 504 ? 33.330 14.300 -36.775 1.00 93.44 504 GLU A O 1
ATOM 3835 N N . LEU A 1 505 ? 32.998 12.940 -35.026 1.00 91.62 505 LEU A N 1
ATOM 3836 C CA . LEU A 1 505 ? 32.291 13.938 -34.229 1.00 91.62 505 LEU A CA 1
ATOM 3837 C C . LEU A 1 505 ? 33.185 15.151 -33.900 1.00 91.62 505 LEU A C 1
ATOM 3839 O O . LEU A 1 505 ? 34.400 15.031 -33.702 1.00 91.62 505 LEU A O 1
ATOM 3843 N N . ALA A 1 506 ? 32.578 16.327 -33.730 1.00 92.44 506 ALA A N 1
ATOM 3844 C CA . ALA A 1 506 ? 33.291 17.518 -33.267 1.00 92.44 506 ALA A CA 1
ATOM 3845 C C . ALA A 1 506 ? 33.887 17.299 -31.856 1.00 92.44 506 ALA A C 1
ATOM 3847 O O . ALA A 1 506 ? 33.279 16.612 -31.036 1.00 92.44 506 ALA A O 1
ATOM 3848 N N . PRO A 1 507 ? 35.061 17.865 -31.509 1.00 89.19 507 PRO A N 1
ATOM 3849 C CA . PRO A 1 507 ? 35.662 17.688 -30.181 1.00 89.19 507 PRO A CA 1
ATOM 3850 C C . PRO A 1 507 ? 34.754 18.062 -29.001 1.00 89.19 507 PRO A C 1
ATOM 3852 O O . PRO A 1 507 ? 34.838 17.426 -27.958 1.00 89.19 507 PRO A O 1
ATOM 3855 N N . SER A 1 508 ? 33.880 19.057 -29.172 1.00 91.44 508 SER A N 1
ATOM 3856 C CA . SER A 1 508 ? 32.915 19.513 -28.162 1.00 91.44 508 SER A CA 1
ATOM 3857 C C . SER A 1 508 ? 31.590 18.744 -28.171 1.00 91.44 508 SER A C 1
ATOM 3859 O O . SER A 1 508 ? 30.663 19.122 -27.458 1.00 91.44 508 SER A O 1
ATOM 3861 N N . ASP A 1 509 ? 31.455 17.715 -29.008 1.00 89.69 509 ASP A N 1
ATOM 3862 C CA . ASP A 1 509 ? 30.226 16.941 -29.108 1.00 89.69 509 ASP A CA 1
ATOM 3863 C C . ASP A 1 509 ? 30.059 16.037 -27.884 1.00 89.69 509 ASP A C 1
ATOM 3865 O O . ASP A 1 509 ? 30.863 15.136 -27.635 1.00 89.69 509 ASP A O 1
ATOM 3869 N N . TRP A 1 510 ? 28.995 16.274 -27.122 1.00 86.81 510 TRP A N 1
ATOM 3870 C CA . TRP A 1 510 ? 28.701 15.560 -25.883 1.00 86.81 510 TRP A CA 1
ATOM 3871 C C . TRP A 1 510 ? 28.546 14.042 -26.092 1.00 86.81 510 TRP A C 1
ATOM 3873 O O . TRP A 1 510 ? 28.850 13.272 -25.177 1.00 86.81 510 TRP A O 1
ATOM 3883 N N . ARG A 1 511 ? 28.159 13.598 -27.300 1.00 87.31 511 ARG A N 1
ATOM 3884 C CA . ARG A 1 511 ? 28.012 12.174 -27.648 1.00 87.31 511 ARG A CA 1
ATOM 3885 C C . ARG A 1 511 ? 29.335 11.417 -27.564 1.00 87.31 511 ARG A C 1
ATOM 3887 O O . ARG A 1 511 ? 29.325 10.229 -27.257 1.00 87.31 511 ARG A O 1
ATOM 3894 N N . LYS A 1 512 ? 30.485 12.090 -27.731 1.00 86.94 512 LYS A N 1
ATOM 3895 C CA . LYS A 1 512 ? 31.814 11.469 -27.564 1.00 86.94 512 LYS A CA 1
ATOM 3896 C C . LYS A 1 512 ? 32.017 10.840 -26.187 1.00 86.94 512 LYS A C 1
ATOM 3898 O O . LYS A 1 512 ? 32.777 9.887 -26.069 1.00 86.94 512 LYS A O 1
ATOM 3903 N N . ASN A 1 513 ? 31.341 11.344 -25.156 1.00 84.38 513 ASN A N 1
ATOM 3904 C CA . ASN A 1 513 ? 31.515 10.857 -23.788 1.00 84.38 513 ASN A CA 1
ATOM 3905 C C . ASN A 1 513 ? 30.791 9.527 -23.522 1.00 84.38 513 ASN A C 1
ATOM 3907 O O . ASN A 1 513 ? 31.046 8.900 -22.497 1.00 84.38 513 ASN A O 1
ATOM 3911 N N . ASN A 1 514 ? 29.872 9.110 -24.400 1.00 85.88 514 ASN A N 1
ATOM 3912 C CA . ASN A 1 514 ? 28.995 7.963 -24.156 1.00 85.88 514 ASN A CA 1
ATOM 3913 C C . ASN A 1 514 ? 28.511 7.295 -25.461 1.00 85.88 514 ASN A C 1
ATOM 3915 O O . ASN A 1 514 ? 27.400 6.771 -25.494 1.00 85.88 514 ASN A O 1
ATOM 3919 N N . LEU A 1 515 ? 29.302 7.327 -26.542 1.00 93.62 515 LEU A N 1
ATOM 3920 C CA . LEU A 1 515 ? 28.959 6.624 -27.784 1.00 93.62 515 LEU A CA 1
ATOM 3921 C C . LEU A 1 515 ? 29.149 5.110 -27.595 1.00 93.62 515 LEU A C 1
ATOM 3923 O O . LEU A 1 515 ? 30.210 4.651 -27.172 1.00 93.62 515 LEU A O 1
ATOM 3927 N N . ARG A 1 516 ? 28.106 4.341 -27.896 1.00 94.88 516 ARG A N 1
ATOM 3928 C CA . ARG A 1 516 ? 27.979 2.901 -27.650 1.00 94.88 516 ARG A CA 1
ATOM 3929 C C . ARG A 1 516 ? 27.994 2.122 -28.967 1.00 94.88 516 ARG A C 1
ATOM 3931 O O . ARG A 1 516 ? 27.832 2.690 -30.049 1.00 94.88 516 ARG A O 1
ATOM 3938 N N . ASN A 1 517 ? 28.148 0.802 -28.845 1.00 96.38 517 ASN A N 1
ATOM 3939 C CA . ASN A 1 517 ? 27.932 -0.171 -29.923 1.00 96.38 517 ASN A CA 1
ATOM 3940 C C . ASN A 1 517 ? 26.537 -0.005 -30.566 1.00 96.38 517 ASN A C 1
ATOM 3942 O O . ASN A 1 517 ? 25.721 0.743 -30.031 1.00 96.38 517 ASN A O 1
ATOM 3946 N N . PRO A 1 518 ? 26.239 -0.663 -31.700 1.00 97.25 518 PRO A N 1
ATOM 3947 C CA . PRO A 1 518 ? 24.938 -0.550 -32.354 1.00 97.25 518 PRO A CA 1
ATOM 3948 C C . PRO A 1 518 ? 23.738 -0.820 -31.433 1.00 97.25 518 PRO A C 1
ATOM 3950 O O . PRO A 1 518 ? 23.808 -1.609 -30.494 1.00 97.25 518 PRO A O 1
ATOM 3953 N N . SER A 1 519 ? 22.615 -0.173 -31.728 1.00 97.00 519 SER A N 1
ATOM 3954 C CA . SER A 1 519 ? 21.359 -0.233 -30.976 1.00 97.00 519 SER A CA 1
ATOM 3955 C C . SER A 1 519 ? 20.692 -1.608 -30.989 1.00 97.00 519 SER A C 1
ATOM 3957 O O . SER A 1 519 ? 19.867 -1.892 -30.121 1.00 97.00 519 SER A O 1
ATOM 3959 N N . THR A 1 520 ? 21.066 -2.470 -31.937 1.00 97.69 520 THR A N 1
ATOM 3960 C CA . THR A 1 520 ? 20.521 -3.818 -32.116 1.00 97.69 520 THR A CA 1
ATOM 3961 C C . THR A 1 520 ? 21.617 -4.840 -32.405 1.00 97.69 520 THR A C 1
ATOM 3963 O O . THR A 1 520 ? 22.532 -4.539 -33.173 1.00 97.69 520 THR A O 1
ATOM 3966 N N . ALA A 1 521 ? 21.475 -6.067 -31.897 1.00 97.69 521 ALA A N 1
ATOM 3967 C CA . ALA A 1 521 ? 22.260 -7.218 -32.349 1.00 97.69 521 ALA A CA 1
ATOM 3968 C C . ALA A 1 521 ? 21.499 -8.545 -32.174 1.00 97.69 521 ALA A C 1
ATOM 3970 O O . ALA A 1 521 ? 20.778 -8.741 -31.192 1.00 97.69 521 ALA A O 1
ATOM 3971 N N . ALA A 1 522 ? 21.713 -9.464 -33.120 1.00 98.00 522 ALA A N 1
ATOM 3972 C CA . ALA A 1 522 ? 21.127 -10.805 -33.157 1.00 98.00 522 ALA A CA 1
ATOM 3973 C C . ALA A 1 522 ? 22.222 -11.892 -33.132 1.00 98.00 522 ALA A C 1
ATOM 3975 O O . ALA A 1 522 ? 22.392 -12.607 -34.122 1.00 98.00 522 ALA A O 1
ATOM 3976 N N . PRO A 1 523 ? 23.026 -11.982 -32.056 1.00 97.94 523 PRO A N 1
ATOM 3977 C CA . PRO A 1 523 ? 24.120 -12.943 -31.989 1.00 97.94 523 PRO A CA 1
ATOM 3978 C C . PRO A 1 523 ? 23.611 -14.386 -31.962 1.00 97.94 523 PRO A C 1
ATOM 3980 O O . PRO A 1 523 ? 22.604 -14.688 -31.319 1.00 97.94 523 PRO A O 1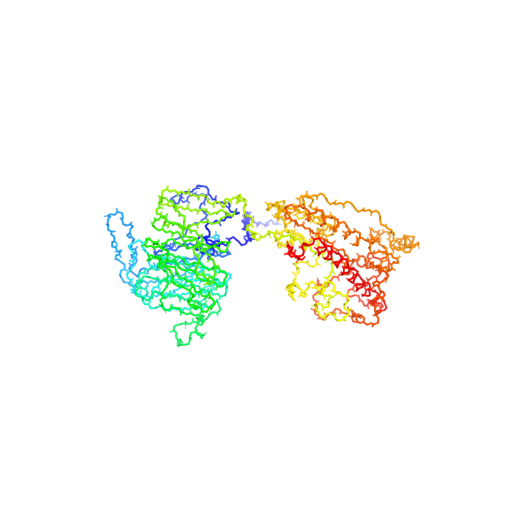
ATOM 3983 N N . ASP A 1 524 ? 24.339 -15.291 -32.610 1.00 97.31 524 ASP A N 1
ATOM 3984 C CA . ASP A 1 524 ? 24.129 -16.735 -32.482 1.00 97.31 524 ASP A CA 1
ATOM 3985 C C . ASP A 1 524 ? 24.828 -17.251 -31.213 1.00 97.31 524 ASP A C 1
ATOM 3987 O O . ASP A 1 524 ? 25.897 -17.854 -31.258 1.00 97.31 524 ASP A O 1
ATOM 3991 N N . LEU A 1 525 ? 24.261 -16.886 -30.062 1.00 97.62 525 LEU A N 1
ATOM 3992 C CA . LEU A 1 525 ? 24.747 -17.227 -28.725 1.00 97.62 525 LEU A CA 1
ATOM 3993 C C . LEU A 1 525 ? 23.645 -17.928 -27.930 1.00 97.62 525 LEU A C 1
ATOM 3995 O O . LEU A 1 525 ? 22.453 -17.711 -28.168 1.00 97.62 525 LEU A O 1
ATOM 3999 N N . ALA A 1 526 ? 24.027 -18.743 -26.952 1.00 98.25 526 ALA A N 1
ATOM 4000 C CA . ALA A 1 526 ? 23.073 -19.315 -26.013 1.00 98.25 526 ALA A CA 1
ATOM 4001 C C . ALA A 1 526 ? 22.473 -18.231 -25.098 1.00 98.25 526 ALA A C 1
ATOM 4003 O O . ALA A 1 526 ? 23.056 -17.170 -24.875 1.00 98.25 526 ALA A O 1
ATOM 4004 N N . ASP A 1 527 ? 21.306 -18.513 -24.512 1.00 98.25 527 ASP A N 1
ATOM 4005 C CA . ASP A 1 527 ? 20.605 -17.561 -23.635 1.00 98.25 527 ASP A CA 1
ATOM 4006 C C . ASP A 1 527 ? 21.494 -17.074 -22.487 1.00 98.25 527 ASP A C 1
ATOM 4008 O O . ASP A 1 527 ? 21.582 -15.879 -22.214 1.00 98.25 527 ASP A O 1
ATOM 4012 N N . ASN A 1 528 ? 22.202 -17.999 -21.838 1.00 97.56 528 ASN A N 1
ATOM 4013 C CA . ASN A 1 528 ? 23.057 -17.705 -20.696 1.00 97.56 528 ASN A CA 1
ATOM 4014 C C . ASN A 1 528 ? 24.449 -17.175 -21.061 1.00 97.56 528 ASN A C 1
ATOM 4016 O O . ASN A 1 528 ? 25.281 -16.970 -20.175 1.00 97.56 528 ASN A O 1
ATOM 4020 N N . GLU A 1 529 ? 24.717 -16.944 -22.344 1.00 97.88 529 GLU A N 1
ATOM 4021 C CA . GLU A 1 529 ? 25.878 -16.191 -22.820 1.00 97.88 529 GLU A CA 1
ATOM 4022 C C . GLU A 1 529 ? 25.577 -14.695 -22.949 1.00 97.88 529 GLU A C 1
ATOM 4024 O O . GLU A 1 529 ? 26.488 -13.898 -23.154 1.00 97.88 529 GLU A O 1
ATOM 4029 N N . LEU A 1 530 ? 24.320 -14.295 -22.740 1.00 97.62 530 LEU A N 1
ATOM 4030 C CA . LEU A 1 530 ? 23.917 -12.908 -22.572 1.00 97.62 530 LEU A CA 1
ATOM 4031 C C . LEU A 1 530 ? 23.506 -12.621 -21.126 1.00 97.62 530 LEU A C 1
ATOM 4033 O O . LEU A 1 530 ? 23.187 -13.514 -20.342 1.00 97.62 530 LEU A O 1
ATOM 4037 N N . LEU A 1 531 ? 23.510 -11.332 -20.780 1.00 95.81 531 LEU A N 1
ATOM 4038 C CA . LEU A 1 531 ? 23.376 -10.842 -19.408 1.00 95.81 531 LEU A CA 1
ATOM 4039 C C . LEU A 1 531 ? 22.157 -11.404 -18.663 1.00 95.81 531 LEU A C 1
ATOM 4041 O O . LEU A 1 531 ? 22.310 -11.942 -17.569 1.00 95.81 531 LEU A O 1
ATOM 4045 N N . ASP A 1 532 ? 20.967 -11.299 -19.252 1.00 97.94 532 ASP A N 1
ATOM 4046 C CA . ASP A 1 532 ? 19.717 -11.705 -18.600 1.00 97.94 532 ASP A CA 1
ATOM 4047 C C . ASP A 1 532 ? 19.614 -13.223 -18.381 1.00 97.94 532 ASP A C 1
ATOM 4049 O O . ASP A 1 532 ? 19.193 -13.664 -17.311 1.00 97.94 532 ASP A O 1
ATOM 4053 N N . GLY A 1 533 ? 20.060 -14.042 -19.335 1.00 98.31 533 GLY A N 1
ATOM 4054 C CA . GLY A 1 533 ? 20.086 -15.492 -19.191 1.00 98.31 533 GLY A CA 1
ATOM 4055 C C . GLY A 1 533 ? 21.146 -15.944 -18.193 1.00 98.31 533 GLY A C 1
ATOM 4056 O O . GLY A 1 533 ? 20.875 -16.824 -17.382 1.00 98.31 533 GLY A O 1
ATOM 4057 N N . ALA A 1 534 ? 22.314 -15.295 -18.171 1.00 98.19 534 ALA A N 1
ATOM 4058 C CA . ALA A 1 534 ? 23.359 -15.579 -17.190 1.00 98.19 534 ALA A CA 1
ATOM 4059 C C . ALA A 1 534 ? 22.925 -15.199 -15.762 1.00 98.19 534 ALA A C 1
ATOM 4061 O O . ALA A 1 534 ? 23.216 -15.914 -14.807 1.00 98.19 534 ALA A O 1
ATOM 4062 N N . ARG A 1 535 ? 22.188 -14.091 -15.603 1.00 97.44 535 ARG A N 1
ATOM 4063 C CA . ARG A 1 535 ? 21.578 -13.708 -14.319 1.00 97.44 535 ARG A CA 1
ATOM 4064 C C . ARG A 1 535 ? 20.440 -14.641 -13.915 1.00 97.44 535 ARG A C 1
ATOM 4066 O O . ARG A 1 535 ? 20.292 -14.911 -12.730 1.00 97.44 535 ARG A O 1
ATOM 4073 N N . THR A 1 536 ? 19.697 -15.175 -14.882 1.00 98.56 536 THR A N 1
ATOM 4074 C CA . THR A 1 536 ? 18.675 -16.201 -14.630 1.00 98.56 536 THR A CA 1
ATOM 4075 C C . THR A 1 536 ? 19.297 -17.478 -14.075 1.00 98.56 536 THR A C 1
ATOM 4077 O O . THR A 1 536 ? 18.761 -18.027 -13.120 1.00 98.56 536 THR A O 1
ATOM 4080 N N . ASP A 1 537 ? 20.458 -17.912 -14.582 1.00 98.50 537 ASP A N 1
ATOM 4081 C CA . ASP A 1 537 ? 21.186 -19.064 -14.021 1.00 98.50 537 ASP A CA 1
ATOM 4082 C C . ASP A 1 537 ? 21.506 -18.841 -12.535 1.00 98.50 537 ASP A C 1
ATOM 4084 O O . ASP A 1 537 ? 21.212 -19.692 -11.698 1.00 98.50 537 ASP A O 1
ATOM 4088 N N . MET A 1 538 ? 22.030 -17.662 -12.190 1.00 97.75 538 MET A N 1
ATOM 4089 C CA . MET A 1 538 ? 22.359 -17.312 -10.803 1.00 97.75 538 MET A CA 1
ATOM 4090 C C . MET A 1 538 ? 21.116 -17.199 -9.909 1.00 97.75 538 MET A C 1
ATOM 4092 O O . MET A 1 538 ? 21.153 -17.622 -8.753 1.00 97.75 538 MET A O 1
ATOM 4096 N N . ALA A 1 539 ? 20.013 -16.657 -10.433 1.00 97.94 539 ALA A N 1
ATOM 4097 C CA . ALA A 1 539 ? 18.739 -16.595 -9.725 1.00 97.94 539 ALA A CA 1
ATOM 4098 C C . ALA A 1 539 ? 18.171 -17.997 -9.465 1.00 97.94 539 ALA A C 1
ATOM 4100 O O . ALA A 1 539 ? 17.706 -18.262 -8.363 1.00 97.94 539 ALA A O 1
ATOM 4101 N N . ILE A 1 540 ? 18.270 -18.914 -10.432 1.00 98.56 540 ILE A N 1
ATOM 4102 C CA . ILE A 1 540 ? 17.879 -20.320 -10.265 1.00 98.56 540 ILE A CA 1
ATOM 4103 C C . ILE A 1 540 ? 18.763 -21.006 -9.215 1.00 98.56 540 ILE A C 1
ATOM 4105 O O . ILE A 1 540 ? 18.251 -21.734 -8.369 1.00 98.56 540 ILE A O 1
ATOM 4109 N N . GLU A 1 541 ? 20.077 -20.773 -9.221 1.00 98.00 541 GLU A N 1
ATOM 4110 C CA . GLU A 1 541 ? 20.975 -21.298 -8.183 1.00 98.00 541 GLU A CA 1
ATOM 4111 C C . GLU A 1 541 ? 20.559 -20.843 -6.778 1.00 98.00 541 GLU A C 1
ATOM 4113 O O . GLU A 1 541 ? 20.491 -21.665 -5.860 1.00 98.00 541 GLU A O 1
ATOM 4118 N N . ASP A 1 542 ? 20.255 -19.554 -6.608 1.00 97.31 542 ASP A N 1
ATOM 4119 C CA . ASP A 1 542 ? 19.821 -19.019 -5.319 1.00 97.31 542 ASP A CA 1
ATOM 4120 C C . ASP A 1 542 ? 18.417 -19.488 -4.943 1.00 97.31 542 ASP A C 1
ATOM 4122 O O . ASP A 1 542 ? 18.213 -19.867 -3.797 1.00 97.31 542 ASP A O 1
ATOM 4126 N N . LEU A 1 543 ? 17.485 -19.587 -5.890 1.00 97.56 543 LEU A N 1
ATOM 4127 C CA . LEU A 1 543 ? 16.162 -20.175 -5.672 1.00 97.56 543 LEU A CA 1
ATOM 4128 C C . LEU A 1 543 ? 16.278 -21.609 -5.137 1.00 97.56 543 LEU A C 1
ATOM 4130 O O . LEU A 1 543 ? 15.675 -21.937 -4.118 1.00 97.56 543 LEU A O 1
ATOM 4134 N N . ARG A 1 544 ? 17.118 -22.445 -5.759 1.00 97.94 544 ARG A N 1
ATOM 4135 C CA . ARG A 1 544 ? 17.365 -23.833 -5.327 1.00 97.94 544 ARG A CA 1
ATOM 4136 C C . ARG A 1 544 ? 18.055 -23.918 -3.970 1.00 97.94 544 ARG A C 1
ATOM 4138 O O . ARG A 1 544 ? 17.838 -24.857 -3.206 1.00 97.94 544 ARG A O 1
ATOM 4145 N N . ARG A 1 545 ? 18.946 -22.973 -3.668 1.00 96.94 545 ARG A N 1
ATOM 4146 C CA . ARG A 1 545 ? 19.638 -22.901 -2.375 1.00 96.94 545 ARG A CA 1
ATOM 4147 C C . ARG A 1 545 ? 18.689 -22.460 -1.262 1.00 96.94 545 ARG A C 1
ATOM 4149 O O . ARG A 1 545 ? 18.691 -23.076 -0.200 1.00 96.94 545 ARG A O 1
ATOM 4156 N N . LEU A 1 546 ? 17.903 -21.417 -1.506 1.00 95.62 546 LEU A N 1
ATOM 4157 C CA . LEU A 1 546 ? 16.961 -20.829 -0.555 1.00 95.62 546 LEU A CA 1
ATOM 4158 C C . LEU A 1 546 ? 15.758 -21.745 -0.321 1.00 95.62 546 LEU A C 1
ATOM 4160 O O . LEU A 1 546 ? 15.336 -21.899 0.816 1.00 95.62 546 LEU A O 1
ATOM 4164 N N . GLY A 1 547 ? 15.287 -22.454 -1.350 1.00 92.56 547 GLY A N 1
ATOM 4165 C CA . GLY A 1 547 ? 14.217 -23.452 -1.236 1.00 92.56 547 GLY A CA 1
ATOM 4166 C C . GLY A 1 547 ? 14.519 -24.624 -0.296 1.00 92.56 547 GLY A C 1
ATOM 4167 O O . GLY A 1 547 ? 13.606 -25.328 0.123 1.00 92.56 547 GLY A O 1
ATOM 4168 N N . LYS A 1 548 ? 15.793 -24.834 0.064 1.00 93.25 548 LYS A N 1
ATOM 4169 C CA . LYS A 1 548 ? 16.229 -25.855 1.033 1.00 93.25 548 LYS A CA 1
ATOM 4170 C C . LYS A 1 548 ? 16.263 -25.343 2.475 1.00 93.25 548 LYS A C 1
ATOM 4172 O O . LYS A 1 548 ? 16.542 -26.130 3.380 1.00 93.25 548 LYS A O 1
ATOM 4177 N N . GLN A 1 549 ? 16.057 -24.046 2.688 1.00 88.88 549 GLN A N 1
ATOM 4178 C CA . GLN A 1 549 ? 16.065 -23.420 4.009 1.00 88.88 549 GLN A CA 1
ATOM 4179 C C . GLN A 1 549 ? 14.680 -23.503 4.660 1.00 88.88 549 GLN A C 1
ATOM 4181 O O . GLN A 1 549 ? 13.675 -23.767 4.003 1.00 88.88 549 GLN A O 1
ATOM 4186 N N . SER A 1 550 ? 14.636 -23.314 5.979 1.00 85.56 550 SER A N 1
ATOM 4187 C CA . SER A 1 550 ? 13.379 -23.244 6.735 1.00 85.56 550 SER A CA 1
ATOM 4188 C C . SER A 1 550 ? 12.733 -21.860 6.682 1.00 85.56 550 SER A C 1
ATOM 4190 O O . SER A 1 550 ? 11.520 -21.732 6.838 1.00 85.56 550 SER A O 1
ATOM 4192 N N . GLU A 1 551 ? 13.557 -20.834 6.511 1.00 88.12 551 GLU A N 1
ATOM 4193 C CA . GLU A 1 551 ? 13.195 -19.431 6.447 1.00 88.12 551 GLU A CA 1
ATOM 4194 C C . GLU A 1 551 ? 12.624 -19.092 5.063 1.00 88.12 551 GLU A C 1
ATOM 4196 O O . GLU A 1 551 ? 13.156 -19.559 4.052 1.00 88.12 551 GLU A O 1
ATOM 4201 N N . PRO A 1 552 ? 11.570 -18.259 4.978 1.00 95.31 552 PRO A N 1
ATOM 4202 C CA . PRO A 1 552 ? 11.065 -17.813 3.689 1.00 95.31 552 PRO A CA 1
ATOM 4203 C C . PRO A 1 552 ? 12.080 -16.888 3.005 1.00 95.31 552 PRO A C 1
ATOM 4205 O O . PRO A 1 552 ? 12.896 -16.231 3.658 1.00 95.31 552 PRO A O 1
ATOM 4208 N N . PHE A 1 553 ? 12.019 -16.788 1.680 1.00 97.25 553 PHE A N 1
ATOM 4209 C CA . PHE A 1 553 ? 12.913 -15.908 0.925 1.00 97.25 553 PHE A CA 1
ATOM 4210 C C . PHE A 1 553 ? 12.183 -14.813 0.152 1.00 97.25 553 PHE A C 1
ATOM 4212 O O . PHE A 1 553 ? 11.030 -14.965 -0.240 1.00 97.25 553 PHE A O 1
ATOM 4219 N N . PHE A 1 554 ? 12.886 -13.706 -0.077 1.00 98.06 554 PHE A N 1
ATOM 4220 C CA . PHE A 1 554 ? 12.542 -12.668 -1.045 1.00 98.06 554 PHE A CA 1
ATOM 4221 C C . PHE A 1 554 ? 13.628 -12.684 -2.125 1.00 98.06 554 PHE A C 1
ATOM 4223 O O . PHE A 1 554 ? 14.756 -12.259 -1.881 1.00 98.06 554 PHE A O 1
ATOM 4230 N N . LEU A 1 555 ? 13.321 -13.209 -3.307 1.00 98.19 555 LEU A N 1
ATOM 4231 C CA . LEU A 1 555 ? 14.245 -13.246 -4.436 1.00 98.19 555 LEU A CA 1
ATOM 4232 C C . LEU A 1 555 ? 13.784 -12.226 -5.469 1.00 98.19 555 LEU A C 1
ATOM 4234 O O . LEU A 1 555 ? 12.738 -12.400 -6.088 1.00 98.19 555 LEU A O 1
ATOM 4238 N N . ALA A 1 556 ? 14.571 -11.169 -5.663 1.00 98.12 556 ALA A N 1
ATOM 4239 C CA . ALA A 1 556 ? 14.318 -10.182 -6.703 1.00 98.12 556 ALA A CA 1
ATOM 4240 C C . ALA A 1 556 ? 15.159 -10.466 -7.952 1.00 98.12 556 ALA A C 1
ATOM 4242 O O . ALA A 1 556 ? 16.388 -10.532 -7.878 1.00 98.12 556 ALA A O 1
ATOM 4243 N N . MET A 1 557 ? 14.502 -10.587 -9.104 1.00 97.88 557 MET A N 1
ATOM 4244 C CA . MET A 1 557 ? 15.131 -10.745 -10.411 1.00 97.88 557 MET A CA 1
ATOM 4245 C C . MET A 1 557 ? 14.779 -9.559 -11.314 1.00 97.88 557 MET A C 1
ATOM 4247 O O . MET A 1 557 ? 13.636 -9.384 -11.728 1.00 97.88 557 MET A O 1
ATOM 4251 N N . GLY A 1 558 ? 15.779 -8.732 -11.616 1.00 97.56 558 GLY A N 1
ATOM 4252 C CA . GLY A 1 558 ? 15.653 -7.571 -12.491 1.00 97.56 558 GLY A CA 1
ATOM 4253 C C . GLY A 1 558 ? 16.212 -7.822 -13.890 1.00 97.56 558 GLY A C 1
ATOM 4254 O O . GLY A 1 558 ? 17.424 -7.714 -14.089 1.00 97.56 558 GLY A O 1
ATOM 4255 N N . TYR A 1 559 ? 15.352 -8.104 -14.863 1.00 98.12 559 TYR A N 1
ATOM 4256 C CA . TYR A 1 559 ? 15.716 -8.222 -16.276 1.00 98.12 559 TYR A CA 1
ATOM 4257 C C . TYR A 1 559 ? 16.003 -6.853 -16.900 1.00 98.12 559 TYR A C 1
ATOM 4259 O O . TYR A 1 559 ? 15.273 -5.890 -16.659 1.00 98.12 559 TYR A O 1
ATOM 4267 N N . ILE A 1 560 ? 17.073 -6.760 -17.697 1.00 96.81 560 ILE A N 1
ATOM 4268 C CA . ILE A 1 560 ? 17.453 -5.520 -18.388 1.00 96.81 560 ILE A CA 1
ATOM 4269 C C . ILE A 1 560 ? 16.733 -5.390 -19.720 1.00 96.81 560 ILE A C 1
ATOM 4271 O O . ILE A 1 560 ? 16.295 -4.304 -20.071 1.00 96.81 560 ILE A O 1
ATOM 4275 N N . ARG A 1 561 ? 16.614 -6.450 -20.513 1.00 97.62 561 ARG A N 1
ATOM 4276 C CA . ARG A 1 561 ? 15.831 -6.356 -21.748 1.00 97.62 561 ARG A CA 1
ATOM 4277 C C . ARG A 1 561 ? 14.342 -6.148 -21.410 1.00 97.62 561 ARG A C 1
ATOM 4279 O O . ARG A 1 561 ? 13.898 -6.656 -20.387 1.00 97.62 561 ARG A O 1
ATOM 4286 N N . PRO A 1 562 ? 13.570 -5.425 -22.243 1.00 97.69 562 PRO A N 1
ATOM 4287 C CA . PRO A 1 562 ? 13.932 -4.830 -23.532 1.00 97.69 562 PRO A CA 1
ATOM 4288 C C . PRO A 1 562 ? 14.557 -3.416 -23.478 1.00 97.69 562 PRO A C 1
ATOM 4290 O O . PRO A 1 562 ? 14.564 -2.746 -24.511 1.00 97.69 562 PRO A O 1
ATOM 4293 N N . HIS A 1 563 ? 15.129 -2.954 -22.359 1.00 97.25 563 HIS A N 1
ATOM 4294 C CA . HIS A 1 563 ? 15.942 -1.726 -22.348 1.00 97.25 563 HIS A CA 1
ATOM 4295 C C . HIS A 1 563 ? 17.100 -1.814 -23.358 1.00 97.25 563 HIS A C 1
ATOM 4297 O O . HIS A 1 563 ? 17.733 -2.866 -23.541 1.00 97.25 563 HIS A O 1
ATOM 4303 N N . LEU A 1 564 ? 17.415 -0.673 -23.975 1.00 95.38 564 LEU A N 1
ATOM 4304 C CA . LEU A 1 564 ? 18.483 -0.498 -24.959 1.00 95.38 564 LEU A CA 1
ATOM 4305 C C . LEU A 1 564 ? 19.864 -0.983 -24.459 1.00 95.38 564 LEU A C 1
ATOM 4307 O O . LEU A 1 564 ? 20.201 -0.866 -23.280 1.00 95.38 564 LEU A O 1
ATOM 4311 N N . ALA A 1 565 ? 20.755 -1.486 -25.321 1.00 96.56 565 ALA A N 1
ATOM 4312 C CA . ALA A 1 565 ? 20.509 -1.879 -26.716 1.00 96.56 565 ALA A CA 1
ATOM 4313 C C . ALA A 1 565 ? 19.626 -3.133 -26.806 1.00 96.56 565 ALA A C 1
ATOM 4315 O O . ALA A 1 565 ? 19.680 -3.997 -25.931 1.00 96.56 565 ALA A O 1
ATOM 4316 N N . TRP A 1 566 ? 18.891 -3.279 -27.905 1.00 98.25 566 TRP A N 1
ATOM 4317 C CA . TRP A 1 566 ? 18.098 -4.468 -28.205 1.00 98.25 566 TRP A CA 1
ATOM 4318 C C . TRP A 1 566 ? 18.984 -5.605 -28.702 1.00 98.25 566 TRP A C 1
ATOM 4320 O O . TRP A 1 566 ? 19.163 -5.830 -29.898 1.00 98.25 566 TRP A O 1
ATOM 4330 N N . VAL A 1 567 ? 19.582 -6.307 -27.746 1.00 98.25 567 VAL A N 1
ATOM 4331 C CA . VAL A 1 567 ? 20.440 -7.466 -27.987 1.00 98.25 567 VAL A CA 1
ATOM 4332 C C . VAL A 1 567 ? 19.786 -8.695 -27.378 1.00 98.25 567 VAL A C 1
ATOM 4334 O O . VAL A 1 567 ? 19.633 -8.768 -26.155 1.00 98.25 567 VAL A O 1
ATOM 4337 N N . ALA A 1 568 ? 19.426 -9.647 -28.235 1.00 98.50 568 ALA A N 1
ATOM 4338 C CA . ALA A 1 568 ? 18.833 -10.934 -27.882 1.00 98.50 568 ALA A CA 1
ATOM 4339 C C . ALA A 1 568 ? 19.364 -12.027 -28.823 1.00 98.50 568 ALA A C 1
ATOM 4341 O O . ALA A 1 568 ? 19.705 -11.704 -29.964 1.00 98.50 568 ALA A O 1
ATOM 4342 N N . PRO A 1 569 ? 19.420 -13.303 -28.399 1.00 98.69 569 PRO A N 1
ATOM 4343 C CA . PRO A 1 569 ? 19.906 -14.384 -29.249 1.00 98.69 569 PRO A CA 1
ATOM 4344 C C . PRO A 1 569 ? 19.134 -14.484 -30.564 1.00 98.69 569 PRO A C 1
ATOM 4346 O O . PRO A 1 569 ? 17.915 -14.289 -30.589 1.00 98.69 569 PRO A O 1
ATOM 4349 N N . LYS A 1 570 ? 19.826 -14.833 -31.653 1.00 98.56 570 LYS A N 1
ATOM 4350 C CA . LYS A 1 570 ? 19.277 -14.865 -33.016 1.00 98.56 570 LYS A CA 1
ATOM 4351 C C . LYS A 1 570 ? 17.958 -15.638 -33.106 1.00 98.56 570 LYS A C 1
ATOM 4353 O O . LYS A 1 570 ? 17.024 -15.178 -33.755 1.00 98.56 570 LYS A O 1
ATOM 4358 N N . LYS A 1 571 ? 17.842 -16.754 -32.381 1.00 98.69 571 LYS A N 1
ATOM 4359 C CA . LYS A 1 571 ? 16.619 -17.570 -32.344 1.00 98.69 571 LYS A CA 1
ATOM 4360 C C . LYS A 1 571 ? 15.353 -16.782 -31.969 1.00 98.69 571 LYS A C 1
ATOM 4362 O O . LYS A 1 571 ? 14.295 -17.114 -32.481 1.00 98.69 571 LYS A O 1
ATOM 4367 N N . TYR A 1 572 ? 15.439 -15.733 -31.143 1.00 98.62 572 TYR A N 1
ATOM 4368 C CA . TYR A 1 572 ? 14.274 -14.904 -30.791 1.00 98.62 572 TYR A CA 1
ATOM 4369 C C . TYR A 1 572 ? 13.965 -13.838 -31.832 1.00 98.62 572 TYR A C 1
ATOM 4371 O O . TYR A 1 572 ? 12.812 -13.453 -31.979 1.00 98.62 572 TYR A O 1
ATOM 4379 N N . TRP A 1 573 ? 14.966 -13.379 -32.582 1.00 98.69 573 TRP A N 1
ATOM 4380 C CA . TRP A 1 573 ? 14.723 -12.546 -33.758 1.00 98.69 573 TRP A CA 1
ATOM 4381 C C . TRP A 1 573 ? 13.965 -13.339 -34.817 1.00 98.69 573 TRP A C 1
ATOM 4383 O O . TRP A 1 573 ? 12.970 -12.857 -35.351 1.00 98.69 573 TRP A O 1
ATOM 4393 N N . ASP A 1 574 ? 14.384 -14.581 -35.052 1.00 98.62 574 ASP A N 1
ATOM 4394 C CA . ASP A 1 574 ? 13.792 -15.468 -36.056 1.00 98.62 574 ASP A CA 1
ATOM 4395 C C . ASP A 1 574 ? 12.342 -15.884 -35.729 1.00 98.62 574 ASP A C 1
ATOM 4397 O O . ASP A 1 574 ? 11.616 -16.319 -36.621 1.00 98.62 574 ASP A O 1
ATOM 4401 N N . MET A 1 575 ? 11.892 -15.725 -34.476 1.00 98.12 575 MET A N 1
ATOM 4402 C CA . MET A 1 575 ? 10.493 -15.951 -34.079 1.00 98.12 575 MET A CA 1
ATOM 4403 C C . MET A 1 575 ? 9.533 -14.897 -34.639 1.00 98.12 575 MET A C 1
ATOM 4405 O O . MET A 1 575 ? 8.339 -15.163 -34.777 1.00 98.12 575 MET A O 1
ATOM 4409 N N . HIS A 1 576 ? 10.040 -13.703 -34.945 1.00 98.06 576 HIS A N 1
ATOM 4410 C CA . HIS A 1 576 ? 9.228 -12.563 -35.344 1.00 98.06 576 HIS A CA 1
ATOM 4411 C C . HIS A 1 576 ? 9.408 -12.268 -36.825 1.00 98.06 576 HIS A C 1
ATOM 4413 O O . HIS A 1 576 ? 10.516 -12.032 -37.299 1.00 98.06 576 HIS A O 1
ATOM 4419 N N . ASP A 1 577 ? 8.294 -12.211 -37.549 1.00 96.88 577 ASP A N 1
ATOM 4420 C CA . ASP A 1 577 ? 8.259 -11.685 -38.909 1.00 96.88 577 ASP A CA 1
ATOM 4421 C C . ASP A 1 577 ? 8.214 -10.147 -38.840 1.00 96.88 577 ASP A C 1
ATOM 4423 O O . ASP A 1 577 ? 7.161 -9.586 -38.504 1.00 96.88 577 ASP A O 1
ATOM 4427 N N . PRO A 1 578 ? 9.313 -9.436 -39.163 1.00 95.88 578 PRO A N 1
ATOM 4428 C CA . PRO A 1 578 ? 9.369 -7.987 -39.019 1.00 95.88 578 PRO A CA 1
ATOM 4429 C C . PRO A 1 578 ? 8.322 -7.285 -39.883 1.00 95.88 578 PRO A C 1
ATOM 4431 O O . PRO A 1 578 ? 7.926 -6.167 -39.554 1.00 95.88 578 PRO A O 1
ATOM 4434 N N . SER A 1 579 ? 7.836 -7.916 -40.964 1.00 95.06 579 SER A N 1
ATOM 4435 C CA . SER A 1 579 ? 6.807 -7.345 -41.839 1.00 95.06 579 SER A CA 1
ATOM 4436 C C . SER A 1 579 ? 5.455 -7.150 -41.129 1.00 95.06 579 SER A C 1
ATOM 4438 O O . SER A 1 579 ? 4.702 -6.245 -41.492 1.00 95.06 579 SER A O 1
ATOM 4440 N N . LYS A 1 580 ? 5.189 -7.934 -40.075 1.00 94.88 580 LYS A N 1
ATOM 4441 C CA . LYS A 1 580 ? 3.914 -7.977 -39.336 1.00 94.88 580 LYS A CA 1
ATOM 4442 C C . LYS A 1 580 ? 3.919 -7.198 -38.022 1.00 94.88 580 LYS A C 1
ATOM 4444 O O . LYS A 1 580 ? 2.875 -7.080 -37.381 1.00 94.88 580 LYS A O 1
ATOM 4449 N N . LEU A 1 581 ? 5.077 -6.699 -37.596 1.00 94.44 581 LEU A N 1
ATOM 4450 C CA . LEU A 1 581 ? 5.206 -5.982 -36.331 1.00 94.44 581 LEU A CA 1
ATOM 4451 C C . LEU A 1 581 ? 4.604 -4.569 -36.406 1.00 94.44 581 LEU A C 1
ATOM 4453 O O . LEU A 1 581 ? 4.636 -3.943 -37.469 1.00 94.44 581 LEU A O 1
ATOM 4457 N N . PRO A 1 582 ? 4.075 -4.042 -35.285 1.00 91.19 582 PRO A N 1
ATOM 4458 C CA . PRO A 1 582 ? 3.453 -2.725 -35.252 1.00 91.19 582 PRO A CA 1
ATOM 4459 C C . PRO A 1 582 ? 4.526 -1.630 -35.264 1.00 91.19 582 PRO A C 1
ATOM 4461 O O . PRO A 1 582 ? 5.140 -1.325 -34.240 1.00 91.19 582 PRO A O 1
ATOM 4464 N N . VAL A 1 583 ? 4.752 -1.043 -36.438 1.00 91.50 583 VAL A N 1
ATOM 4465 C CA . VAL A 1 583 ? 5.692 0.066 -36.644 1.00 91.50 583 VAL A CA 1
ATOM 4466 C C . VAL A 1 583 ? 4.918 1.377 -36.757 1.00 91.50 583 VAL A C 1
ATOM 4468 O O . VAL A 1 583 ? 3.886 1.430 -37.418 1.00 91.50 583 VAL A O 1
ATOM 4471 N N . LEU A 1 584 ? 5.418 2.438 -36.119 1.00 85.88 584 LEU A N 1
ATOM 4472 C CA . LEU A 1 584 ? 4.870 3.785 -36.290 1.00 85.88 584 LEU A CA 1
ATOM 4473 C C . LEU A 1 584 ? 5.238 4.325 -37.678 1.00 85.88 584 LEU A C 1
ATOM 4475 O O . LEU A 1 584 ? 6.417 4.526 -37.986 1.00 85.88 584 LEU A O 1
ATOM 4479 N N . GLU A 1 585 ? 4.222 4.551 -38.506 1.00 83.62 585 GLU A N 1
ATOM 4480 C CA . GLU A 1 585 ? 4.377 5.125 -39.848 1.00 83.62 585 GLU A CA 1
ATOM 4481 C C . GLU A 1 585 ? 4.444 6.657 -39.820 1.00 83.62 585 GLU A C 1
ATOM 4483 O O . GLU A 1 585 ? 5.181 7.234 -40.613 1.00 83.62 585 GLU A O 1
ATOM 4488 N N . ASP A 1 586 ? 3.779 7.294 -38.855 1.00 82.94 586 ASP A N 1
ATOM 4489 C CA . ASP A 1 586 ? 3.794 8.743 -38.634 1.00 82.94 586 ASP A CA 1
ATOM 4490 C C . ASP A 1 586 ? 4.546 9.070 -37.332 1.00 82.94 586 ASP A C 1
ATOM 4492 O O . ASP A 1 586 ? 4.218 8.512 -36.278 1.00 82.94 586 ASP A O 1
ATOM 4496 N N . GLN A 1 587 ? 5.583 9.916 -37.404 1.00 80.31 587 GLN A N 1
ATOM 4497 C CA . GLN A 1 587 ? 6.362 10.352 -36.237 1.00 80.31 587 GLN A CA 1
ATOM 4498 C C . GLN A 1 587 ? 6.014 11.774 -35.778 1.00 80.31 587 GLN A C 1
ATOM 4500 O O . GLN A 1 587 ? 6.582 12.235 -34.784 1.00 80.31 587 GLN A O 1
ATOM 4505 N N . HIS A 1 588 ? 5.072 12.455 -36.441 1.00 81.94 588 HIS A N 1
ATOM 4506 C CA . HIS A 1 588 ? 4.722 13.826 -36.096 1.00 81.94 588 HIS A CA 1
ATOM 4507 C C . HIS A 1 588 ? 4.073 13.907 -34.714 1.00 81.94 588 HIS A C 1
ATOM 4509 O O . HIS A 1 588 ? 3.176 13.142 -34.344 1.00 81.94 588 HIS A O 1
ATOM 4515 N N . VAL A 1 589 ? 4.507 14.902 -33.943 1.00 85.44 589 VAL A N 1
ATOM 4516 C CA . VAL A 1 589 ? 3.880 15.239 -32.667 1.00 85.44 589 VAL A CA 1
ATOM 4517 C C . VAL A 1 589 ? 2.444 15.706 -32.913 1.00 85.44 589 VAL A C 1
ATOM 4519 O O . VAL A 1 589 ? 2.177 16.535 -33.783 1.00 85.44 589 VAL A O 1
ATOM 4522 N N . ILE A 1 590 ? 1.511 15.197 -32.106 1.00 88.06 590 ILE A N 1
ATOM 4523 C CA . ILE A 1 590 ? 0.090 15.549 -32.194 1.00 88.06 590 ILE A CA 1
ATOM 4524 C C . ILE A 1 590 ? -0.077 17.077 -32.054 1.00 88.06 590 ILE A C 1
ATOM 4526 O O . ILE A 1 590 ? 0.486 17.663 -31.119 1.00 88.06 590 ILE A O 1
ATOM 4530 N N . PRO A 1 591 ? -0.871 17.741 -32.920 1.00 88.56 591 PRO A N 1
ATOM 4531 C CA . PRO A 1 591 ? -1.114 19.177 -32.821 1.00 88.56 591 PRO A CA 1
ATOM 4532 C C . PRO A 1 591 ? -1.573 19.605 -31.420 1.00 88.56 591 PRO A C 1
ATOM 4534 O O . PRO A 1 591 ? -2.405 18.944 -30.801 1.00 88.56 591 PRO A O 1
ATOM 4537 N N . ASN A 1 592 ? -1.067 20.747 -30.942 1.00 90.19 592 ASN A N 1
ATOM 4538 C CA . ASN A 1 592 ? -1.308 21.303 -29.599 1.00 90.19 592 ASN A CA 1
ATOM 4539 C C . ASN A 1 592 ? -0.676 20.527 -28.425 1.00 90.19 592 ASN A C 1
ATOM 4541 O O . ASN A 1 592 ? -0.979 20.830 -27.270 1.00 90.19 592 ASN A O 1
ATOM 4545 N N . THR A 1 593 ? 0.227 19.575 -28.681 1.00 91.19 593 THR A N 1
ATOM 4546 C CA . THR A 1 593 ? 1.061 18.992 -27.618 1.00 91.19 593 THR A CA 1
ATOM 4547 C C . THR A 1 593 ? 1.958 20.080 -27.010 1.00 91.19 593 THR A C 1
ATOM 4549 O O . THR A 1 593 ? 2.664 20.764 -27.756 1.00 91.19 593 THR A O 1
ATOM 4552 N N . PRO A 1 594 ? 1.975 20.265 -25.675 1.00 92.88 594 PRO A N 1
ATOM 4553 C CA . PRO A 1 594 ? 2.881 21.216 -25.041 1.00 92.88 594 PRO A CA 1
ATOM 4554 C C . PRO A 1 594 ? 4.346 20.888 -25.345 1.00 92.88 594 PRO A C 1
ATOM 4556 O O . PRO A 1 594 ? 4.753 19.732 -25.264 1.00 92.88 594 PRO A O 1
ATOM 4559 N N . ALA A 1 595 ? 5.161 21.908 -25.627 1.00 89.06 595 ALA A N 1
ATOM 4560 C CA . ALA A 1 595 ? 6.550 21.727 -26.069 1.00 89.06 595 ALA A CA 1
ATOM 4561 C C . ALA A 1 595 ? 7.448 20.955 -25.079 1.00 89.06 595 ALA A C 1
ATOM 4563 O O . ALA A 1 595 ? 8.472 20.415 -25.479 1.00 89.06 595 ALA A O 1
ATOM 4564 N N . TYR A 1 596 ? 7.075 20.898 -23.797 1.00 87.94 596 TYR A N 1
ATOM 4565 C CA . TYR A 1 596 ? 7.807 20.178 -22.750 1.00 87.94 596 TYR A CA 1
ATOM 4566 C C . TYR A 1 596 ? 7.353 18.721 -22.551 1.00 87.94 596 TYR A C 1
ATOM 4568 O O . TYR A 1 596 ? 7.961 18.008 -21.760 1.00 87.94 596 TYR A O 1
ATOM 4576 N N . ALA A 1 597 ? 6.271 18.287 -23.205 1.00 91.69 597 ALA A N 1
ATOM 4577 C CA . ALA A 1 597 ? 5.742 16.933 -23.064 1.00 91.69 597 ALA A CA 1
ATOM 4578 C C . ALA A 1 597 ? 6.565 15.857 -23.808 1.00 91.69 597 ALA A C 1
ATOM 4580 O O . ALA A 1 597 ? 6.825 14.814 -23.204 1.00 91.69 597 ALA A O 1
ATOM 4581 N N . PRO A 1 598 ? 6.987 16.043 -25.079 1.00 89.38 598 PRO A N 1
ATOM 4582 C CA . PRO A 1 598 ? 7.809 15.047 -25.760 1.00 89.38 598 PRO A CA 1
ATOM 4583 C C . PRO A 1 598 ? 9.258 15.078 -25.255 1.00 89.38 598 PRO A C 1
ATOM 4585 O O . PRO A 1 598 ? 9.850 16.142 -25.066 1.00 89.38 598 PRO A O 1
ATOM 4588 N N . SER A 1 599 ? 9.860 13.900 -25.083 1.00 88.19 599 SER A N 1
ATOM 4589 C CA . SER A 1 599 ? 11.300 13.780 -24.842 1.00 88.19 599 SER A CA 1
ATOM 4590 C C . SER A 1 599 ? 12.084 13.953 -26.150 1.00 88.19 599 SER A C 1
ATOM 4592 O O . SER A 1 599 ? 11.541 13.864 -27.244 1.00 88.19 599 SER A O 1
ATOM 4594 N N . ASN A 1 600 ? 13.384 14.218 -26.064 1.00 89.06 600 ASN A N 1
ATOM 4595 C CA . ASN A 1 600 ? 14.227 14.532 -27.226 1.00 89.06 600 ASN A CA 1
ATOM 4596 C C . ASN A 1 600 ? 14.920 13.306 -27.855 1.00 89.06 600 ASN A C 1
ATOM 4598 O O . ASN A 1 600 ? 15.874 13.484 -28.608 1.00 89.06 600 ASN A O 1
ATOM 4602 N N . ASN A 1 601 ? 14.516 12.082 -27.498 1.00 88.75 601 ASN A N 1
ATOM 4603 C CA . ASN A 1 601 ? 15.162 10.831 -27.923 1.00 88.75 601 ASN A CA 1
ATOM 4604 C C . ASN A 1 601 ? 16.676 10.736 -27.610 1.00 88.75 601 ASN A C 1
ATOM 4606 O O . ASN A 1 601 ? 17.385 9.949 -28.240 1.00 88.75 601 ASN A O 1
ATOM 4610 N N . SER A 1 602 ? 17.206 11.498 -26.640 1.00 89.12 602 SER A N 1
ATOM 4611 C CA . SER A 1 602 ? 18.660 11.614 -26.434 1.00 89.12 602 SER A CA 1
ATOM 4612 C C . SER A 1 602 ? 19.355 10.288 -26.144 1.00 89.12 602 SER A C 1
ATOM 4614 O O . SER A 1 602 ? 20.490 10.097 -26.570 1.00 89.12 602 SER A O 1
ATOM 4616 N N . GLU A 1 603 ? 18.702 9.359 -25.441 1.00 92.06 603 GLU A N 1
ATOM 4617 C CA . GLU A 1 603 ? 19.312 8.063 -25.139 1.00 92.06 603 GLU A CA 1
ATOM 4618 C C . GLU A 1 603 ? 19.598 7.238 -26.400 1.00 92.06 603 GLU A C 1
ATOM 4620 O O . GLU A 1 603 ? 20.667 6.638 -26.502 1.00 92.06 603 GLU A O 1
ATOM 4625 N N . LEU A 1 604 ? 18.692 7.257 -27.380 1.00 93.88 604 LEU A N 1
ATOM 4626 C CA . LEU A 1 604 ? 18.878 6.559 -28.654 1.00 93.88 604 LEU A CA 1
ATOM 4627 C C . LEU A 1 604 ? 20.077 7.122 -29.427 1.00 93.88 604 LEU A C 1
ATOM 4629 O O . LEU A 1 604 ? 20.811 6.362 -30.052 1.00 93.88 604 LEU A O 1
ATOM 4633 N N . SER A 1 605 ? 20.352 8.424 -29.304 1.00 92.56 605 SER A N 1
ATOM 4634 C CA . SER A 1 605 ? 21.513 9.059 -29.948 1.00 92.56 605 SER A CA 1
ATOM 4635 C C . SER A 1 605 ? 22.877 8.635 -29.381 1.00 92.56 605 SER A C 1
ATOM 4637 O O . SER A 1 605 ? 23.915 8.980 -29.947 1.00 92.56 605 SER A O 1
ATOM 4639 N N . HIS A 1 606 ? 22.901 7.863 -28.287 1.00 94.19 606 HIS A N 1
ATOM 4640 C CA . HIS A 1 606 ? 24.129 7.262 -27.766 1.00 94.19 606 HIS A CA 1
ATOM 4641 C C . HIS A 1 606 ? 24.604 6.047 -28.568 1.00 94.19 606 HIS A C 1
ATOM 4643 O O . HIS A 1 606 ? 25.711 5.583 -28.322 1.00 94.19 606 HIS A O 1
ATOM 4649 N N . TYR A 1 607 ? 23.810 5.494 -29.483 1.00 96.50 607 TYR A N 1
ATOM 4650 C CA . TYR A 1 607 ? 24.181 4.298 -30.246 1.00 96.50 607 TYR A CA 1
ATOM 4651 C C . TYR A 1 607 ? 24.752 4.697 -31.607 1.00 96.50 607 TYR A C 1
ATOM 4653 O O . TYR A 1 607 ? 24.196 5.562 -32.279 1.00 96.50 607 TYR A O 1
ATOM 4661 N N . VAL A 1 608 ? 25.865 4.085 -32.026 1.00 95.56 608 VAL A N 1
ATOM 4662 C CA . VAL A 1 608 ? 26.596 4.499 -33.242 1.00 95.56 608 VAL A CA 1
ATOM 4663 C C . VAL A 1 608 ? 25.739 4.495 -34.514 1.00 95.56 608 VAL A C 1
ATOM 4665 O O . VAL A 1 608 ? 25.882 5.376 -35.356 1.00 95.56 608 VAL A O 1
ATOM 4668 N N . ASP A 1 609 ? 24.806 3.554 -34.642 1.00 95.31 609 ASP A N 1
ATOM 4669 C CA . ASP A 1 609 ? 23.897 3.436 -35.788 1.00 95.31 609 ASP A CA 1
ATOM 4670 C C . ASP A 1 609 ? 22.645 4.325 -35.677 1.00 95.31 609 ASP A C 1
ATOM 4672 O O . ASP A 1 609 ? 21.841 4.372 -36.607 1.00 95.31 609 ASP A O 1
ATOM 4676 N N . LEU A 1 610 ? 22.487 5.024 -34.550 1.00 95.25 610 LEU A N 1
ATOM 4677 C CA . LEU A 1 610 ? 21.430 5.994 -34.260 1.00 95.25 610 LEU A CA 1
ATOM 4678 C C . LEU A 1 610 ? 22.010 7.361 -33.868 1.00 95.25 610 LEU A C 1
ATOM 4680 O O . LEU A 1 610 ? 21.318 8.197 -33.295 1.00 95.25 610 LEU A O 1
ATOM 4684 N N . ILE A 1 611 ? 23.280 7.622 -34.184 1.00 92.50 611 ILE A N 1
ATOM 4685 C CA . ILE A 1 611 ? 23.989 8.839 -33.767 1.00 92.50 611 ILE A CA 1
ATOM 4686 C C . ILE A 1 611 ? 23.288 10.125 -34.233 1.00 92.50 611 ILE A C 1
ATOM 4688 O O . ILE A 1 611 ? 23.364 11.149 -33.554 1.00 92.50 611 ILE A O 1
ATOM 4692 N N . ASN A 1 612 ? 22.560 10.043 -35.351 1.00 90.62 612 ASN A N 1
ATOM 4693 C CA . ASN A 1 612 ? 21.742 11.104 -35.942 1.00 90.62 612 ASN A CA 1
ATOM 4694 C C . ASN A 1 612 ? 20.239 10.873 -35.702 1.00 90.62 612 ASN A C 1
ATOM 4696 O O . ASN A 1 612 ? 19.428 11.128 -36.584 1.00 90.62 612 ASN A O 1
ATOM 4700 N N . MET A 1 613 ? 19.861 10.321 -34.545 1.00 92.81 613 MET A N 1
ATOM 4701 C CA . MET A 1 613 ? 18.459 10.125 -34.178 1.00 92.81 613 MET A CA 1
ATOM 4702 C C . MET A 1 613 ? 17.702 11.466 -34.230 1.00 92.81 613 MET A C 1
ATOM 4704 O O . MET A 1 613 ? 18.082 12.379 -33.487 1.00 92.81 613 MET A O 1
ATOM 4708 N N . PRO A 1 614 ? 16.634 11.589 -35.041 1.00 91.38 614 PRO A N 1
ATOM 4709 C CA . PRO A 1 614 ? 15.841 12.808 -35.088 1.00 91.38 614 PRO A CA 1
ATOM 4710 C C . PRO A 1 614 ? 15.069 13.015 -33.781 1.00 91.38 614 PRO A C 1
ATOM 4712 O O . PRO A 1 614 ? 14.639 12.063 -33.107 1.00 91.38 614 PRO A O 1
ATOM 4715 N N . LYS A 1 615 ? 14.885 14.281 -33.409 1.00 90.12 615 LYS A N 1
ATOM 4716 C CA . LYS A 1 615 ? 14.010 14.669 -32.299 1.00 90.12 615 LYS A CA 1
ATOM 4717 C C . LYS A 1 615 ? 12.560 14.677 -32.787 1.00 90.12 615 LYS A C 1
ATOM 4719 O O . LYS A 1 615 ? 12.328 14.898 -33.969 1.00 90.12 615 LYS A O 1
ATOM 4724 N N . PRO A 1 616 ? 11.563 14.525 -31.898 1.00 86.75 616 PRO A N 1
ATOM 4725 C CA . PRO A 1 616 ? 10.158 14.473 -32.324 1.00 86.75 616 PRO A CA 1
ATOM 4726 C C . PRO A 1 616 ? 9.629 15.731 -33.029 1.00 86.75 616 PRO A C 1
ATOM 4728 O O . PRO A 1 616 ? 8.552 15.697 -33.608 1.00 86.75 616 PRO A O 1
ATOM 4731 N N . TRP A 1 617 ? 10.337 16.854 -32.927 1.00 86.94 617 TRP A N 1
ATOM 4732 C CA . TRP A 1 617 ? 9.976 18.125 -33.560 1.00 86.94 617 TRP A CA 1
ATOM 4733 C C . TRP A 1 617 ? 10.880 18.492 -34.744 1.00 86.94 617 TRP A C 1
ATOM 4735 O O . TRP A 1 617 ? 10.785 19.614 -35.238 1.00 86.94 617 TRP A O 1
ATOM 4745 N N . ASP A 1 618 ? 11.788 17.601 -35.147 1.00 88.19 618 ASP A N 1
ATOM 4746 C CA . ASP A 1 618 ? 12.566 17.779 -36.371 1.00 88.19 618 ASP A CA 1
ATOM 4747 C C . ASP A 1 618 ? 11.721 17.324 -37.577 1.00 88.19 618 ASP A C 1
ATOM 4749 O O . ASP A 1 618 ? 10.881 16.436 -37.449 1.00 88.19 618 ASP A O 1
ATOM 4753 N N . ASP A 1 619 ? 11.957 17.909 -38.756 1.00 86.88 619 ASP A N 1
ATOM 4754 C CA . ASP A 1 619 ? 11.298 17.485 -40.009 1.00 86.88 619 ASP A CA 1
ATOM 4755 C C . ASP A 1 619 ? 11.846 16.140 -40.534 1.00 86.88 619 ASP A C 1
ATOM 4757 O O . ASP A 1 619 ? 11.286 15.526 -41.443 1.00 86.88 619 ASP A O 1
ATOM 4761 N N . GLU A 1 620 ? 12.990 15.701 -40.002 1.00 89.75 620 GLU A N 1
ATOM 4762 C CA . GLU A 1 620 ? 13.625 14.438 -40.359 1.00 89.75 620 GLU A CA 1
ATOM 4763 C C . GLU A 1 620 ? 12.979 13.277 -39.603 1.00 89.75 620 GLU A C 1
ATOM 4765 O O . GLU A 1 620 ? 12.779 13.329 -38.393 1.00 89.75 620 GLU A O 1
ATOM 4770 N N . GLU A 1 621 ? 12.738 12.175 -40.304 1.00 89.38 621 GLU A N 1
ATOM 4771 C CA . GLU A 1 621 ? 12.225 10.954 -39.699 1.00 89.38 621 GLU A CA 1
ATOM 4772 C C . GLU A 1 621 ? 13.172 9.774 -39.944 1.00 89.38 621 GLU A C 1
ATOM 4774 O O . GLU A 1 621 ? 13.899 9.712 -40.941 1.00 89.38 621 GLU A O 1
ATOM 4779 N N . LEU A 1 622 ? 13.123 8.768 -39.067 1.00 91.94 622 LEU A N 1
ATOM 4780 C CA . LEU A 1 622 ? 13.818 7.505 -39.331 1.00 91.94 622 LEU A CA 1
ATOM 4781 C C . LEU A 1 622 ? 13.222 6.819 -40.563 1.00 91.94 622 LEU A C 1
ATOM 4783 O O . LEU A 1 622 ? 12.008 6.841 -40.760 1.00 91.94 622 LEU A O 1
ATOM 4787 N N . THR A 1 623 ? 14.036 6.107 -41.342 1.00 92.88 623 THR A N 1
ATOM 4788 C CA . THR A 1 623 ? 13.506 5.271 -42.429 1.00 92.88 623 THR A CA 1
ATOM 4789 C C . THR A 1 623 ? 12.587 4.182 -41.871 1.00 92.88 623 THR A C 1
ATOM 4791 O O . THR A 1 623 ? 12.831 3.645 -40.786 1.00 92.88 623 THR A O 1
ATOM 4794 N N . LEU A 1 624 ? 11.541 3.808 -42.618 1.00 92.56 624 LEU A N 1
ATOM 4795 C CA . LEU A 1 624 ? 10.624 2.737 -42.205 1.00 92.56 624 LEU A CA 1
ATOM 4796 C C . LEU A 1 624 ? 11.367 1.421 -41.919 1.00 92.56 624 LEU A C 1
ATOM 4798 O O . LEU A 1 624 ? 11.013 0.701 -40.988 1.00 92.56 624 LEU A O 1
ATOM 4802 N N . GLU A 1 625 ? 12.422 1.132 -42.684 1.00 94.38 625 GLU A N 1
ATOM 4803 C CA . GLU A 1 625 ? 13.310 -0.011 -42.461 1.00 94.38 625 GLU A CA 1
ATOM 4804 C C . GLU A 1 625 ? 13.984 0.052 -41.087 1.00 94.38 625 GLU A C 1
ATOM 4806 O O . GLU A 1 625 ? 13.891 -0.907 -40.319 1.00 94.38 625 GLU A O 1
ATOM 4811 N N . LYS A 1 626 ? 14.595 1.192 -40.730 1.00 94.94 626 LYS A N 1
ATOM 4812 C CA . LYS A 1 626 ? 15.231 1.355 -39.420 1.00 94.94 626 LYS A CA 1
ATOM 4813 C C . LYS A 1 626 ? 14.198 1.256 -38.299 1.00 94.94 626 LYS A C 1
ATOM 4815 O O . LYS A 1 626 ? 14.424 0.511 -37.353 1.00 94.94 626 LYS A O 1
ATOM 4820 N N . ARG A 1 627 ? 13.035 1.911 -38.417 1.00 94.25 627 ARG A N 1
ATOM 4821 C CA . ARG A 1 627 ? 11.948 1.798 -37.421 1.00 94.25 627 ARG A CA 1
ATOM 4822 C C . ARG A 1 627 ? 11.531 0.342 -37.208 1.00 94.25 627 ARG A C 1
ATOM 4824 O O . ARG A 1 627 ? 11.401 -0.104 -36.070 1.00 94.25 627 ARG A O 1
ATOM 4831 N N . ARG A 1 628 ? 11.366 -0.408 -38.300 1.00 96.06 628 ARG A N 1
ATOM 4832 C CA . ARG A 1 628 ? 11.014 -1.830 -38.271 1.00 96.06 628 ARG A CA 1
ATOM 4833 C C . ARG A 1 628 ? 12.105 -2.671 -37.613 1.00 96.06 628 ARG A C 1
ATOM 4835 O O . ARG A 1 628 ? 11.770 -3.529 -36.807 1.00 96.06 628 ARG A O 1
ATOM 4842 N N . GLN A 1 629 ? 13.380 -2.389 -37.883 1.00 96.88 629 GLN A N 1
ATOM 4843 C CA . GLN A 1 629 ? 14.515 -3.038 -37.219 1.00 96.88 629 GLN A CA 1
ATOM 4844 C C . GLN A 1 629 ? 14.493 -2.820 -35.696 1.00 96.88 629 GLN A C 1
ATOM 4846 O O . GLN A 1 629 ? 14.692 -3.773 -34.944 1.00 96.88 629 GLN A O 1
ATOM 4851 N N . LEU A 1 630 ? 14.218 -1.594 -35.232 1.00 96.62 630 LEU A N 1
ATOM 4852 C CA . LEU A 1 630 ? 14.160 -1.281 -33.797 1.00 96.62 630 LEU A CA 1
ATOM 4853 C C . LEU A 1 630 ? 12.995 -2.004 -33.107 1.00 96.62 630 LEU A C 1
ATOM 4855 O O . LEU A 1 630 ? 13.177 -2.622 -32.059 1.00 96.62 630 LEU A O 1
ATOM 4859 N N . VAL A 1 631 ? 11.807 -1.985 -33.723 1.00 97.12 631 VAL A N 1
ATOM 4860 C CA . VAL A 1 631 ? 10.637 -2.721 -33.219 1.00 97.12 631 VAL A CA 1
ATOM 4861 C C . VAL A 1 631 ? 10.911 -4.227 -33.213 1.00 97.12 631 VAL A C 1
ATOM 4863 O O . VAL A 1 631 ? 10.608 -4.891 -32.226 1.00 97.12 631 VAL A O 1
ATOM 4866 N N . HIS A 1 632 ? 11.534 -4.774 -34.259 1.00 98.19 632 HIS A N 1
ATOM 4867 C CA . HIS A 1 632 ? 11.919 -6.189 -34.311 1.00 98.19 632 HIS A CA 1
ATOM 4868 C C . HIS A 1 632 ? 12.846 -6.572 -33.159 1.00 98.19 632 HIS A C 1
ATOM 4870 O O . HIS A 1 632 ? 12.579 -7.560 -32.479 1.00 98.19 632 HIS A O 1
ATOM 4876 N N . GLY A 1 633 ? 13.849 -5.741 -32.866 1.00 98.19 633 GLY A N 1
ATOM 4877 C CA . GLY A 1 633 ? 14.720 -5.933 -31.709 1.00 98.19 633 GLY A CA 1
ATOM 4878 C C . GLY A 1 633 ? 13.978 -5.877 -30.379 1.00 98.19 633 GLY A C 1
ATOM 4879 O O . GLY A 1 633 ? 14.202 -6.732 -29.525 1.00 98.19 633 GLY A O 1
ATOM 4880 N N . TYR A 1 634 ? 13.047 -4.934 -30.214 1.00 98.50 634 TYR A N 1
ATOM 4881 C CA . TYR A 1 634 ? 12.221 -4.836 -29.008 1.00 98.50 634 TYR A CA 1
ATOM 4882 C C . TYR A 1 634 ? 11.400 -6.114 -28.766 1.00 98.50 634 TYR A C 1
ATOM 4884 O O . TYR A 1 634 ? 11.436 -6.670 -27.668 1.00 98.50 634 TYR A O 1
ATOM 4892 N N . TYR A 1 635 ? 10.702 -6.616 -29.793 1.00 98.56 635 TYR A N 1
ATOM 4893 C CA . TYR A 1 635 ? 9.902 -7.847 -29.699 1.00 98.56 635 TYR A CA 1
ATOM 4894 C C . TYR A 1 635 ? 10.775 -9.096 -29.497 1.00 98.56 635 TYR A C 1
ATOM 4896 O O . TYR A 1 635 ? 10.428 -9.954 -28.685 1.00 98.56 635 TYR A O 1
ATOM 4904 N N . ALA A 1 636 ? 11.939 -9.178 -30.151 1.00 98.69 636 ALA A N 1
ATOM 4905 C CA . ALA A 1 636 ? 12.904 -10.255 -29.925 1.00 98.69 636 ALA A CA 1
ATOM 4906 C C . ALA A 1 636 ? 13.414 -10.265 -28.473 1.00 98.69 636 ALA A C 1
ATOM 4908 O O . ALA A 1 636 ? 13.478 -11.315 -27.835 1.00 98.69 636 ALA A O 1
ATOM 4909 N N . CYS A 1 637 ? 13.725 -9.090 -27.920 1.00 98.75 637 CYS A N 1
ATOM 4910 C CA . CYS A 1 637 ? 14.114 -8.925 -26.524 1.00 98.75 637 CYS A CA 1
ATOM 4911 C C . CYS A 1 637 ? 12.995 -9.298 -25.542 1.00 98.75 637 CYS A C 1
ATOM 4913 O O . CYS A 1 637 ? 13.279 -9.955 -24.543 1.00 98.75 637 CYS A O 1
ATOM 4915 N N . ALA A 1 638 ? 11.743 -8.930 -25.829 1.00 98.44 638 ALA A N 1
ATOM 4916 C CA . ALA A 1 638 ? 10.597 -9.318 -25.008 1.00 98.44 638 ALA A CA 1
ATOM 4917 C C . ALA A 1 638 ? 10.411 -10.847 -24.976 1.00 98.44 638 ALA A C 1
ATOM 4919 O O . ALA A 1 638 ? 10.280 -11.419 -23.897 1.00 98.44 638 ALA A O 1
ATOM 4920 N N . SER A 1 639 ? 10.494 -11.526 -26.127 1.00 98.75 639 SER A N 1
ATOM 4921 C CA . SER A 1 639 ? 10.431 -12.997 -26.196 1.00 98.75 639 SER A CA 1
ATOM 4922 C C . SER A 1 639 ? 11.630 -13.685 -25.535 1.00 98.75 639 SER A C 1
ATOM 4924 O O . SER A 1 639 ? 11.487 -14.754 -24.946 1.00 98.75 639 SER A O 1
ATOM 4926 N N . TYR A 1 640 ? 12.816 -13.079 -25.597 1.00 98.81 640 TYR A N 1
ATOM 4927 C CA . TYR A 1 640 ? 13.992 -13.583 -24.891 1.00 98.81 640 TYR A CA 1
ATOM 4928 C C . TYR A 1 640 ? 13.807 -13.545 -23.369 1.00 98.81 640 TYR A C 1
ATOM 4930 O O . TYR A 1 640 ? 14.069 -14.548 -22.700 1.00 98.81 640 TYR A O 1
ATOM 4938 N N . VAL A 1 641 ? 13.323 -12.421 -22.829 1.00 98.69 641 VAL A N 1
ATOM 4939 C CA . VAL A 1 641 ? 13.026 -12.277 -21.394 1.00 98.69 641 VAL A CA 1
ATOM 4940 C C . VAL A 1 641 ? 11.890 -13.193 -20.971 1.00 98.69 641 VAL A C 1
ATOM 4942 O O . VAL A 1 641 ? 12.010 -13.835 -19.934 1.00 98.69 641 VAL A O 1
ATOM 4945 N N . ASP A 1 642 ? 10.845 -13.329 -21.788 1.00 98.81 642 ASP A N 1
ATOM 4946 C CA . ASP A 1 642 ? 9.773 -14.295 -21.548 1.00 98.81 642 ASP A CA 1
ATOM 4947 C C . ASP A 1 642 ? 10.324 -15.711 -21.339 1.00 98.81 642 ASP A C 1
ATOM 4949 O O . ASP A 1 642 ? 10.002 -16.368 -20.351 1.00 98.81 642 ASP A O 1
ATOM 4953 N N . ALA A 1 643 ? 11.226 -16.158 -22.217 1.00 98.88 643 ALA A N 1
ATOM 4954 C CA . ALA A 1 643 ? 11.863 -17.461 -22.076 1.00 98.88 643 ALA A CA 1
ATOM 4955 C C . ALA A 1 643 ? 12.710 -17.562 -20.797 1.00 98.88 643 ALA A C 1
ATOM 4957 O O . ALA A 1 643 ? 12.745 -18.620 -20.169 1.00 98.88 643 ALA A O 1
ATOM 4958 N N . GLN A 1 644 ? 13.369 -16.477 -20.375 1.00 98.81 644 GLN A N 1
ATOM 4959 C CA . GLN A 1 644 ? 14.140 -16.468 -19.129 1.00 98.81 644 GLN A CA 1
ATOM 4960 C C . GLN A 1 644 ? 13.236 -16.533 -17.891 1.00 98.81 644 GLN A C 1
ATOM 4962 O O . GLN A 1 644 ? 13.532 -17.293 -16.969 1.00 98.81 644 GLN A O 1
ATOM 4967 N N . ILE A 1 645 ? 12.107 -15.819 -17.901 1.00 98.69 645 ILE A N 1
ATOM 4968 C CA . ILE A 1 645 ? 11.062 -15.932 -16.876 1.00 98.69 645 ILE A CA 1
ATOM 4969 C C . ILE A 1 645 ? 10.551 -17.373 -16.832 1.00 98.69 645 ILE A C 1
ATOM 4971 O O . ILE A 1 645 ? 10.521 -17.968 -15.761 1.00 98.69 645 ILE A O 1
ATOM 4975 N N . GLY A 1 646 ? 10.261 -17.981 -17.985 1.00 98.62 646 GLY A N 1
ATOM 4976 C CA . GLY A 1 646 ? 9.870 -19.389 -18.077 1.00 98.62 646 GLY A CA 1
ATOM 4977 C C . GLY A 1 646 ? 10.870 -20.341 -17.420 1.00 98.62 646 GLY A C 1
ATOM 4978 O O . GLY A 1 646 ? 10.478 -21.217 -16.657 1.00 98.62 646 GLY A O 1
ATOM 4979 N N . ARG A 1 647 ? 12.177 -20.147 -17.641 1.00 98.69 647 ARG A N 1
ATOM 4980 C CA . ARG A 1 647 ? 13.228 -20.945 -16.979 1.00 98.69 647 ARG A CA 1
ATOM 4981 C C . ARG A 1 647 ? 13.200 -20.794 -15.456 1.00 98.69 647 ARG A C 1
ATOM 4983 O O . ARG A 1 647 ? 13.388 -21.783 -14.753 1.00 98.69 647 ARG A O 1
ATOM 4990 N N . LEU A 1 648 ? 12.973 -19.580 -14.957 1.00 98.12 648 LEU A N 1
ATOM 4991 C CA . LEU A 1 648 ? 12.900 -19.300 -13.523 1.00 98.12 648 LEU A CA 1
ATOM 4992 C C . LEU A 1 648 ? 11.642 -19.905 -12.881 1.00 98.12 648 LEU A C 1
ATOM 4994 O O . LEU A 1 648 ? 11.737 -20.511 -11.817 1.00 98.12 648 LEU A O 1
ATOM 4998 N N . LEU A 1 649 ? 10.491 -19.794 -13.551 1.00 97.94 649 LEU A N 1
ATOM 4999 C CA . LEU A 1 649 ? 9.225 -20.398 -13.124 1.00 97.94 649 LEU A CA 1
ATOM 5000 C C . LEU A 1 649 ? 9.297 -21.930 -13.133 1.00 97.94 649 LEU A C 1
ATOM 5002 O O . LEU A 1 649 ? 8.934 -22.561 -12.148 1.00 97.94 649 LEU A O 1
ATOM 5006 N N . ASN A 1 650 ? 9.870 -22.525 -14.182 1.00 98.06 650 ASN A N 1
ATOM 5007 C CA . ASN A 1 650 ? 10.083 -23.971 -14.243 1.00 98.06 650 ASN A CA 1
ATOM 5008 C C . ASN A 1 650 ? 10.982 -24.457 -13.099 1.00 98.06 650 ASN A C 1
ATOM 5010 O O . ASN A 1 650 ? 10.699 -25.486 -12.500 1.00 98.06 650 ASN A O 1
ATOM 5014 N N . ALA A 1 651 ? 12.037 -23.714 -12.748 1.00 97.81 651 ALA A N 1
ATOM 5015 C CA . ALA A 1 651 ? 12.868 -24.060 -11.596 1.00 97.81 651 ALA A CA 1
ATOM 5016 C C . ALA A 1 651 ? 12.095 -23.961 -10.265 1.00 97.81 651 ALA A C 1
ATOM 5018 O O . ALA A 1 651 ? 12.300 -24.782 -9.375 1.00 97.81 651 ALA A O 1
ATOM 5019 N N . LEU A 1 652 ? 11.191 -22.985 -10.128 1.00 95.38 652 LEU A N 1
ATOM 5020 C CA . LEU A 1 652 ? 10.295 -22.869 -8.973 1.00 95.38 652 LEU A CA 1
ATOM 5021 C C . LEU A 1 652 ? 9.361 -24.088 -8.855 1.00 95.38 652 LEU A C 1
ATOM 5023 O O . LEU A 1 652 ? 9.163 -24.605 -7.753 1.00 95.38 652 LEU A O 1
ATOM 5027 N N . ASP A 1 653 ? 8.823 -24.563 -9.981 1.00 94.94 653 ASP A N 1
ATOM 5028 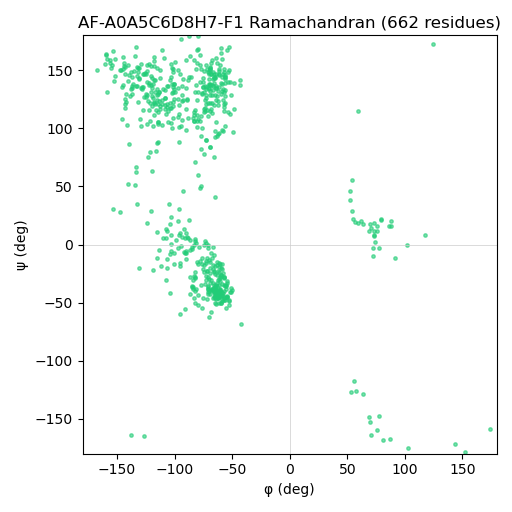C CA . ASP A 1 653 ? 8.002 -25.775 -10.058 1.00 94.94 653 ASP A CA 1
ATOM 5029 C C . ASP A 1 653 ? 8.809 -27.049 -9.754 1.00 94.94 653 ASP A C 1
ATOM 5031 O O . ASP A 1 653 ? 8.364 -27.881 -8.962 1.00 94.94 653 ASP A O 1
ATOM 5035 N N . GLU A 1 654 ? 10.005 -27.194 -10.338 1.00 96.31 654 GLU A N 1
ATOM 5036 C CA . GLU A 1 654 ? 10.919 -28.330 -10.130 1.00 96.31 654 GLU A CA 1
ATOM 5037 C C . GLU A 1 654 ? 11.286 -28.518 -8.652 1.00 96.31 654 GLU A C 1
ATOM 5039 O O . GLU A 1 654 ? 11.338 -29.648 -8.164 1.00 96.31 654 GLU A O 1
ATOM 5044 N N . GLU A 1 655 ? 11.502 -27.418 -7.928 1.00 94.19 655 GLU A N 1
ATOM 5045 C CA . GLU A 1 655 ? 11.803 -27.434 -6.491 1.00 94.19 655 GLU A CA 1
ATOM 5046 C C . GLU A 1 655 ? 10.539 -27.564 -5.615 1.00 94.19 655 GLU A C 1
ATOM 5048 O O . GLU A 1 655 ? 10.625 -27.572 -4.388 1.00 94.19 655 GLU A O 1
ATOM 5053 N N . GLY A 1 656 ? 9.349 -27.670 -6.219 1.00 92.12 656 GLY A N 1
ATOM 5054 C CA . GLY A 1 656 ? 8.077 -27.804 -5.506 1.00 92.12 656 GLY A CA 1
ATOM 5055 C C . GLY A 1 656 ? 7.637 -26.538 -4.763 1.00 92.12 656 GLY A C 1
ATOM 5056 O O . GLY A 1 656 ? 6.775 -26.611 -3.885 1.00 92.12 656 GLY A O 1
ATOM 5057 N N . LEU A 1 657 ? 8.206 -25.381 -5.108 1.00 91.94 657 LEU A N 1
ATOM 5058 C CA . LEU A 1 657 ? 8.006 -24.108 -4.410 1.00 91.94 657 LEU A CA 1
ATOM 5059 C C . LEU A 1 657 ? 6.828 -23.295 -4.955 1.00 91.94 657 LEU A C 1
ATOM 5061 O O . LEU A 1 657 ? 6.402 -22.340 -4.308 1.00 91.94 657 LEU A O 1
ATOM 5065 N N . ALA A 1 658 ? 6.277 -23.646 -6.116 1.00 88.62 658 ALA A N 1
ATOM 5066 C CA . ALA A 1 658 ? 5.241 -22.851 -6.775 1.00 88.62 658 ALA A CA 1
ATOM 5067 C C . ALA A 1 658 ? 3.954 -22.683 -5.951 1.00 88.62 658 ALA A C 1
ATOM 5069 O O . ALA A 1 658 ? 3.315 -21.639 -6.003 1.00 88.62 658 ALA A O 1
ATOM 5070 N N . LYS A 1 659 ? 3.593 -23.675 -5.128 1.00 84.19 659 LYS A N 1
ATOM 5071 C CA . LYS A 1 659 ? 2.412 -23.595 -4.244 1.00 84.19 659 LYS A CA 1
ATOM 5072 C C . LYS A 1 659 ? 2.653 -22.805 -2.960 1.00 84.19 659 LYS A C 1
ATOM 5074 O O . LYS A 1 659 ? 1.699 -22.476 -2.263 1.00 84.19 659 LYS A O 1
ATOM 5079 N N . THR A 1 660 ? 3.912 -22.552 -2.622 1.00 86.19 660 THR A N 1
ATOM 5080 C CA . THR A 1 660 ? 4.325 -21.884 -1.381 1.00 86.19 660 THR A CA 1
ATOM 5081 C C . THR A 1 660 ? 4.988 -20.540 -1.654 1.00 86.19 660 THR A C 1
ATOM 5083 O O . THR A 1 660 ? 5.609 -19.979 -0.755 1.00 86.19 660 THR A O 1
ATOM 5086 N N . SER A 1 661 ? 4.911 -20.041 -2.888 1.00 91.31 661 SER A N 1
ATOM 5087 C CA . SER A 1 661 ? 5.561 -18.803 -3.302 1.00 91.31 661 SER A CA 1
ATOM 5088 C C . SER A 1 661 ? 4.561 -17.897 -4.005 1.00 91.31 661 SER A C 1
ATOM 5090 O O . SER A 1 661 ? 3.821 -18.339 -4.878 1.00 91.31 661 SER A O 1
ATOM 5092 N N . SER A 1 662 ? 4.567 -16.622 -3.640 1.00 94.19 662 SER A N 1
ATOM 5093 C CA . SER A 1 662 ? 3.901 -15.560 -4.383 1.00 94.19 662 SER A CA 1
ATOM 5094 C C . SER A 1 662 ? 4.860 -15.011 -5.437 1.00 94.19 662 SER A C 1
ATOM 5096 O O . SER A 1 662 ? 6.059 -14.871 -5.183 1.00 94.19 662 SER A O 1
ATOM 5098 N N . ILE A 1 663 ? 4.329 -14.691 -6.614 1.00 96.69 663 ILE A N 1
ATOM 5099 C CA . ILE A 1 663 ? 5.089 -14.148 -7.742 1.00 96.69 663 ILE A CA 1
ATOM 5100 C C . ILE A 1 663 ? 4.504 -12.777 -8.063 1.00 96.69 663 ILE A C 1
ATOM 5102 O O . ILE A 1 663 ? 3.283 -12.657 -8.193 1.00 96.69 663 ILE A O 1
ATOM 5106 N N . ALA A 1 664 ? 5.360 -11.761 -8.128 1.00 93.25 664 ALA A N 1
ATOM 5107 C CA . ALA A 1 664 ? 4.978 -10.369 -8.350 1.00 93.25 664 ALA A CA 1
ATOM 5108 C C . ALA A 1 664 ? 5.746 -9.762 -9.519 1.00 93.25 664 ALA A C 1
ATOM 5110 O O . ALA A 1 664 ? 6.984 -9.969 -9.564 1.00 93.25 664 ALA A O 1
#

Nearest PDB structures (foldseek):
  6hhm-assembly1_A  TM=9.115E-01  e=8.558E-24  Formosa agariphila
  5fql-assembly1_A-2  TM=8.375E-01  e=1.273E-20  Homo sapiens
  6ioz-assembly1_A  TM=8.370E-01  e=2.232E-20  Homo sapiens
  7tt1-assembly1_B  TM=7.097E-01  e=4.180E-12  Escherichia coli
  9cnz-assembly1_B  TM=6.651E-01  e=3.952E-12  Escherichia 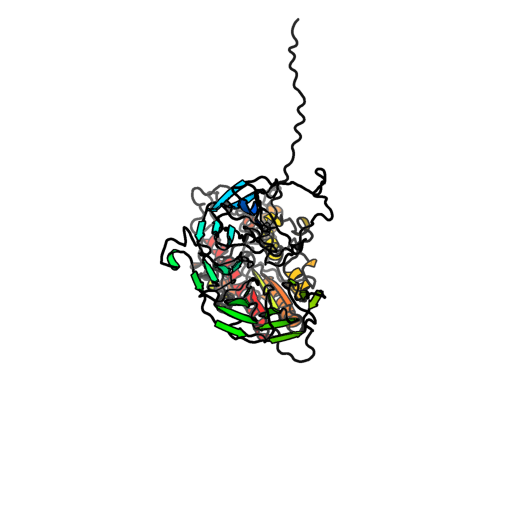coli

Organism: NCBI:txid2528016

pLDDT: mean 86.96, std 15.27, range [25.64, 98.88]

Mean predicted aligned error: 16.39 Å

InterPro domains:
  IPR000917 Sulfatase, N-terminal [PF00884] (366-662)
  IPR002372 Pyrrolo-quinoline quinone repeat domain [PF13360] (53-276)
  IPR011047 Quinoprotein alcohol dehydrogenase-like superfamily [SSF50998] (25-357)
  IPR015943 WD40/YVTN repeat-like-containing domain superfamily [G3DSA:2.130.10.10] (35-351)
  IPR017850 Alkaline-phosphatase-like, core domain superfamily [G3DSA:3.40.720.10] (365-663)
  IPR017850 Alkaline-phosphatase-like, core domain superfamily [SSF53649] (365-661)
  IPR035874 Iduronate-2-sulfatase [cd16030] (364-659)

Solvent-accessible surface area (backbone atoms only — not comparable to full-atom values): 37724 Å² total; per-residue (Å²): 133,88,82,90,83,87,78,91,77,82,87,74,81,77,79,76,77,77,76,77,81,77,82,67,78,88,82,46,24,33,18,65,40,24,57,91,54,64,64,63,73,95,88,68,92,70,83,89,71,77,51,98,86,46,94,80,39,82,73,57,88,64,85,64,91,72,75,61,38,52,61,25,48,71,17,28,52,85,64,36,33,38,38,37,24,22,33,39,76,84,74,56,69,68,78,32,82,40,88,82,75,52,74,57,52,48,90,59,87,51,46,31,37,32,35,45,37,32,24,32,62,87,67,48,46,77,76,49,72,41,79,76,40,75,44,60,71,80,52,71,54,52,21,79,54,46,77,13,46,31,32,31,28,42,62,101,64,42,36,38,43,57,44,41,37,72,14,37,41,30,20,34,95,88,64,50,78,39,27,36,34,71,69,48,81,52,43,47,65,44,59,27,54,58,49,75,57,92,68,28,37,39,41,42,30,30,54,65,90,54,16,36,31,40,32,31,36,71,84,36,56,45,64,41,64,79,59,93,46,50,73,79,29,25,32,70,32,70,37,67,61,78,31,18,39,53,11,32,62,35,76,60,91,66,32,33,40,32,42,23,64,85,9,39,38,38,34,24,34,59,83,67,55,47,74,61,47,78,46,71,78,45,100,61,32,22,15,50,19,34,44,45,74,57,94,62,29,36,41,42,39,9,49,68,10,39,37,38,30,28,45,59,71,81,59,92,41,80,74,46,79,41,82,60,89,35,34,18,68,48,57,58,41,78,56,98,80,28,42,37,41,38,34,80,84,48,78,47,79,48,57,79,77,82,80,83,86,68,88,70,77,64,82,69,72,53,23,35,43,37,62,43,58,33,80,62,68,78,70,26,42,76,69,69,27,88,80,37,65,26,70,41,57,29,50,49,41,76,76,54,85,74,73,96,83,75,80,74,92,42,103,46,70,33,24,29,34,51,20,64,40,44,75,38,55,42,85,81,38,67,25,84,47,73,87,57,48,51,52,81,66,36,72,80,66,63,30,54,47,38,52,44,39,75,73,57,26,51,18,42,61,34,71,48,63,49,41,84,96,48,71,64,68,86,40,38,74,50,79,72,74,84,78,78,93,60,68,79,65,64,65,90,64,48,69,60,51,40,53,51,57,53,65,73,48,61,93,86,41,73,54,67,80,56,64,36,66,56,48,59,40,62,30,94,53,60,63,57,48,39,72,58,32,38,40,41,53,54,47,43,53,48,50,62,57,49,71,72,49,92,54,37,38,35,43,36,41,9,35,50,49,38,32,84,53,21,63,33,39,30,74,36,44,73,73,53,62,56,90,74,52,91,62,83,86,72,72,72,68,64,88,88,62,60,87,81,71,68,70,64,54,63,75,56,30,25,13,58,81,30,56,81,55,58,34,57,87,48,96,57,73,77,53,71,68,57,50,31,51,53,49,38,28,38,54,13,14,43,29,45,46,22,52,41,51,36,54,47,52,49,48,34,50,76,72,64,39,56,88,48,39,47,78,82

Radius of gyration: 32.97 Å; Cα contacts (8 Å, |Δi|>4): 1347; chains: 1; bounding box: 77×108×87 Å